Protein AF-A0A6I9PHF2-F1 (afdb_monomer_lite)

Organism: NCBI:txid8208

Structure (mmCIF, N/CA/C/O backbone):
data_AF-A0A6I9PHF2-F1
#
_entry.id   AF-A0A6I9PHF2-F1
#
loop_
_atom_site.g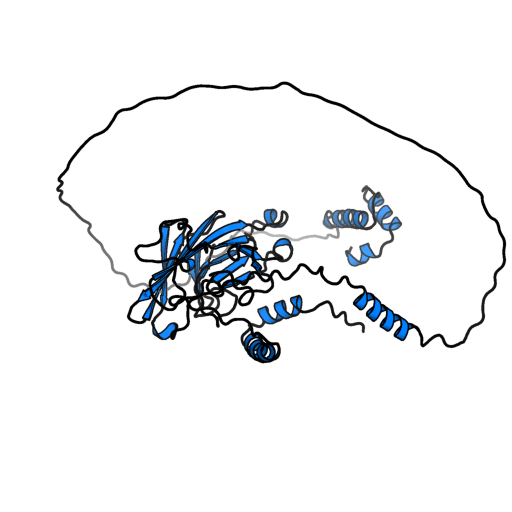roup_PDB
_atom_site.id
_atom_site.type_symbol
_atom_site.label_atom_id
_atom_site.label_alt_id
_atom_site.label_comp_id
_atom_site.label_asym_id
_atom_site.label_entity_id
_atom_site.label_seq_id
_atom_site.pdbx_PDB_ins_code
_atom_site.Cartn_x
_atom_site.Cartn_y
_atom_site.Cartn_z
_atom_site.occupancy
_atom_site.B_iso_or_equiv
_atom_site.auth_seq_id
_atom_site.auth_comp_id
_atom_site.auth_asym_id
_atom_site.auth_atom_id
_atom_site.pdbx_PDB_model_num
ATOM 1 N N . MET A 1 1 ? 47.278 1.896 -19.613 1.00 67.81 1 MET A N 1
ATOM 2 C CA . MET A 1 1 ? 47.079 3.285 -20.113 1.00 67.81 1 MET A CA 1
ATOM 3 C C . MET A 1 1 ? 45.716 3.764 -19.624 1.00 67.81 1 MET A C 1
ATOM 5 O O . MET A 1 1 ? 44.859 2.909 -19.469 1.00 67.81 1 MET A O 1
ATOM 9 N N . LYS A 1 2 ? 45.486 5.055 -19.333 1.00 76.56 2 LYS A N 1
ATOM 10 C CA . LYS A 1 2 ? 44.161 5.517 -18.863 1.00 76.56 2 LYS A CA 1
ATOM 11 C C . LYS A 1 2 ? 43.229 5.834 -20.042 1.00 76.56 2 LYS A C 1
ATOM 13 O O . LYS A 1 2 ? 43.668 6.359 -21.067 1.00 76.56 2 LYS A O 1
ATOM 18 N N . LEU A 1 3 ? 41.930 5.563 -19.878 1.00 75.44 3 LEU A N 1
ATOM 19 C CA . LEU A 1 3 ? 40.900 5.763 -20.912 1.00 75.44 3 LEU A CA 1
ATOM 20 C C . LEU A 1 3 ? 40.824 7.224 -21.400 1.00 75.44 3 LEU A C 1
ATOM 22 O O . LEU A 1 3 ? 40.551 7.491 -22.572 1.00 75.44 3 LEU A O 1
ATOM 26 N N . THR A 1 4 ? 41.121 8.172 -20.507 1.00 79.12 4 THR A N 1
ATOM 27 C CA . THR A 1 4 ? 41.239 9.614 -20.777 1.00 79.12 4 THR A CA 1
ATOM 28 C C . THR A 1 4 ? 42.275 9.953 -21.841 1.00 79.12 4 THR A C 1
ATOM 30 O O . THR A 1 4 ? 42.094 10.917 -22.579 1.00 79.12 4 THR A O 1
ATOM 33 N N . ASP A 1 5 ? 43.350 9.173 -21.934 1.00 81.81 5 ASP A N 1
ATOM 34 C CA . ASP A 1 5 ? 44.463 9.443 -22.843 1.00 81.81 5 ASP A CA 1
ATOM 35 C C . ASP A 1 5 ? 44.262 8.727 -24.175 1.00 81.81 5 ASP A C 1
ATOM 37 O O . ASP A 1 5 ? 44.552 9.281 -25.232 1.00 81.81 5 ASP A O 1
ATOM 41 N N . MET A 1 6 ? 43.634 7.550 -24.144 1.00 83.56 6 MET A N 1
ATOM 42 C CA . MET A 1 6 ? 43.225 6.825 -25.348 1.00 83.56 6 MET A CA 1
ATOM 43 C C . MET A 1 6 ? 42.203 7.621 -26.171 1.00 83.56 6 MET A C 1
ATOM 45 O O . MET A 1 6 ? 42.341 7.726 -27.389 1.00 83.56 6 MET A O 1
ATOM 49 N N . LYS A 1 7 ? 41.230 8.283 -25.524 1.00 86.62 7 LYS A N 1
ATOM 50 C CA . LYS A 1 7 ? 40.241 9.141 -26.211 1.00 86.62 7 LYS A CA 1
ATOM 51 C C . LYS A 1 7 ? 40.873 10.306 -26.999 1.00 86.62 7 LYS A C 1
ATOM 53 O O . LYS A 1 7 ? 40.294 10.719 -28.010 1.00 86.62 7 LYS A O 1
ATOM 58 N N . LYS A 1 8 ? 42.058 10.789 -26.593 1.00 88.50 8 LYS A N 1
ATOM 59 C CA . LYS A 1 8 ? 42.814 11.870 -27.264 1.00 88.50 8 LYS A CA 1
ATOM 60 C C . LYS A 1 8 ? 43.505 11.414 -28.558 1.00 88.50 8 LYS A C 1
ATOM 62 O O . LYS A 1 8 ? 43.760 12.250 -29.420 1.00 88.50 8 LYS A O 1
ATOM 67 N N . LEU A 1 9 ? 43.777 10.116 -28.724 1.00 87.50 9 LEU A N 1
ATOM 68 C CA . LEU A 1 9 ? 44.501 9.589 -29.888 1.00 87.50 9 LEU A CA 1
ATOM 69 C C . LEU A 1 9 ? 43.710 9.788 -31.193 1.00 87.50 9 LEU A C 1
ATOM 71 O O . LEU A 1 9 ? 42.472 9.814 -31.200 1.00 87.50 9 LEU A O 1
ATOM 75 N N . LYS A 1 10 ? 44.416 9.909 -32.322 1.00 91.31 10 LYS A N 1
ATOM 76 C CA . LYS A 1 10 ? 43.796 9.988 -33.660 1.00 91.31 10 LYS A CA 1
ATOM 77 C C . LYS A 1 10 ? 43.407 8.589 -34.158 1.00 91.31 10 LYS A C 1
ATOM 79 O O . LYS A 1 10 ? 43.995 7.592 -33.750 1.00 91.31 10 LYS A O 1
ATOM 84 N N . VAL A 1 11 ? 42.434 8.501 -35.074 1.00 89.62 11 VAL A N 1
ATOM 85 C CA . VAL A 1 11 ? 41.931 7.209 -35.601 1.00 89.62 11 VAL A CA 1
ATOM 86 C C . VAL A 1 11 ? 43.055 6.358 -36.205 1.00 89.62 11 VAL A C 1
ATOM 88 O O . VAL A 1 11 ? 43.114 5.164 -35.934 1.00 89.62 11 VAL A O 1
ATOM 91 N N . ALA A 1 12 ? 43.983 6.965 -36.950 1.00 90.88 12 ALA A N 1
ATOM 92 C CA . ALA A 1 12 ? 45.141 6.266 -37.515 1.00 90.88 12 ALA A CA 1
ATOM 93 C C . ALA A 1 12 ? 46.031 5.607 -36.442 1.00 90.88 12 ALA A C 1
ATOM 95 O O . ALA A 1 12 ? 46.485 4.482 -36.619 1.00 90.88 12 ALA A O 1
ATOM 96 N N . GLU A 1 13 ? 46.227 6.271 -35.302 1.00 90.94 13 GLU A N 1
ATOM 97 C CA . GLU A 1 13 ? 47.057 5.767 -34.205 1.00 90.94 13 GLU A CA 1
ATOM 98 C C . GLU A 1 13 ? 46.368 4.626 -33.441 1.00 90.94 13 GLU A C 1
ATOM 100 O O . GLU A 1 13 ? 47.004 3.630 -33.104 1.00 90.94 13 GLU A O 1
ATOM 105 N N . LEU A 1 14 ? 45.048 4.726 -33.238 1.00 92.50 14 LEU A N 1
ATOM 106 C CA . LEU A 1 14 ? 44.234 3.632 -32.695 1.00 92.50 14 LEU A CA 1
ATOM 107 C C . LEU A 1 14 ? 44.289 2.397 -33.608 1.00 92.50 14 LEU A C 1
ATOM 109 O O . LEU A 1 14 ? 44.450 1.281 -33.121 1.00 92.50 14 LEU A O 1
ATOM 113 N N . ARG A 1 15 ? 44.218 2.598 -34.932 1.00 91.81 15 ARG A N 1
ATOM 114 C CA . ARG A 1 15 ? 44.357 1.523 -35.926 1.00 91.81 15 ARG A CA 1
ATOM 115 C C . ARG A 1 15 ? 45.755 0.904 -35.943 1.00 91.81 15 ARG A C 1
ATOM 117 O O . ARG A 1 15 ? 45.839 -0.312 -36.085 1.00 91.81 15 ARG A O 1
ATOM 124 N N . SER A 1 16 ? 46.817 1.697 -35.757 1.00 94.81 16 SER A N 1
ATOM 125 C CA . SER A 1 16 ? 48.179 1.167 -35.587 1.00 94.81 16 SER A CA 1
ATOM 126 C C . SER A 1 16 ? 48.251 0.282 -34.350 1.00 94.81 16 SER A C 1
ATOM 128 O O . SER A 1 16 ? 48.453 -0.916 -34.488 1.00 94.81 16 SER A O 1
ATOM 130 N N . ARG A 1 17 ? 47.940 0.821 -33.162 1.00 90.44 17 ARG A N 1
ATOM 131 C CA . ARG A 1 17 ? 48.054 0.088 -31.889 1.00 90.44 17 ARG A CA 1
ATOM 132 C C . ARG A 1 17 ? 47.223 -1.203 -31.856 1.00 90.44 17 ARG A C 1
ATOM 134 O O . ARG A 1 17 ? 47.627 -2.160 -31.208 1.00 90.44 17 ARG A O 1
ATOM 141 N N . LEU A 1 18 ? 46.086 -1.254 -32.557 1.00 93.12 18 LEU A N 1
ATOM 142 C CA . LEU A 1 18 ? 45.316 -2.491 -32.749 1.00 93.12 18 LEU A CA 1
ATOM 143 C C . LEU A 1 18 ? 46.014 -3.483 -33.686 1.00 93.12 18 LEU A C 1
ATOM 145 O O . LEU A 1 18 ? 46.120 -4.658 -33.345 1.00 93.12 18 LEU A O 1
ATOM 149 N N . LYS A 1 19 ? 46.538 -3.018 -34.826 1.00 92.81 19 LYS A N 1
ATOM 150 C CA . LYS A 1 19 ? 47.324 -3.841 -35.759 1.00 92.81 19 LYS A CA 1
ATOM 151 C C . LYS A 1 19 ? 48.582 -4.412 -35.090 1.00 92.81 19 LYS A C 1
ATOM 153 O O . LYS A 1 19 ? 48.884 -5.584 -35.287 1.00 92.81 19 LYS A O 1
ATOM 158 N N . ASP A 1 20 ? 49.251 -3.618 -34.257 1.00 90.44 20 ASP A N 1
ATOM 159 C CA . ASP A 1 20 ? 50.443 -3.997 -33.485 1.00 90.44 20 ASP A CA 1
ATOM 160 C C . ASP A 1 20 ? 50.129 -5.063 -32.407 1.00 90.44 20 ASP A C 1
ATOM 162 O O . ASP A 1 20 ? 51.012 -5.801 -31.974 1.00 90.44 20 ASP A O 1
ATOM 166 N N . LEU A 1 21 ? 48.856 -5.183 -32.004 1.00 89.25 21 LEU A N 1
ATOM 167 C CA . LEU A 1 21 ? 48.325 -6.233 -31.124 1.00 89.25 21 LEU A CA 1
ATOM 168 C C . LEU A 1 21 ? 47.674 -7.405 -31.889 1.00 89.25 21 LEU A C 1
ATOM 170 O O . LEU A 1 21 ? 47.126 -8.306 -31.258 1.00 89.25 21 LEU A O 1
ATOM 174 N N . GLY A 1 22 ? 47.708 -7.409 -33.227 1.00 90.12 22 GLY A N 1
ATOM 175 C CA . GLY A 1 22 ? 47.078 -8.440 -34.064 1.00 90.12 22 GLY A CA 1
ATOM 176 C C . GLY A 1 22 ? 45.545 -8.369 -34.138 1.00 90.12 22 GLY A C 1
ATOM 177 O O . GLY A 1 22 ? 44.909 -9.329 -34.566 1.00 90.12 22 GLY A O 1
ATOM 178 N N . LEU A 1 23 ? 44.940 -7.253 -33.722 1.00 90.00 23 LEU A N 1
ATOM 179 C CA . LEU A 1 23 ? 43.490 -7.066 -33.631 1.00 90.00 23 LEU A CA 1
ATOM 180 C C . LEU A 1 23 ? 42.920 -6.322 -34.847 1.00 90.00 23 LEU A C 1
ATOM 182 O O . LEU A 1 23 ? 43.602 -5.527 -35.501 1.00 90.00 23 LEU A O 1
ATOM 186 N N . ASP A 1 24 ? 41.633 -6.548 -35.127 1.00 90.50 24 ASP A N 1
ATOM 187 C CA . ASP A 1 24 ? 40.940 -5.863 -36.219 1.00 90.50 24 ASP A CA 1
ATOM 188 C C . ASP A 1 24 ? 40.924 -4.336 -36.023 1.00 90.50 24 ASP A C 1
ATOM 190 O O . ASP A 1 24 ? 40.463 -3.804 -35.010 1.00 90.50 24 ASP A O 1
ATOM 194 N N . ASN A 1 25 ? 41.395 -3.639 -37.054 1.00 90.31 25 ASN A N 1
ATOM 195 C CA . ASN A 1 25 ? 41.540 -2.189 -37.109 1.00 90.31 25 ASN A CA 1
ATOM 196 C C . ASN A 1 25 ? 40.448 -1.500 -37.956 1.00 90.31 25 ASN A C 1
ATOM 198 O O . ASN A 1 25 ? 40.506 -0.285 -38.172 1.00 90.31 25 ASN A O 1
ATOM 202 N N . LYS A 1 26 ? 39.429 -2.234 -38.418 1.00 88.56 26 LYS A N 1
ATOM 203 C CA . LYS A 1 26 ? 38.245 -1.655 -39.064 1.00 88.56 26 LYS A CA 1
ATOM 204 C C . LYS A 1 26 ? 37.233 -1.157 -38.023 1.00 88.56 26 LYS A C 1
ATOM 206 O O . LYS A 1 26 ? 37.262 -1.548 -36.852 1.00 88.56 26 LYS A O 1
ATOM 211 N N . GLY A 1 27 ? 36.360 -0.251 -38.466 1.00 88.75 27 GLY A N 1
ATOM 212 C CA . GLY A 1 27 ? 35.322 0.359 -37.631 1.00 88.75 27 GLY A CA 1
ATOM 213 C C . GLY A 1 27 ? 35.509 1.847 -37.311 1.00 88.75 27 GLY A C 1
ATOM 214 O O . GLY A 1 27 ? 36.464 2.499 -37.762 1.00 88.75 27 GLY A O 1
ATOM 215 N N . LEU A 1 28 ? 34.556 2.367 -36.537 1.00 91.25 28 LEU A N 1
ATOM 216 C CA . LEU A 1 28 ? 34.436 3.740 -36.036 1.00 91.25 28 LEU A CA 1
ATOM 217 C C . LEU A 1 28 ? 35.384 4.010 -34.853 1.00 91.25 28 LEU A C 1
ATOM 219 O O . LEU A 1 28 ? 35.858 3.092 -34.185 1.00 91.25 28 LEU A O 1
ATOM 223 N N . LYS A 1 29 ? 35.642 5.290 -34.527 1.00 89.88 29 LYS A N 1
ATOM 224 C CA . LYS A 1 29 ? 36.584 5.656 -33.443 1.00 89.88 29 LYS A CA 1
ATOM 225 C C . LYS A 1 29 ? 36.218 5.015 -32.093 1.00 89.88 29 LYS A C 1
ATOM 227 O O . LYS A 1 29 ? 37.118 4.609 -31.363 1.00 89.88 29 LYS A O 1
ATOM 232 N N . ALA A 1 30 ? 34.928 4.920 -31.767 1.00 89.75 30 ALA A N 1
ATOM 233 C CA . ALA A 1 30 ? 34.453 4.325 -30.516 1.00 89.75 30 ALA A CA 1
ATOM 234 C C . ALA A 1 30 ? 34.750 2.816 -30.429 1.00 89.75 30 ALA A C 1
ATOM 236 O O . ALA A 1 30 ? 35.249 2.349 -29.410 1.00 89.75 30 ALA A O 1
ATOM 237 N N . GLU A 1 31 ? 34.528 2.075 -31.515 1.00 89.12 31 GLU A N 1
ATOM 238 C CA . GLU A 1 31 ? 34.789 0.631 -31.602 1.00 89.12 31 GLU A CA 1
ATOM 239 C C . GLU A 1 31 ? 36.286 0.331 -31.462 1.00 89.12 31 GLU A C 1
ATOM 241 O O . GLU A 1 31 ? 36.681 -0.561 -30.717 1.00 89.12 31 GLU A O 1
ATOM 246 N N . LEU A 1 32 ? 37.133 1.127 -32.125 1.00 92.25 32 LEU A N 1
ATOM 247 C CA . LEU A 1 32 ? 38.591 1.012 -32.035 1.00 92.25 32 LEU A CA 1
ATOM 248 C C . LEU A 1 32 ? 39.106 1.331 -30.619 1.00 92.25 32 LEU A C 1
ATOM 250 O O . LEU A 1 32 ? 40.040 0.690 -30.142 1.00 92.25 32 LEU A O 1
ATOM 254 N N . LEU A 1 33 ? 38.484 2.294 -29.927 1.00 91.06 33 LEU A N 1
ATOM 255 C CA . LEU A 1 33 ? 38.773 2.576 -28.518 1.00 91.06 33 LEU A CA 1
ATOM 256 C C . LEU A 1 33 ? 38.370 1.411 -27.607 1.00 91.06 33 LEU A C 1
ATOM 258 O O . LEU A 1 33 ? 39.149 1.063 -26.725 1.00 91.06 33 LEU A O 1
ATOM 262 N N . GLY A 1 34 ? 37.202 0.802 -27.836 1.00 89.31 34 GLY A N 1
ATOM 263 C CA . GLY A 1 34 ? 36.730 -0.368 -27.089 1.00 89.31 34 GLY A CA 1
ATOM 264 C C . GLY A 1 34 ? 37.656 -1.574 -27.259 1.00 89.31 34 GLY A C 1
ATOM 265 O O . GLY A 1 34 ? 38.204 -2.061 -26.273 1.00 89.31 34 GLY A O 1
ATOM 266 N N . LYS A 1 35 ? 37.925 -1.980 -28.511 1.00 91.81 35 LYS A N 1
ATOM 267 C CA . LYS A 1 35 ? 38.854 -3.079 -28.846 1.00 91.81 35 LYS A CA 1
ATOM 268 C C . LYS A 1 35 ? 40.220 -2.899 -28.167 1.00 91.81 35 LYS A C 1
ATOM 270 O O . LYS A 1 35 ? 40.756 -3.847 -27.599 1.00 91.81 35 LYS A O 1
ATOM 275 N N . LEU A 1 36 ? 40.772 -1.680 -28.192 1.00 88.75 36 LEU A N 1
ATOM 276 C CA . LEU A 1 36 ? 42.089 -1.386 -27.616 1.00 88.75 36 LEU A CA 1
ATOM 277 C C . LEU A 1 36 ? 42.067 -1.309 -26.080 1.00 88.75 36 LEU A C 1
ATOM 279 O O . LEU A 1 36 ? 43.084 -1.581 -25.449 1.00 88.75 36 LEU A O 1
ATOM 283 N N . TRP A 1 37 ? 40.935 -0.939 -25.473 1.00 89.44 37 TRP A N 1
ATOM 284 C CA . TRP A 1 37 ? 40.763 -0.915 -24.018 1.00 89.44 37 TRP A CA 1
ATOM 285 C C . TRP A 1 37 ? 40.715 -2.339 -23.453 1.00 89.44 37 TRP A C 1
ATOM 287 O O . TRP A 1 37 ? 41.566 -2.696 -22.639 1.00 89.44 37 TRP A O 1
ATOM 297 N N . SER A 1 38 ? 39.830 -3.189 -23.982 1.00 89.50 38 SER A N 1
ATOM 298 C CA . SER A 1 38 ? 39.712 -4.591 -23.557 1.00 89.50 38 SER A CA 1
ATOM 299 C C . SER A 1 38 ? 41.014 -5.379 -23.753 1.00 89.50 38 SER A C 1
ATOM 301 O O . SER A 1 38 ? 41.377 -6.190 -22.908 1.00 89.50 38 SER A O 1
ATOM 303 N N . ALA A 1 39 ? 41.772 -5.100 -24.820 1.00 86.38 39 ALA A N 1
ATOM 304 C CA . ALA A 1 39 ? 43.076 -5.722 -25.066 1.00 86.38 39 ALA A CA 1
ATOM 305 C C . ALA A 1 39 ? 44.176 -5.319 -24.061 1.00 86.38 39 ALA A C 1
ATOM 307 O O . ALA A 1 39 ? 45.167 -6.036 -23.913 1.00 86.38 39 ALA A O 1
ATOM 308 N N . LEU A 1 40 ? 44.024 -4.174 -23.386 1.00 84.12 40 LEU A N 1
ATOM 309 C CA . LEU A 1 40 ? 44.937 -3.712 -22.337 1.00 84.12 40 LEU A CA 1
ATOM 310 C C . LEU A 1 40 ? 44.524 -4.217 -20.949 1.00 84.12 40 LEU A C 1
ATOM 312 O O . LEU A 1 40 ? 45.401 -4.491 -20.137 1.00 84.12 40 LEU A O 1
ATOM 316 N N . GLU A 1 41 ? 43.225 -4.381 -20.685 1.00 80.19 41 GLU A N 1
ATOM 317 C CA . GLU A 1 41 ? 42.726 -5.020 -19.456 1.00 80.19 41 GLU A CA 1
ATOM 318 C C . GLU A 1 41 ? 42.998 -6.534 -19.448 1.00 80.19 41 GLU A C 1
ATOM 320 O O . GLU A 1 41 ? 43.350 -7.094 -18.413 1.00 80.19 41 GLU A O 1
ATOM 325 N N . ALA A 1 42 ? 42.950 -7.191 -20.612 1.00 75.12 42 ALA A N 1
ATOM 326 C CA . ALA A 1 42 ? 43.253 -8.616 -20.776 1.00 75.12 42 ALA A CA 1
ATOM 327 C C . ALA A 1 42 ? 44.750 -8.990 -20.642 1.00 75.12 42 ALA A C 1
ATOM 329 O O . ALA A 1 42 ? 45.113 -10.146 -20.862 1.00 75.12 42 ALA A O 1
ATOM 330 N N . ARG A 1 43 ? 45.638 -8.045 -20.290 1.00 58.22 43 ARG A N 1
ATOM 331 C CA . ARG A 1 43 ? 47.070 -8.295 -20.043 1.00 58.22 43 ARG A CA 1
ATOM 332 C C . ARG A 1 43 ? 47.476 -7.937 -18.605 1.00 58.22 43 ARG A C 1
ATOM 334 O O . ARG A 1 43 ? 47.879 -6.799 -18.355 1.00 58.22 43 ARG A O 1
ATOM 341 N N . PRO A 1 44 ? 47.463 -8.909 -17.671 1.00 44.59 44 PRO A N 1
ATOM 342 C CA . PRO A 1 44 ? 48.182 -8.796 -16.404 1.00 44.59 44 PRO A CA 1
ATOM 343 C C . PRO A 1 44 ? 49.673 -8.497 -16.638 1.00 44.59 44 PRO A C 1
ATOM 345 O O . PRO A 1 44 ? 50.283 -9.005 -17.580 1.00 44.59 44 PRO A O 1
ATOM 348 N N . SER A 1 45 ? 50.256 -7.642 -15.801 1.00 39.47 45 SER A N 1
ATOM 349 C CA . SER A 1 45 ? 51.578 -7.044 -16.025 1.00 39.47 45 SER A CA 1
ATOM 350 C C . SER A 1 45 ? 52.759 -7.952 -15.669 1.00 39.47 45 SER A C 1
ATOM 352 O O . SER A 1 45 ? 52.754 -8.608 -14.629 1.00 39.47 45 SER A O 1
ATOM 354 N N . GLN A 1 46 ? 53.815 -7.889 -16.485 1.00 34.31 46 GLN A N 1
ATOM 355 C CA . GLN A 1 46 ? 55.150 -8.442 -16.227 1.00 34.31 46 GLN A CA 1
ATOM 356 C C . GLN A 1 46 ? 56.217 -7.510 -16.845 1.00 34.31 46 GLN A C 1
ATOM 358 O O . GLN A 1 46 ? 55.922 -6.825 -17.823 1.00 34.31 46 GLN A O 1
ATOM 363 N N . GLN A 1 47 ? 57.468 -7.452 -16.376 1.00 36.69 47 GLN A N 1
ATOM 364 C CA . GLN A 1 47 ? 58.024 -8.007 -15.127 1.00 36.69 47 GLN A CA 1
ATOM 365 C C . GLN A 1 47 ? 58.008 -6.886 -14.049 1.00 36.69 47 GLN A C 1
ATOM 367 O O . GLN A 1 47 ? 56.927 -6.339 -13.858 1.00 36.69 47 GLN A O 1
ATOM 372 N N . TYR A 1 48 ? 59.037 -6.435 -13.313 1.00 31.20 48 TYR A N 1
ATOM 373 C CA . TYR A 1 48 ? 60.468 -6.761 -13.128 1.00 31.20 48 TYR A CA 1
ATOM 374 C C . TYR A 1 48 ? 60.848 -6.286 -11.698 1.00 31.20 48 TYR A C 1
ATOM 376 O O . TYR A 1 48 ? 60.297 -5.282 -11.252 1.00 31.20 48 TYR A O 1
ATOM 384 N N . GLY A 1 49 ? 61.735 -6.918 -10.924 1.00 29.06 49 GLY A N 1
ATOM 385 C CA . GLY A 1 49 ? 62.609 -8.061 -11.218 1.00 29.06 49 GLY A CA 1
ATOM 386 C C . GLY A 1 49 ? 62.972 -8.874 -9.967 1.00 29.06 49 GLY A C 1
ATOM 387 O O . GLY A 1 49 ? 62.192 -8.932 -9.021 1.00 29.06 49 GLY A O 1
ATOM 388 N N . ASP A 1 50 ? 64.139 -9.514 -10.000 1.00 29.33 50 ASP A N 1
ATOM 389 C CA . ASP A 1 50 ? 64.617 -10.545 -9.064 1.00 29.33 50 ASP A CA 1
ATOM 390 C C . ASP A 1 50 ? 65.865 -10.080 -8.284 1.00 29.33 50 ASP A C 1
ATOM 392 O O . ASP A 1 50 ? 66.660 -9.330 -8.845 1.00 29.33 50 ASP A O 1
ATOM 396 N N . GLU A 1 51 ? 66.019 -10.523 -7.027 1.00 33.50 51 GLU A N 1
ATOM 397 C CA . GLU A 1 51 ? 67.220 -11.234 -6.528 1.00 33.50 51 GLU A CA 1
ATOM 398 C C . GLU A 1 51 ? 67.031 -11.768 -5.079 1.00 33.50 51 GLU A C 1
ATOM 400 O O . GLU A 1 51 ? 66.956 -10.997 -4.128 1.00 33.50 51 GLU A O 1
ATOM 405 N N . LYS A 1 52 ? 67.044 -13.108 -4.959 1.00 29.20 52 LYS A N 1
ATOM 406 C CA . LYS A 1 52 ? 67.567 -13.984 -3.870 1.00 29.20 52 LYS A CA 1
ATOM 407 C C . LYS A 1 52 ? 67.107 -13.884 -2.390 1.00 29.20 52 LYS A C 1
ATOM 409 O O . LYS A 1 52 ? 67.261 -12.866 -1.737 1.00 29.20 52 LYS A O 1
ATOM 414 N N . GLU A 1 53 ? 66.722 -15.072 -1.883 1.00 29.45 53 GLU A N 1
ATOM 415 C CA . GLU A 1 53 ? 67.038 -15.737 -0.583 1.00 29.45 53 GLU A CA 1
ATOM 416 C C . GLU A 1 53 ? 66.873 -14.948 0.747 1.00 29.45 53 GLU A C 1
ATOM 418 O O . GLU A 1 53 ? 67.295 -13.813 0.898 1.00 29.45 53 GLU A O 1
ATOM 423 N N . ASP A 1 54 ? 66.252 -15.497 1.800 1.00 27.00 54 ASP A N 1
ATOM 424 C CA . ASP A 1 54 ? 66.516 -16.822 2.398 1.00 27.00 54 ASP A CA 1
ATOM 425 C C . ASP A 1 54 ? 65.244 -17.510 2.989 1.00 27.00 54 ASP A C 1
ATOM 427 O O . ASP A 1 54 ? 64.134 -16.977 2.924 1.00 27.00 54 ASP A O 1
ATOM 431 N N . LYS A 1 55 ? 65.384 -18.716 3.561 1.00 31.11 55 LYS A N 1
ATOM 432 C CA . LYS A 1 55 ? 64.323 -19.556 4.158 1.00 31.11 55 LYS A CA 1
ATOM 433 C C . LYS A 1 55 ? 64.667 -19.963 5.598 1.00 31.11 55 LYS A C 1
ATOM 435 O O . LYS A 1 55 ? 65.803 -20.331 5.877 1.00 31.11 55 LYS A O 1
ATOM 440 N N . PRO A 1 56 ? 63.664 -20.082 6.488 1.00 36.19 56 PRO A N 1
ATOM 441 C CA . PRO A 1 56 ? 63.254 -21.445 6.854 1.00 36.19 56 PRO A CA 1
ATOM 442 C C . PRO A 1 56 ? 61.742 -21.645 7.113 1.00 36.19 56 PRO A C 1
ATOM 444 O O . PRO A 1 56 ? 60.920 -20.741 7.007 1.00 36.19 56 PRO A O 1
ATOM 447 N N . ASN A 1 57 ? 61.400 -22.898 7.433 1.00 27.97 57 ASN A N 1
ATOM 448 C CA . ASN A 1 57 ? 60.108 -23.386 7.941 1.00 27.97 57 ASN A CA 1
ATOM 449 C C . ASN A 1 57 ? 59.682 -22.686 9.269 1.00 27.97 57 ASN A C 1
ATOM 451 O O . ASN A 1 57 ? 60.505 -22.028 9.895 1.00 27.97 57 ASN A O 1
ATOM 455 N N . LEU A 1 58 ? 58.456 -22.817 9.807 1.00 27.64 58 LEU A N 1
ATOM 456 C CA . LEU A 1 58 ? 57.500 -23.938 9.737 1.00 27.64 58 LEU A CA 1
ATOM 457 C C . LEU A 1 58 ? 56.051 -23.509 10.094 1.00 27.64 58 LEU A C 1
ATOM 459 O O . LEU A 1 58 ? 55.837 -22.505 10.760 1.00 27.64 58 LEU A O 1
ATOM 463 N N . LEU A 1 59 ? 55.112 -24.414 9.794 1.00 28.08 59 LEU A N 1
ATOM 464 C CA . LEU A 1 59 ? 53.855 -24.691 10.513 1.00 28.08 59 LEU A CA 1
ATOM 465 C C . LEU A 1 59 ? 52.566 -23.912 10.158 1.00 28.08 59 LEU A C 1
ATOM 467 O O . LEU A 1 59 ? 52.436 -22.699 10.266 1.00 28.08 59 LEU A O 1
ATOM 471 N N . ASN A 1 60 ? 51.571 -24.724 9.802 1.00 29.84 60 ASN A N 1
ATOM 472 C CA . ASN A 1 60 ? 50.157 -24.439 9.571 1.00 29.84 60 ASN A CA 1
ATOM 473 C C . ASN A 1 60 ? 49.399 -23.962 10.828 1.00 29.84 60 ASN A C 1
ATOM 475 O O . ASN A 1 60 ? 49.568 -24.566 11.884 1.00 29.84 60 ASN A O 1
ATOM 479 N N . CYS A 1 61 ? 48.446 -23.029 10.666 1.00 24.80 61 CYS A N 1
ATOM 480 C CA . CYS A 1 61 ? 47.159 -23.074 11.380 1.00 24.80 61 CYS A CA 1
ATOM 481 C C . CYS A 1 61 ? 46.064 -22.198 10.728 1.00 24.80 61 CYS A C 1
ATOM 483 O O . CYS A 1 61 ? 46.356 -21.206 10.063 1.00 24.80 61 CYS A O 1
ATOM 485 N N . ARG A 1 62 ? 44.790 -22.567 10.940 1.00 30.58 62 ARG A N 1
ATOM 486 C CA . ARG A 1 62 ? 43.584 -21.785 10.576 1.00 30.58 62 ARG A CA 1
ATOM 487 C C . ARG A 1 62 ? 43.055 -20.986 11.799 1.00 30.58 62 ARG A C 1
ATOM 489 O O . ARG A 1 62 ? 43.590 -21.177 12.889 1.00 30.58 62 ARG A O 1
ATOM 496 N N . PRO A 1 63 ? 42.083 -20.059 11.639 1.00 32.12 63 PRO A N 1
ATOM 497 C CA . PRO A 1 63 ? 41.795 -19.015 12.636 1.00 32.12 63 PRO A CA 1
ATOM 498 C C . PRO A 1 63 ? 41.343 -19.491 14.024 1.00 32.12 63 PRO A C 1
ATOM 500 O O . PRO A 1 63 ? 40.687 -20.521 14.159 1.00 32.12 63 PRO A O 1
ATOM 503 N N . MET A 1 64 ? 41.629 -18.669 15.040 1.00 28.47 64 MET A N 1
ATOM 504 C CA . MET A 1 64 ? 41.117 -18.845 16.402 1.00 28.47 64 MET A CA 1
ATOM 505 C C . MET A 1 64 ? 39.620 -18.542 16.509 1.00 28.47 64 MET A C 1
ATOM 507 O O . MET A 1 64 ? 39.158 -17.475 16.102 1.00 28.47 64 MET A O 1
ATOM 511 N N . THR A 1 65 ? 38.908 -19.418 17.212 1.00 25.38 65 THR A N 1
ATOM 512 C CA . THR A 1 65 ? 37.762 -19.030 18.042 1.00 25.38 65 THR A CA 1
ATOM 513 C C . THR A 1 65 ? 38.265 -18.176 19.210 1.00 25.38 65 THR A C 1
ATOM 515 O O . THR A 1 65 ? 39.239 -18.558 19.857 1.00 25.38 65 THR A O 1
ATOM 518 N N . LEU A 1 66 ? 37.583 -17.077 19.538 1.00 27.55 66 LEU A N 1
ATOM 519 C CA . LEU A 1 66 ? 37.701 -16.441 20.854 1.00 27.55 66 LEU A CA 1
ATOM 520 C C . LEU A 1 66 ? 36.412 -16.674 21.640 1.00 27.55 66 LEU A C 1
ATOM 522 O O . LEU A 1 66 ? 35.316 -16.447 21.134 1.00 27.55 66 LEU A O 1
ATOM 526 N N . LEU A 1 67 ? 36.570 -17.153 22.871 1.00 28.22 67 LEU A N 1
ATOM 527 C CA . LEU A 1 67 ? 35.498 -17.501 23.796 1.00 28.22 67 LEU A CA 1
ATOM 528 C C . LEU A 1 67 ? 35.868 -16.937 25.169 1.00 28.22 67 LEU A C 1
ATOM 530 O O . LEU A 1 67 ? 37.019 -17.059 25.588 1.00 28.22 67 LEU A O 1
ATOM 534 N N . ALA A 1 68 ? 34.908 -16.316 25.852 1.00 28.03 68 ALA A N 1
ATOM 535 C CA . ALA A 1 68 ? 35.088 -15.774 27.195 1.00 28.03 68 ALA A CA 1
ATOM 536 C C . ALA A 1 68 ? 33.823 -16.005 28.040 1.00 28.03 68 ALA A C 1
ATOM 538 O O . ALA A 1 68 ? 32.811 -15.332 27.857 1.00 28.03 68 ALA A O 1
ATOM 539 N N . SER A 1 69 ? 33.910 -16.973 28.952 1.00 32.53 69 SER A N 1
ATOM 540 C CA . SER A 1 69 ? 33.047 -17.125 30.143 1.00 32.53 69 SER A CA 1
ATOM 541 C C . SER A 1 69 ? 33.670 -16.300 31.311 1.00 32.53 69 SER A C 1
ATOM 543 O O . SER A 1 69 ? 34.641 -15.592 31.017 1.00 32.53 69 SER A O 1
ATOM 545 N N . PRO A 1 70 ? 33.227 -16.311 32.599 1.00 44.44 70 PRO A N 1
ATOM 546 C CA . PRO A 1 70 ? 32.525 -17.343 33.399 1.00 44.44 70 PRO A CA 1
ATOM 547 C C . PRO A 1 70 ? 31.193 -16.811 34.013 1.00 44.44 70 PRO A C 1
ATOM 549 O O . PRO A 1 70 ? 30.720 -15.772 33.565 1.00 44.44 70 PRO A O 1
ATOM 552 N N . GLU A 1 71 ? 30.472 -17.422 34.967 1.00 28.78 71 GLU A N 1
ATOM 553 C CA . GLU A 1 71 ? 30.598 -18.659 35.780 1.00 28.78 71 GLU A CA 1
ATOM 554 C C . GLU A 1 71 ? 29.339 -19.559 35.638 1.00 28.78 71 GLU A C 1
ATOM 556 O O . GLU A 1 71 ? 28.439 -19.271 34.851 1.00 28.78 71 GLU A O 1
ATOM 561 N N . THR A 1 72 ? 29.268 -20.661 36.397 1.00 28.83 72 THR A N 1
ATOM 562 C CA . THR A 1 72 ? 28.136 -21.608 36.467 1.00 28.83 72 THR A CA 1
ATOM 563 C C . THR A 1 72 ? 27.538 -21.701 37.872 1.00 28.83 72 THR A C 1
ATOM 565 O O . THR A 1 72 ? 28.288 -21.811 38.839 1.00 28.83 72 THR A O 1
ATOM 568 N N . VAL A 1 73 ? 26.214 -21.854 37.973 1.00 30.80 73 VAL A N 1
ATOM 569 C CA . VAL A 1 73 ? 25.557 -22.619 39.054 1.00 30.80 73 VAL A CA 1
ATOM 570 C C . VAL A 1 73 ? 24.526 -23.547 38.402 1.00 30.80 73 VAL A C 1
ATOM 572 O O . VAL A 1 73 ? 23.885 -23.161 37.428 1.00 30.80 73 VAL A O 1
ATOM 575 N N . ASP A 1 74 ? 24.420 -24.778 38.900 1.00 29.36 74 ASP A N 1
ATOM 576 C CA . ASP A 1 74 ? 23.747 -25.909 38.243 1.00 29.36 74 ASP A CA 1
ATOM 577 C C . ASP A 1 74 ? 22.570 -26.440 39.088 1.00 29.36 74 ASP A C 1
ATOM 579 O O . ASP A 1 74 ? 22.668 -26.474 40.318 1.00 29.36 74 ASP A O 1
ATOM 583 N N . THR A 1 75 ? 21.460 -26.849 38.453 1.00 25.28 75 THR A N 1
ATOM 584 C CA . THR A 1 75 ? 20.482 -27.812 39.013 1.00 25.28 75 THR A CA 1
ATOM 585 C C . THR A 1 75 ? 19.435 -28.297 37.987 1.00 25.28 75 THR A C 1
ATOM 587 O O . THR A 1 75 ? 18.519 -27.578 37.595 1.00 25.28 75 THR A O 1
ATOM 590 N N . HIS A 1 76 ? 19.515 -29.583 37.644 1.00 34.19 76 HIS A N 1
ATOM 591 C CA . HIS A 1 76 ? 18.477 -30.441 37.030 1.00 34.19 76 HIS A CA 1
ATOM 592 C C . HIS A 1 76 ? 18.245 -31.666 37.973 1.00 34.19 76 HIS A C 1
ATOM 594 O O . HIS A 1 76 ? 18.980 -31.736 38.964 1.00 34.19 76 HIS A O 1
ATOM 600 N N . PRO A 1 77 ? 17.318 -32.650 37.764 1.00 41.41 77 PRO A N 1
ATOM 601 C CA . PRO A 1 77 ? 16.586 -33.083 36.549 1.00 41.41 77 PRO A CA 1
ATOM 602 C C . PRO A 1 77 ? 15.053 -33.354 36.825 1.00 41.41 77 PRO A C 1
ATOM 604 O O . PRO A 1 77 ? 14.513 -32.694 37.707 1.00 41.41 77 PRO A O 1
ATOM 607 N N . PRO A 1 78 ? 14.303 -34.264 36.140 1.00 44.66 78 PRO A N 1
ATOM 608 C CA . PRO A 1 78 ? 13.737 -34.095 34.787 1.00 44.66 78 PRO A CA 1
ATOM 609 C C . PRO A 1 78 ? 12.180 -34.380 34.742 1.00 44.66 78 PRO A C 1
ATOM 611 O O . PRO A 1 78 ? 11.518 -33.808 35.605 1.00 44.66 78 PRO A O 1
ATOM 614 N N . PRO A 1 79 ? 11.498 -35.115 33.805 1.00 50.97 79 PRO A N 1
ATOM 615 C CA . PRO A 1 79 ? 10.073 -34.863 33.486 1.00 50.97 79 PRO A CA 1
ATOM 616 C C . PRO A 1 79 ? 9.099 -35.995 33.914 1.00 50.97 79 PRO A C 1
ATOM 618 O O . PRO A 1 79 ? 9.510 -36.973 34.542 1.00 50.97 79 PRO A O 1
ATOM 621 N N . PRO A 1 80 ? 7.802 -35.909 33.544 1.00 40.00 80 PRO A N 1
ATOM 622 C CA . PRO A 1 80 ? 7.286 -36.901 32.580 1.00 40.00 80 PRO A CA 1
ATOM 623 C C . PRO A 1 80 ? 6.281 -36.334 31.543 1.00 40.00 80 PRO A C 1
ATOM 625 O O . PRO A 1 80 ? 6.024 -35.135 31.477 1.00 40.00 80 PRO A O 1
ATOM 628 N N . SER A 1 81 ? 5.722 -37.211 30.699 1.00 34.53 81 SER A N 1
ATOM 629 C CA . SER A 1 81 ? 4.700 -36.902 29.673 1.00 34.53 81 SER A CA 1
ATOM 630 C C . SER A 1 81 ? 3.511 -37.910 29.759 1.00 34.53 81 SER A C 1
ATOM 632 O O . SER A 1 81 ? 3.402 -38.558 30.798 1.00 34.53 81 SER A O 1
ATOM 634 N N . PRO A 1 82 ? 2.551 -37.976 28.804 1.00 53.34 82 PRO A N 1
ATOM 635 C CA . PRO A 1 82 ? 1.100 -38.039 29.074 1.00 53.34 82 PRO A CA 1
ATOM 636 C C . PRO A 1 82 ? 0.554 -39.437 29.446 1.00 53.34 82 PRO A C 1
ATOM 638 O O . PRO A 1 82 ? 1.307 -40.409 29.490 1.00 53.34 82 PRO A O 1
ATOM 641 N N . PRO A 1 83 ? -0.778 -39.568 29.637 1.00 46.19 83 PRO A N 1
ATOM 642 C CA . PRO A 1 83 ? -1.560 -40.248 28.580 1.00 46.19 83 PRO A CA 1
ATOM 643 C C . PRO A 1 83 ? -3.019 -39.746 28.379 1.00 46.19 83 PRO A C 1
ATOM 645 O O . PRO A 1 83 ? -3.535 -39.020 29.215 1.00 46.19 83 PRO A O 1
ATOM 648 N N . THR A 1 84 ? -3.660 -40.200 27.280 1.00 29.86 84 THR A N 1
ATOM 649 C CA . THR A 1 84 ? -5.123 -40.435 27.020 1.00 29.86 84 THR A CA 1
ATOM 650 C C . THR A 1 84 ? -6.199 -39.459 27.558 1.00 29.86 84 THR A C 1
ATOM 652 O O . THR A 1 84 ? -6.211 -39.123 28.730 1.00 29.86 84 THR A O 1
ATOM 655 N N . GLY A 1 85 ? -7.245 -39.049 26.823 1.00 28.39 85 GLY A N 1
ATOM 656 C CA . GLY A 1 85 ? -7.810 -39.531 25.548 1.00 28.39 85 GLY A CA 1
ATOM 657 C C . GLY A 1 85 ? -9.043 -40.440 25.738 1.00 28.39 85 GLY A C 1
ATOM 658 O O . GLY A 1 85 ? -8.935 -41.442 26.433 1.00 28.39 85 GLY A O 1
ATOM 659 N N . VAL A 1 86 ? -10.183 -40.118 25.102 1.00 28.09 86 VAL A N 1
ATOM 660 C CA . VAL A 1 86 ? -11.378 -40.983 24.912 1.00 28.09 86 VAL A CA 1
ATOM 661 C C . VAL A 1 86 ? -12.225 -40.451 23.733 1.00 28.09 86 VAL A C 1
ATOM 663 O O . VAL A 1 86 ? -12.123 -39.275 23.388 1.00 28.09 86 VAL A O 1
ATOM 666 N N . LEU A 1 87 ? -13.015 -41.326 23.099 1.00 30.39 87 LEU A N 1
ATOM 667 C CA . LEU A 1 87 ? -13.840 -41.078 21.901 1.00 30.39 87 LEU A CA 1
ATOM 668 C C . LEU A 1 87 ? -15.343 -41.000 22.229 1.00 30.39 87 LEU A C 1
ATOM 670 O O . LEU A 1 87 ? -15.780 -41.724 23.119 1.00 30.39 87 LEU A O 1
ATOM 674 N N . THR A 1 88 ? -16.103 -40.235 21.433 1.00 27.81 88 THR A N 1
ATOM 675 C CA . THR A 1 88 ? -17.345 -40.614 20.695 1.00 27.81 88 THR A CA 1
ATOM 676 C C . THR A 1 88 ? -17.783 -39.393 19.857 1.00 27.81 88 THR A C 1
ATOM 678 O O . THR A 1 88 ? -17.718 -38.276 20.359 1.00 27.81 88 THR A O 1
ATOM 681 N N . ASP A 1 89 ? -18.101 -39.420 18.557 1.00 29.44 89 ASP A N 1
ATOM 682 C CA . ASP A 1 89 ? -18.682 -40.410 17.620 1.00 29.44 89 ASP A CA 1
ATOM 683 C C . ASP A 1 89 ? -20.225 -40.431 17.564 1.00 29.44 89 ASP A C 1
ATOM 685 O O . ASP A 1 89 ? -20.869 -41.002 18.442 1.00 29.44 89 ASP A O 1
ATOM 689 N N . THR A 1 90 ? -20.777 -39.844 16.487 1.00 30.48 90 THR A N 1
ATOM 690 C CA . THR A 1 90 ? -22.116 -40.110 15.916 1.00 30.48 90 THR A CA 1
ATOM 691 C C . THR A 1 90 ? -22.107 -39.719 14.424 1.00 30.48 90 THR A C 1
ATOM 693 O O . THR A 1 90 ? -21.529 -38.689 14.076 1.00 30.48 90 THR A O 1
ATOM 696 N N . ALA A 1 91 ? -22.761 -40.485 13.537 1.00 27.48 91 ALA A N 1
ATOM 697 C CA . ALA A 1 91 ? -22.659 -40.319 12.077 1.00 27.48 91 ALA A CA 1
ATOM 698 C C . ALA A 1 91 ? -23.988 -40.457 11.294 1.00 27.48 91 ALA A C 1
ATOM 700 O O . ALA A 1 91 ? -24.885 -41.180 11.719 1.00 27.48 91 ALA A O 1
ATOM 701 N N . THR A 1 92 ? -24.024 -39.858 10.093 1.00 29.33 92 THR A N 1
ATOM 702 C CA . THR A 1 92 ? -24.898 -40.151 8.921 1.00 29.33 92 THR A CA 1
ATOM 703 C C . THR A 1 92 ? -24.147 -39.579 7.690 1.00 29.33 92 THR A C 1
ATOM 705 O O . THR A 1 92 ? -23.608 -38.482 7.808 1.00 29.33 92 THR A O 1
ATOM 708 N N . GLN A 1 93 ? -23.859 -40.246 6.555 1.00 28.17 93 GLN A N 1
ATOM 709 C CA . GLN A 1 93 ? -24.686 -41.022 5.595 1.00 28.17 93 GLN A CA 1
ATOM 710 C C . GLN A 1 93 ? -25.840 -40.168 5.006 1.00 28.17 93 GLN A C 1
ATOM 712 O O . GLN A 1 93 ? -26.464 -39.440 5.770 1.00 28.17 93 GLN A O 1
ATOM 717 N N . THR A 1 94 ? -26.181 -40.132 3.705 1.00 27.73 94 THR A N 1
ATOM 718 C CA . THR A 1 94 ? -25.719 -40.782 2.434 1.00 27.73 94 THR A CA 1
ATOM 719 C C . THR A 1 94 ? -26.070 -39.806 1.254 1.00 27.73 94 THR A C 1
ATOM 721 O O . THR A 1 94 ? -26.577 -38.727 1.544 1.00 27.73 94 THR A O 1
ATOM 724 N N . GLU A 1 95 ? -25.856 -39.964 -0.070 1.00 28.27 95 GLU A N 1
ATOM 725 C CA . GLU A 1 95 ? -25.431 -41.033 -1.012 1.00 28.27 95 GLU A CA 1
ATOM 726 C C . GLU A 1 95 ? -24.837 -40.409 -2.321 1.00 28.27 95 GLU A C 1
ATOM 728 O O . GLU A 1 95 ? -24.678 -39.190 -2.387 1.00 28.27 95 GLU A O 1
ATOM 733 N N . ALA A 1 96 ? -24.519 -41.192 -3.373 1.00 27.33 96 ALA A N 1
ATOM 734 C CA . ALA A 1 96 ? -24.074 -40.706 -4.704 1.00 27.33 96 ALA A CA 1
ATOM 735 C C . ALA A 1 96 ? -24.373 -41.726 -5.855 1.00 27.33 96 ALA A C 1
ATOM 737 O O . ALA A 1 96 ? -24.966 -42.765 -5.583 1.00 27.33 96 ALA A O 1
ATOM 738 N N . PRO A 1 97 ? -23.918 -41.494 -7.112 1.00 51.75 97 PRO A N 1
ATOM 739 C CA . PRO A 1 97 ? -24.637 -40.950 -8.283 1.00 51.75 97 PRO A CA 1
ATOM 740 C C . PRO A 1 97 ? -25.173 -42.048 -9.257 1.00 51.75 97 PRO A C 1
ATOM 742 O O . PRO A 1 97 ? -25.089 -43.230 -8.923 1.00 51.75 97 PRO A O 1
ATOM 745 N N . PRO A 1 98 ? -25.732 -41.724 -10.455 1.00 42.16 98 PRO A N 1
ATOM 746 C CA . PRO A 1 98 ? -24.936 -41.548 -11.707 1.00 42.16 98 PRO A CA 1
ATOM 747 C C . PRO A 1 98 ? -25.537 -40.496 -12.698 1.00 42.16 98 PRO A C 1
ATOM 749 O O . PRO A 1 98 ? -26.581 -39.925 -12.410 1.00 42.16 98 PRO A O 1
ATOM 752 N N . GLY A 1 99 ? -24.998 -40.173 -13.891 1.00 25.88 99 GLY A N 1
ATOM 753 C CA . GLY A 1 99 ? -23.721 -40.491 -14.569 1.00 25.88 99 GLY A CA 1
ATOM 754 C C . GLY A 1 99 ? -23.800 -40.353 -16.120 1.00 25.88 99 GLY A C 1
ATOM 755 O O . GLY A 1 99 ? -24.887 -40.488 -16.668 1.00 25.88 99 GLY A O 1
ATOM 756 N N . LEU A 1 100 ? -22.647 -40.174 -16.806 1.00 26.61 100 LEU A N 1
ATOM 757 C CA . LEU A 1 100 ? -22.421 -40.201 -18.290 1.00 26.61 100 LEU A CA 1
ATOM 758 C C . LEU A 1 100 ? -23.087 -39.057 -19.127 1.00 26.61 100 LEU A C 1
ATOM 760 O O . LEU A 1 100 ? -24.097 -38.508 -18.715 1.00 26.61 100 LEU A O 1
ATOM 764 N N . ALA A 1 101 ? -22.587 -38.593 -20.293 1.00 26.36 101 ALA A N 1
ATOM 765 C CA . ALA A 1 101 ? -21.567 -39.108 -21.231 1.00 26.36 101 ALA A CA 1
ATOM 766 C C . ALA A 1 101 ? -20.820 -38.002 -22.052 1.00 26.36 101 ALA A C 1
ATOM 768 O O . ALA A 1 101 ? -21.243 -36.852 -22.106 1.00 26.36 101 ALA A O 1
ATOM 769 N N . SER A 1 102 ? -19.750 -38.396 -22.761 1.00 28.72 102 SER A N 1
ATOM 770 C CA . SER A 1 102 ? -19.113 -37.730 -23.941 1.00 28.72 102 SER A CA 1
ATOM 771 C C . SER A 1 102 ? -19.124 -38.751 -25.122 1.00 28.72 102 SER A C 1
ATOM 773 O O . SER A 1 102 ? -19.861 -39.729 -24.957 1.00 28.72 102 SER A O 1
ATOM 775 N N . PRO A 1 103 ? -18.345 -38.702 -26.249 1.00 39.19 103 PRO A N 1
ATOM 776 C CA . PRO A 1 103 ? -17.356 -37.747 -26.825 1.00 39.19 103 PRO A CA 1
ATOM 777 C C . PRO A 1 103 ? -17.908 -37.066 -28.131 1.00 39.19 103 PRO A C 1
ATOM 779 O O . PRO A 1 103 ? -19.072 -36.698 -28.071 1.00 39.19 103 PRO A O 1
ATOM 782 N N . GLN A 1 104 ? -17.275 -36.753 -29.292 1.00 26.12 104 GLN A N 1
ATOM 783 C CA . GLN A 1 104 ? -16.017 -37.076 -30.028 1.00 26.12 104 GLN A CA 1
ATOM 784 C C . GLN A 1 104 ? -15.619 -35.980 -31.067 1.00 26.12 104 GLN A C 1
ATOM 786 O O . GLN A 1 104 ? -16.507 -35.307 -31.565 1.00 26.12 104 GLN A O 1
ATOM 791 N N . HIS A 1 105 ? -14.320 -35.945 -31.453 1.00 25.48 105 HIS A N 1
ATOM 792 C CA . HIS A 1 105 ? -13.683 -35.551 -32.754 1.00 25.48 105 HIS A CA 1
ATOM 793 C C . HIS A 1 105 ? -14.046 -34.212 -33.479 1.00 25.48 105 HIS A C 1
ATOM 795 O O . HIS A 1 105 ? -15.124 -33.668 -33.314 1.00 25.48 105 HIS A O 1
ATOM 801 N N . GLY A 1 106 ? -13.200 -33.621 -34.347 1.00 23.34 106 GLY A N 1
ATOM 802 C CA . GLY A 1 106 ? -11.789 -33.894 -34.703 1.00 23.34 106 GLY A CA 1
ATOM 803 C C . GLY A 1 106 ? -11.298 -33.180 -35.997 1.00 23.34 106 GLY A C 1
ATOM 804 O O . GLY A 1 106 ? -12.102 -32.880 -36.865 1.00 23.34 106 GLY A O 1
ATOM 805 N N . SER A 1 107 ? -9.975 -32.967 -36.111 1.00 25.55 107 SER A N 1
ATOM 806 C CA . SER A 1 107 ? -9.131 -32.718 -37.319 1.00 25.55 107 SER A CA 1
ATOM 807 C C . SER A 1 107 ? -9.406 -31.601 -38.368 1.00 25.55 107 SER A C 1
ATOM 809 O O . SER A 1 107 ? -10.312 -31.696 -39.181 1.00 25.55 107 SER A O 1
ATOM 811 N N . ALA A 1 108 ? -8.437 -30.671 -38.450 1.00 25.08 108 ALA A N 1
ATOM 812 C CA . ALA A 1 108 ? -7.541 -30.362 -39.598 1.00 25.08 108 ALA A CA 1
ATOM 813 C C . ALA A 1 108 ? -8.013 -29.837 -40.997 1.00 25.08 108 ALA A C 1
ATOM 815 O O . ALA A 1 108 ? -8.741 -30.491 -41.730 1.00 25.08 108 ALA A O 1
ATOM 816 N N . GLU A 1 109 ? -7.358 -28.728 -41.396 1.00 23.94 109 GLU A N 1
ATOM 817 C CA . GLU A 1 109 ? -6.786 -28.354 -42.723 1.00 23.94 109 GLU A CA 1
ATOM 818 C C . GLU A 1 109 ? -7.616 -28.008 -44.002 1.00 23.94 109 GLU A C 1
ATOM 820 O O . GLU A 1 109 ? -8.008 -28.871 -44.781 1.00 23.94 109 GLU A O 1
ATOM 825 N N . SER A 1 110 ? -7.517 -26.712 -44.376 1.00 23.84 110 SER A N 1
ATOM 826 C CA . SER A 1 110 ? -7.084 -26.176 -45.704 1.00 23.84 110 SER A CA 1
ATOM 827 C C . SER A 1 110 ? -8.093 -25.760 -46.817 1.00 23.84 110 SER A C 1
ATOM 829 O O . SER A 1 110 ? -9.274 -26.077 -46.783 1.00 23.84 110 SER A O 1
ATOM 831 N N . VAL A 1 111 ? -7.536 -25.047 -47.827 1.00 24.23 111 VAL A N 1
ATOM 832 C CA . VAL A 1 111 ? -8.048 -24.659 -49.180 1.00 24.23 111 VAL A CA 1
ATOM 833 C C . VAL A 1 111 ? -8.682 -23.254 -49.419 1.00 24.23 111 VAL A C 1
ATOM 835 O O . VAL A 1 111 ? -9.890 -23.067 -49.394 1.00 24.23 111 VAL A O 1
ATOM 838 N N . VAL A 1 112 ? -7.804 -22.297 -49.779 1.00 25.25 112 VAL A N 1
ATOM 839 C CA . VAL A 1 112 ? -7.793 -21.373 -50.962 1.00 25.25 112 VAL A CA 1
ATOM 840 C C . VAL A 1 112 ? -9.035 -20.564 -51.435 1.00 25.25 112 VAL A C 1
ATOM 842 O O . VAL A 1 112 ? -9.979 -21.106 -51.998 1.00 25.25 112 VAL A O 1
ATOM 845 N N . SER A 1 113 ? -8.855 -19.229 -51.471 1.00 26.66 113 SER A N 1
ATOM 846 C CA . SER A 1 113 ? -9.126 -18.275 -52.589 1.00 26.66 113 SER A CA 1
ATOM 847 C C . SER A 1 113 ? -8.180 -17.061 -52.376 1.00 26.66 113 SER A C 1
ATOM 849 O O . SER A 1 113 ? -7.872 -16.780 -51.222 1.00 26.66 113 SER A O 1
ATOM 851 N N . GLY A 1 114 ? -7.576 -16.329 -53.330 1.00 22.33 114 GLY A N 1
ATOM 852 C CA . GLY A 1 114 ? -7.936 -15.958 -54.714 1.00 22.33 114 GLY A CA 1
ATOM 853 C C . GLY A 1 114 ? -8.614 -14.572 -54.688 1.00 22.33 114 GLY A C 1
ATOM 854 O O . GLY A 1 114 ? -9.651 -14.480 -54.036 1.00 22.33 114 GLY A O 1
ATOM 855 N N . CYS A 1 115 ? -8.117 -13.456 -55.262 1.00 25.06 115 CYS A N 1
ATOM 856 C CA . CYS A 1 115 ? -7.108 -13.156 -56.320 1.00 25.06 115 CYS A CA 1
ATOM 857 C C . CYS A 1 115 ? -6.102 -12.047 -55.837 1.00 25.06 115 CYS A C 1
ATOM 859 O O . CYS A 1 115 ? -6.323 -11.498 -54.764 1.00 25.06 115 CYS A O 1
ATOM 861 N N . GLN A 1 116 ? -4.923 -11.718 -56.413 1.00 24.41 116 GLN A N 1
ATOM 862 C CA . GLN A 1 116 ? -4.553 -11.200 -57.763 1.00 24.41 116 GLN A CA 1
ATOM 863 C C . GLN A 1 116 ? -5.389 -9.984 -58.236 1.00 24.41 116 GLN A C 1
ATOM 865 O O . GLN A 1 116 ? -6.607 -10.032 -58.119 1.00 24.41 116 GLN A O 1
ATOM 870 N N . ALA A 1 117 ? -4.862 -8.888 -58.813 1.00 24.98 117 ALA A N 1
ATOM 871 C CA . ALA A 1 117 ? -3.495 -8.368 -59.077 1.00 24.98 117 ALA A CA 1
ATOM 872 C C . ALA A 1 117 ? -3.588 -6.802 -59.174 1.00 24.98 117 ALA A C 1
ATOM 874 O O . ALA A 1 117 ? -4.680 -6.278 -58.974 1.00 24.98 117 ALA A O 1
ATOM 875 N N . GLY A 1 118 ? -2.573 -5.967 -59.454 1.00 25.67 118 GLY A N 1
ATOM 876 C CA . GLY A 1 118 ? -1.198 -6.161 -59.944 1.00 25.67 118 GLY A CA 1
ATOM 877 C C . GLY A 1 118 ? -0.403 -4.832 -59.973 1.00 25.67 118 GLY A C 1
ATOM 878 O O . GLY A 1 118 ? -0.760 -3.889 -59.270 1.00 25.67 118 GLY A O 1
ATOM 879 N N . GLU A 1 119 ? 0.679 -4.772 -60.755 1.00 24.73 119 GLU A N 1
ATOM 880 C CA . GLU A 1 119 ? 1.731 -3.730 -60.702 1.00 24.73 119 GLU A CA 1
ATOM 881 C C . GLU A 1 119 ? 1.570 -2.595 -61.745 1.00 24.73 119 GLU A C 1
ATOM 883 O O . GLU A 1 119 ? 0.726 -2.673 -62.639 1.00 24.73 119 GLU A O 1
ATOM 888 N N . GLY A 1 120 ? 2.400 -1.542 -61.655 1.00 26.06 120 GLY A N 1
ATOM 889 C CA . GLY A 1 120 ? 2.442 -0.449 -62.640 1.00 26.06 120 GLY A CA 1
ATOM 890 C C . GLY A 1 120 ? 3.584 0.558 -62.430 1.00 26.06 120 GLY A C 1
ATOM 891 O O . GLY A 1 120 ? 3.455 1.486 -61.634 1.00 26.06 120 GLY A O 1
ATOM 892 N N . GLU A 1 121 ? 4.684 0.393 -63.168 1.00 24.92 121 GLU A N 1
ATOM 893 C CA . GLU A 1 121 ? 5.794 1.358 -63.273 1.00 24.92 121 GLU A CA 1
ATOM 894 C C . GLU A 1 121 ? 5.530 2.445 -64.333 1.00 24.92 121 GLU A C 1
ATOM 896 O O . GLU A 1 121 ? 4.843 2.190 -65.322 1.00 24.92 121 GLU A O 1
ATOM 901 N N . VAL A 1 122 ? 6.175 3.613 -64.194 1.00 28.47 122 VAL A N 1
ATOM 902 C CA . VAL A 1 122 ? 6.594 4.461 -65.334 1.00 28.47 122 VAL A CA 1
ATOM 903 C C . VAL A 1 122 ? 7.764 5.382 -64.950 1.00 28.47 122 VAL A C 1
ATOM 905 O O . VAL A 1 122 ? 7.681 6.117 -63.968 1.00 28.47 122 VAL A O 1
ATOM 908 N N . GLU A 1 123 ? 8.828 5.385 -65.760 1.00 27.11 123 GLU A N 1
ATOM 909 C CA . GLU A 1 123 ? 9.931 6.364 -65.723 1.00 27.11 123 GLU A CA 1
ATOM 910 C C . GLU A 1 123 ? 9.751 7.492 -66.761 1.00 27.11 123 GLU A C 1
ATOM 912 O O . GLU A 1 123 ? 9.096 7.286 -67.779 1.00 27.11 123 GLU A O 1
ATOM 917 N N . HIS A 1 124 ? 10.404 8.645 -66.534 1.00 24.56 124 HIS A N 1
ATOM 918 C CA . HIS A 1 124 ? 11.126 9.503 -67.510 1.00 24.56 124 HIS A CA 1
ATOM 919 C C . HIS A 1 124 ? 11.718 10.718 -66.726 1.00 24.56 124 HIS A C 1
ATOM 921 O O . HIS A 1 124 ? 11.005 11.301 -65.915 1.00 24.56 124 HIS A O 1
ATOM 927 N N . LEU A 1 125 ? 13.021 11.067 -66.730 1.00 27.20 125 LEU A N 1
ATOM 928 C CA . LEU A 1 125 ? 13.911 11.569 -67.811 1.00 27.20 125 LEU A CA 1
ATOM 929 C C . LEU A 1 125 ? 13.484 12.978 -68.325 1.00 27.20 125 LEU A C 1
ATOM 931 O O . LEU A 1 125 ? 12.330 13.130 -68.705 1.00 27.20 125 LEU A O 1
ATOM 935 N N . LEU A 1 126 ? 14.315 14.046 -68.409 1.00 26.52 126 LEU A N 1
ATOM 936 C CA . LEU A 1 126 ? 15.797 14.198 -68.414 1.00 26.52 126 LEU A CA 1
ATOM 937 C C . LEU A 1 126 ? 16.290 15.671 -68.188 1.00 26.52 126 LEU A C 1
ATOM 939 O O . LEU A 1 126 ? 15.557 16.603 -68.499 1.00 26.52 126 LEU A O 1
ATOM 943 N N . GLY A 1 127 ? 17.580 15.861 -67.824 1.00 24.64 127 GLY A N 1
ATOM 944 C CA . GLY A 1 127 ? 18.422 17.065 -68.106 1.00 24.64 127 GLY A CA 1
ATOM 945 C C . GLY A 1 127 ? 18.531 18.181 -67.030 1.00 24.64 127 GLY A C 1
ATOM 946 O O . GLY A 1 127 ? 17.602 18.368 -66.256 1.00 24.64 127 GLY A O 1
ATOM 947 N N . GLY A 1 128 ? 19.617 18.979 -66.927 1.00 24.70 128 GLY A N 1
ATOM 948 C CA . GLY A 1 128 ? 20.960 18.920 -67.561 1.00 24.70 128 GLY A CA 1
ATOM 949 C C . GLY A 1 128 ? 21.736 20.274 -67.601 1.00 24.70 128 GLY A C 1
ATOM 950 O O . GLY A 1 128 ? 21.095 21.319 -67.586 1.00 24.70 128 GLY A O 1
ATOM 951 N N . ALA A 1 129 ? 23.079 20.230 -67.755 1.00 27.05 129 ALA A N 1
ATOM 952 C CA . ALA A 1 129 ? 24.062 21.328 -68.017 1.00 27.05 129 ALA A CA 1
ATOM 953 C C . ALA A 1 129 ? 24.800 22.028 -66.828 1.00 27.05 129 ALA A C 1
ATOM 955 O O . ALA A 1 129 ? 24.441 21.852 -65.666 1.00 27.05 129 ALA A O 1
ATOM 956 N N . GLU A 1 130 ? 25.904 22.738 -67.144 1.00 25.52 130 GLU A N 1
ATOM 957 C CA . GLU A 1 130 ? 27.092 22.996 -66.281 1.00 25.52 130 GLU A CA 1
ATOM 958 C C . GLU A 1 130 ? 27.502 24.503 -66.143 1.00 25.52 130 GLU A C 1
ATOM 960 O O . GLU A 1 130 ? 26.706 25.387 -66.452 1.00 25.52 130 GLU A O 1
ATOM 965 N N . GLY A 1 131 ? 28.713 24.797 -65.615 1.00 27.06 131 GLY A N 1
ATOM 966 C CA . GLY A 1 131 ? 29.273 26.141 -65.289 1.00 27.06 131 GLY A CA 1
ATOM 967 C C . GLY A 1 131 ? 29.879 26.942 -66.473 1.00 27.06 131 GLY A C 1
ATOM 968 O O . GLY A 1 131 ? 29.327 26.814 -67.566 1.00 27.06 131 GLY A O 1
ATOM 969 N N . PRO A 1 132 ? 30.971 27.758 -66.330 1.00 40.91 132 PRO A N 1
ATOM 970 C CA . PRO A 1 132 ? 32.053 27.701 -65.308 1.00 40.91 132 PRO A CA 1
ATOM 971 C C . PRO A 1 132 ? 32.649 29.062 -64.783 1.00 40.91 132 PRO A C 1
ATOM 973 O O . PRO A 1 132 ? 32.184 30.122 -65.180 1.00 40.91 132 PRO A O 1
ATOM 976 N N . GLU A 1 133 ? 33.679 28.974 -63.903 1.00 29.02 133 GLU A N 1
ATOM 977 C CA . GLU A 1 133 ? 34.939 29.792 -63.722 1.00 29.02 133 GLU A CA 1
ATOM 978 C C . GLU A 1 133 ? 34.955 31.366 -63.747 1.00 29.02 133 GLU A C 1
ATOM 980 O O . GLU A 1 133 ? 34.030 32.000 -64.233 1.00 29.02 133 GLU A O 1
ATOM 985 N N . GLU A 1 134 ? 35.936 32.129 -63.202 1.00 31.31 134 GLU A N 1
ATOM 986 C CA . GLU A 1 134 ? 37.311 31.876 -62.677 1.00 31.31 134 GLU A CA 1
ATOM 987 C C . GLU A 1 134 ? 37.767 32.896 -61.561 1.00 31.31 134 GLU A C 1
ATOM 989 O O . GLU A 1 134 ? 36.997 33.762 -61.157 1.00 31.31 134 GLU A O 1
ATOM 994 N N . GLU A 1 135 ? 39.021 32.771 -61.070 1.00 29.56 135 GLU A N 1
ATOM 995 C CA . GLU A 1 135 ? 39.863 33.606 -60.149 1.00 29.56 135 GLU A CA 1
ATOM 996 C C . GLU A 1 135 ? 39.472 35.076 -59.788 1.00 29.56 135 GLU A C 1
ATOM 998 O O . GLU A 1 135 ? 38.988 35.838 -60.614 1.00 29.56 135 GLU A O 1
ATOM 1003 N N . ARG A 1 136 ? 39.801 35.640 -58.601 1.00 29.42 136 ARG A N 1
ATOM 1004 C CA . ARG A 1 136 ? 41.160 35.896 -58.034 1.00 29.42 136 ARG A CA 1
ATOM 1005 C C . ARG A 1 136 ? 41.068 36.465 -56.593 1.00 29.42 136 ARG A C 1
ATOM 1007 O O . ARG A 1 136 ? 40.068 37.097 -56.266 1.00 29.42 136 ARG A O 1
ATOM 1014 N N . GLY A 1 137 ? 42.083 36.296 -55.728 1.00 28.58 137 GLY A N 1
ATOM 1015 C CA . GLY A 1 137 ? 41.985 36.626 -54.282 1.00 28.58 137 GLY A CA 1
ATOM 1016 C C . GLY A 1 137 ? 42.951 37.685 -53.712 1.00 28.58 137 GLY A C 1
ATOM 1017 O O . GLY A 1 137 ? 43.991 37.967 -54.304 1.00 28.58 137 GLY A O 1
ATOM 1018 N N . ALA A 1 138 ? 42.623 38.222 -52.522 1.00 28.42 138 ALA A N 1
ATOM 1019 C 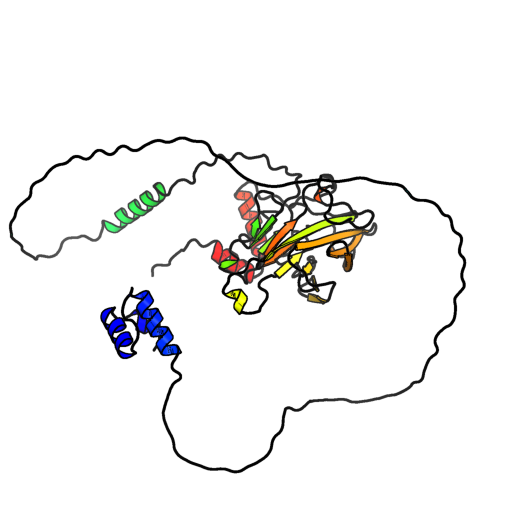CA . ALA A 1 138 ? 43.522 38.996 -51.647 1.00 28.42 138 ALA A CA 1
ATOM 1020 C C . ALA A 1 138 ? 43.030 39.067 -50.175 1.00 28.42 138 ALA A C 1
ATOM 1022 O O . ALA A 1 138 ? 41.833 39.139 -49.911 1.00 28.42 138 ALA A O 1
ATOM 1023 N N . LEU A 1 139 ? 43.980 39.116 -49.235 1.00 32.50 139 LEU A N 1
ATOM 1024 C CA . LEU A 1 139 ? 43.882 39.538 -47.822 1.00 32.50 139 LEU A CA 1
ATOM 1025 C C . LEU A 1 139 ? 45.238 40.203 -47.462 1.00 32.50 139 LEU A C 1
ATOM 1027 O O . LEU A 1 139 ? 46.213 39.889 -48.153 1.00 32.50 139 LEU A O 1
ATOM 1031 N N . PRO A 1 140 ? 45.383 41.029 -46.398 1.00 52.66 140 PRO A N 1
ATOM 1032 C CA . PRO A 1 140 ? 44.391 41.475 -45.406 1.00 52.66 140 PRO A CA 1
ATOM 1033 C C . PRO A 1 140 ? 44.336 43.015 -45.197 1.00 52.66 140 PRO A C 1
ATOM 1035 O O . PRO A 1 140 ? 45.216 43.751 -45.637 1.00 52.66 140 PRO A O 1
ATOM 1038 N N . SER A 1 141 ? 43.380 43.489 -44.390 1.00 29.03 141 SER A N 1
ATOM 1039 C CA . SER A 1 141 ? 43.555 44.666 -43.513 1.00 29.03 141 SER A CA 1
ATOM 1040 C C . SER A 1 141 ? 42.594 44.581 -42.319 1.00 29.03 141 SER A C 1
ATOM 1042 O O . SER A 1 141 ? 41.475 44.096 -42.479 1.00 29.03 141 SER A O 1
ATOM 1044 N N . GLU A 1 142 ? 43.014 45.024 -41.132 1.00 39.78 142 GLU A N 1
ATOM 1045 C CA . GLU A 1 142 ? 42.253 44.846 -39.883 1.00 39.78 142 GLU A CA 1
ATOM 1046 C C . GLU A 1 142 ? 41.348 46.046 -39.509 1.00 39.78 142 GLU A C 1
ATOM 1048 O O . GLU A 1 142 ? 41.250 47.031 -40.234 1.00 39.78 142 GLU A O 1
ATOM 1053 N N . GLU A 1 143 ? 40.702 45.927 -38.342 1.00 41.00 143 GLU A N 1
ATOM 1054 C CA . GLU A 1 143 ? 40.060 46.986 -37.544 1.00 41.00 143 GLU A CA 1
ATOM 1055 C C . GLU A 1 143 ? 38.829 47.729 -38.114 1.00 41.00 143 GLU A C 1
ATOM 1057 O O . GLU A 1 143 ? 38.907 48.868 -38.564 1.00 41.00 143 GLU A O 1
ATOM 1062 N N . SER A 1 144 ? 37.628 47.177 -37.861 1.00 34.59 144 SER A N 1
ATOM 1063 C CA . SER A 1 144 ? 36.556 47.974 -37.225 1.00 34.59 144 SER A CA 1
ATOM 1064 C C . SER A 1 144 ? 35.466 47.126 -36.541 1.00 34.59 144 SER A C 1
ATOM 1066 O O . SER A 1 144 ? 34.833 46.266 -37.148 1.00 34.59 144 SER A O 1
ATOM 1068 N N . MET A 1 145 ? 35.250 47.403 -35.251 1.00 44.47 145 MET A N 1
ATOM 1069 C CA . MET A 1 145 ? 34.066 47.131 -34.411 1.00 44.47 145 MET A CA 1
ATOM 1070 C C . MET A 1 145 ? 33.064 46.021 -34.825 1.00 44.47 145 MET A C 1
ATOM 1072 O O . MET A 1 145 ? 31.969 46.300 -35.314 1.00 44.47 145 MET A O 1
ATOM 1076 N N . SER A 1 146 ? 33.338 44.766 -34.447 1.00 42.78 146 SER A N 1
ATOM 1077 C CA . SER A 1 146 ? 32.347 43.663 -34.459 1.00 42.78 146 SER A CA 1
ATOM 1078 C C . SER A 1 146 ? 31.872 43.205 -33.063 1.00 42.78 146 SER A C 1
ATOM 1080 O O . SER A 1 146 ? 31.028 42.314 -32.946 1.00 42.78 146 SER A O 1
ATOM 1082 N N . LYS A 1 147 ? 32.328 43.851 -31.978 1.00 53.19 147 LYS A N 1
ATOM 1083 C CA . LYS A 1 147 ? 31.820 43.629 -30.608 1.00 53.19 147 LYS A CA 1
ATOM 1084 C C . LYS A 1 147 ? 30.462 44.320 -30.401 1.00 53.19 147 LYS A C 1
ATOM 1086 O O . LYS A 1 147 ? 30.412 45.437 -29.900 1.00 53.19 147 LYS A O 1
ATOM 1091 N N . GLY A 1 148 ? 29.362 43.649 -30.759 1.00 50.59 148 GLY A N 1
ATOM 1092 C CA . GLY A 1 148 ? 28.017 44.146 -30.425 1.00 50.59 148 GLY A CA 1
ATOM 1093 C C . GLY A 1 148 ? 26.821 43.280 -30.838 1.00 50.59 148 GLY A C 1
ATOM 1094 O O . GLY A 1 148 ? 25.855 43.204 -30.082 1.00 50.59 148 GLY A O 1
ATOM 1095 N N . ARG A 1 149 ? 26.864 42.611 -31.999 1.00 49.66 149 ARG A N 1
ATOM 1096 C CA . ARG A 1 149 ? 25.667 41.953 -32.572 1.00 49.66 149 ARG A CA 1
ATOM 1097 C C . ARG A 1 149 ? 25.279 40.638 -31.877 1.00 49.66 149 ARG A C 1
ATOM 1099 O O . ARG A 1 149 ? 24.120 40.468 -31.499 1.00 49.66 149 ARG A O 1
ATOM 1106 N N . ALA A 1 150 ? 26.271 39.798 -31.572 1.00 56.50 150 ALA A N 1
ATOM 1107 C CA . ALA A 1 150 ? 26.077 38.436 -31.066 1.00 56.50 150 ALA A CA 1
ATOM 1108 C C . ALA A 1 150 ? 25.185 38.312 -29.810 1.00 56.50 150 ALA A C 1
ATOM 1110 O O . ALA A 1 150 ? 24.503 37.308 -29.646 1.00 56.50 150 ALA A O 1
ATOM 1111 N N . PHE A 1 151 ? 25.151 39.310 -28.915 1.00 49.66 151 PHE A N 1
ATOM 1112 C CA . PHE A 1 151 ? 24.308 39.245 -27.710 1.00 49.66 151 PHE A CA 1
ATOM 1113 C C . PHE A 1 151 ? 22.816 39.481 -27.994 1.00 49.66 151 PHE A C 1
ATOM 1115 O O . PHE A 1 151 ? 21.964 38.935 -27.292 1.00 49.66 151 PHE A O 1
ATOM 1122 N N . TYR A 1 152 ? 22.493 40.290 -29.007 1.00 54.41 152 TYR A N 1
ATOM 1123 C CA . TYR A 1 152 ? 21.110 40.513 -29.427 1.00 54.41 152 TYR A CA 1
ATOM 1124 C C . TYR A 1 152 ? 20.622 39.358 -30.295 1.00 54.41 152 TYR A C 1
ATOM 1126 O O . TYR A 1 152 ? 19.569 38.805 -29.996 1.00 54.41 152 TYR A O 1
ATOM 1134 N N . GLU A 1 153 ? 21.441 38.913 -31.250 1.00 60.75 153 GLU A N 1
ATOM 1135 C CA . GLU A 1 153 ? 21.169 37.736 -32.085 1.00 60.75 153 GLU A CA 1
ATOM 1136 C C . GLU A 1 153 ? 20.930 36.486 -31.218 1.00 60.75 153 GLU A C 1
ATOM 1138 O O . GLU A 1 153 ? 19.896 35.845 -31.357 1.00 60.75 153 GLU A O 1
ATOM 1143 N N . PHE A 1 154 ? 21.777 36.210 -30.216 1.00 59.06 154 PHE A N 1
ATOM 1144 C CA . PHE A 1 154 ? 21.575 35.100 -29.270 1.00 59.06 154 PHE A CA 1
ATOM 1145 C C . PHE A 1 154 ? 20.320 35.259 -28.387 1.00 59.06 154 PHE A C 1
ATOM 1147 O O . PHE A 1 154 ? 19.657 34.277 -28.049 1.00 59.06 154 PHE A O 1
ATOM 1154 N N . LYS A 1 155 ? 19.944 36.492 -28.012 1.00 62.12 155 LYS A N 1
ATOM 1155 C CA . LYS A 1 155 ? 18.689 36.750 -27.280 1.00 62.12 155 LYS A CA 1
ATOM 1156 C C . LYS A 1 155 ? 17.457 36.541 -28.152 1.00 62.12 155 LYS A C 1
ATOM 1158 O O . LYS A 1 155 ? 16.441 36.068 -27.643 1.00 62.12 155 LYS A O 1
ATOM 1163 N N . GLU A 1 156 ? 17.521 36.913 -29.424 1.00 60.94 156 GLU A N 1
ATOM 1164 C CA . GLU A 1 156 ? 16.445 36.681 -30.381 1.00 60.94 156 GLU A CA 1
ATOM 1165 C C . GLU A 1 156 ? 16.363 35.208 -30.767 1.00 60.94 156 GLU A C 1
ATOM 1167 O O . GLU A 1 156 ? 15.264 34.672 -30.767 1.00 60.94 156 GLU A O 1
ATOM 1172 N N . GLU A 1 157 ? 17.486 34.511 -30.937 1.00 59.28 157 GLU A N 1
ATOM 1173 C CA . GLU A 1 157 ? 17.536 33.065 -31.155 1.00 59.28 157 GLU A CA 1
ATOM 1174 C C . GLU A 1 157 ? 16.954 32.290 -29.963 1.00 59.28 157 GLU A C 1
ATOM 1176 O O . GLU A 1 157 ? 16.066 31.464 -30.157 1.00 59.28 157 GLU A O 1
ATOM 1181 N N . ILE A 1 158 ? 17.322 32.615 -28.715 1.00 64.62 158 ILE A N 1
ATOM 1182 C CA . ILE A 1 158 ? 16.690 32.014 -27.525 1.00 64.62 158 ILE A CA 1
ATOM 1183 C C . ILE A 1 158 ? 15.183 32.308 -27.474 1.00 64.62 158 ILE A C 1
ATOM 1185 O O . ILE A 1 158 ? 14.401 31.423 -27.123 1.00 64.62 158 ILE A O 1
ATOM 1189 N N . ARG A 1 159 ? 14.740 33.522 -27.829 1.00 61.94 159 ARG A N 1
ATOM 1190 C CA . ARG A 1 159 ? 13.304 33.855 -27.907 1.00 61.94 159 ARG A CA 1
ATOM 1191 C C . ARG A 1 159 ? 12.598 33.082 -29.022 1.00 61.94 159 ARG A C 1
ATOM 1193 O O . ARG A 1 159 ? 11.489 32.609 -28.807 1.00 61.94 159 ARG A O 1
ATOM 1200 N N . TYR A 1 160 ? 13.240 32.928 -30.174 1.00 63.38 160 TYR A N 1
ATOM 1201 C CA . TYR A 1 160 ? 12.719 32.268 -31.367 1.00 63.38 160 TYR A CA 1
ATOM 1202 C C . TYR A 1 160 ? 12.624 30.755 -31.171 1.00 63.38 160 TYR A C 1
ATOM 1204 O O . TYR A 1 160 ? 11.575 30.177 -31.426 1.00 63.38 160 TYR A O 1
ATOM 1212 N N . VAL A 1 161 ? 13.660 30.122 -30.612 1.00 59.72 161 VAL A N 1
ATOM 1213 C CA . VAL A 1 161 ? 13.649 28.711 -30.196 1.00 59.72 161 VAL A CA 1
ATOM 1214 C C . VAL A 1 161 ? 12.619 28.482 -29.089 1.00 59.72 161 VAL A C 1
ATOM 1216 O O . VAL A 1 161 ? 11.878 27.509 -29.149 1.00 59.72 161 VAL A O 1
ATOM 1219 N N . ARG A 1 162 ? 12.474 29.398 -28.121 1.00 60.28 162 ARG A N 1
ATOM 1220 C CA . ARG A 1 162 ? 11.422 29.301 -27.091 1.00 60.28 162 ARG A CA 1
ATOM 1221 C C . ARG A 1 162 ? 10.005 29.488 -27.653 1.00 60.28 162 ARG A C 1
ATOM 1223 O O . ARG A 1 162 ? 9.078 28.898 -27.114 1.00 60.28 162 ARG A O 1
ATOM 1230 N N . ALA A 1 163 ? 9.839 30.268 -28.722 1.00 54.47 163 ALA A N 1
ATOM 1231 C CA . ALA A 1 163 ? 8.568 30.460 -29.426 1.00 54.47 163 ALA A CA 1
ATOM 1232 C C . ALA A 1 163 ? 8.268 29.369 -30.477 1.00 54.47 163 ALA A C 1
ATOM 1234 O O . ALA A 1 163 ? 7.116 29.216 -30.874 1.00 54.47 163 ALA A O 1
ATOM 1235 N N . LYS A 1 164 ? 9.288 28.623 -30.928 1.00 48.66 164 LYS A N 1
ATOM 1236 C CA . LYS A 1 164 ? 9.185 27.488 -31.865 1.00 48.66 164 LYS A CA 1
ATOM 1237 C C . LYS A 1 164 ? 9.358 26.113 -31.224 1.00 48.66 164 LYS A C 1
ATOM 1239 O O . LYS A 1 164 ? 9.211 25.114 -31.925 1.00 48.66 164 LYS A O 1
ATOM 1244 N N . SER A 1 165 ? 9.636 26.040 -29.923 1.00 43.94 165 SER A N 1
ATOM 1245 C CA . SER A 1 165 ? 9.372 24.829 -29.148 1.00 43.94 165 SER A CA 1
ATOM 1246 C C . SER A 1 165 ? 7.942 24.407 -29.473 1.00 43.94 165 SER A C 1
ATOM 1248 O O . SER A 1 165 ? 7.060 25.266 -29.366 1.00 43.94 165 SER A O 1
ATOM 1250 N N . PRO A 1 166 ? 7.691 23.152 -29.891 1.00 48.75 166 PRO A N 1
ATOM 1251 C CA . PRO A 1 166 ? 6.332 22.695 -30.104 1.00 48.75 166 PRO A CA 1
ATOM 1252 C C . PRO A 1 166 ? 5.519 23.047 -28.864 1.00 48.75 166 PRO A C 1
ATOM 1254 O O . PRO A 1 166 ? 5.952 22.761 -27.742 1.00 48.75 166 PRO A O 1
ATOM 1257 N N . GLN A 1 167 ? 4.369 23.696 -29.056 1.00 44.66 167 GLN A N 1
ATOM 1258 C CA . GLN A 1 167 ? 3.365 23.627 -28.007 1.00 44.66 167 GLN A CA 1
ATOM 1259 C C . GLN A 1 167 ? 3.109 22.132 -27.779 1.00 44.66 167 GLN A C 1
ATOM 1261 O O . GLN A 1 167 ? 3.079 21.387 -28.771 1.00 44.66 167 GLN A O 1
ATOM 1266 N N . PRO A 1 168 ? 2.987 21.663 -26.520 1.00 47.72 168 PRO A N 1
ATOM 1267 C CA . PRO A 1 168 ? 2.456 20.327 -26.301 1.00 47.72 168 PRO A CA 1
ATOM 1268 C C . PRO A 1 168 ? 1.168 20.236 -27.116 1.00 47.72 168 PRO A C 1
ATOM 1270 O O . PRO A 1 168 ? 0.430 21.226 -27.209 1.00 47.72 168 PRO A O 1
ATOM 1273 N N . ALA A 1 169 ? 0.953 19.102 -27.783 1.00 45.31 169 ALA A N 1
ATOM 1274 C CA . ALA A 1 169 ? -0.291 18.914 -28.506 1.00 45.31 169 ALA A CA 1
ATOM 1275 C C . ALA A 1 169 ? -1.424 19.238 -27.533 1.00 45.31 169 ALA A C 1
ATOM 1277 O O . ALA A 1 169 ? -1.387 18.784 -26.390 1.00 45.31 169 ALA A O 1
ATOM 1278 N N . VAL A 1 170 ? -2.411 20.018 -27.976 1.00 46.19 170 VAL A N 1
ATOM 1279 C CA . VAL A 1 170 ? -3.672 20.117 -27.240 1.00 46.19 170 VAL A CA 1
ATOM 1280 C C . VAL A 1 170 ? -4.424 18.814 -27.508 1.00 46.19 170 VAL A C 1
ATOM 1282 O O . VAL A 1 170 ? -5.438 18.776 -28.205 1.00 46.19 170 VAL A O 1
ATOM 1285 N N . GLU A 1 171 ? -3.869 17.729 -26.956 1.00 41.03 171 GLU A N 1
ATOM 1286 C CA . GLU A 1 171 ? -4.654 16.774 -26.193 1.00 41.03 171 GLU A CA 1
ATOM 1287 C C . GLU A 1 171 ? -5.662 17.626 -25.436 1.00 41.03 171 GLU A C 1
ATOM 1289 O O . GLU A 1 171 ? -5.299 18.522 -24.667 1.00 41.03 171 GLU A O 1
ATOM 1294 N N . ARG A 1 172 ? -6.934 17.464 -25.794 1.00 39.88 172 ARG A N 1
ATOM 1295 C CA . ARG A 1 172 ? -7.979 18.089 -25.009 1.00 39.88 172 ARG A CA 1
ATOM 1296 C C . ARG A 1 172 ? -7.791 17.531 -23.614 1.00 39.88 172 ARG A C 1
ATOM 1298 O O . ARG A 1 172 ? -7.736 16.314 -23.455 1.00 39.88 172 ARG A O 1
ATOM 1305 N N . GLU A 1 173 ? -7.735 18.419 -22.634 1.00 43.91 173 GLU A N 1
ATOM 1306 C CA . GLU A 1 173 ? -8.146 18.070 -21.286 1.00 43.91 173 GLU A CA 1
ATOM 1307 C C . GLU A 1 173 ? -9.646 17.753 -21.381 1.00 43.91 173 GLU A C 1
ATOM 1309 O O . GLU A 1 173 ? -10.517 18.565 -21.081 1.00 43.91 173 GLU A O 1
ATOM 1314 N N . GLU A 1 174 ? -9.940 16.553 -21.886 1.00 36.09 174 GLU A N 1
ATOM 1315 C CA . GLU A 1 174 ? -11.088 15.771 -21.476 1.00 36.09 174 GLU A CA 1
ATOM 1316 C C . GLU A 1 174 ? -10.827 15.491 -19.998 1.00 36.09 174 GLU A C 1
ATOM 1318 O O . GLU A 1 174 ? -10.288 14.459 -19.612 1.00 36.09 174 GLU A O 1
ATOM 1323 N N . THR A 1 175 ? -11.135 16.499 -19.176 1.00 39.72 175 THR A N 1
ATOM 1324 C CA . THR A 1 175 ? -11.343 16.340 -17.747 1.00 39.72 175 THR A CA 1
ATOM 1325 C C . THR A 1 175 ? -12.549 15.430 -17.595 1.00 39.72 175 THR A C 1
ATOM 1327 O O . THR A 1 175 ? -13.676 15.886 -17.402 1.00 39.72 175 THR A O 1
ATOM 1330 N N . GLU A 1 176 ? -12.297 14.128 -17.723 1.00 48.00 176 GLU A N 1
ATOM 1331 C CA . GLU A 1 176 ? -13.017 13.131 -16.955 1.00 48.00 176 GLU A CA 1
ATOM 1332 C C . GLU A 1 176 ? -13.051 13.671 -15.522 1.00 48.00 176 GLU A C 1
ATOM 1334 O O . GLU A 1 176 ? -12.004 13.944 -14.929 1.00 48.00 176 GLU A O 1
ATOM 1339 N N . GLU A 1 177 ? -14.249 13.965 -15.014 1.00 50.44 177 GLU A N 1
ATOM 1340 C CA . GLU A 1 177 ? -14.418 14.515 -13.671 1.00 50.44 177 GLU A CA 1
ATOM 1341 C C . GLU A 1 177 ? -14.085 13.401 -12.671 1.00 50.44 177 GLU A C 1
ATOM 1343 O O . GLU A 1 177 ? -14.955 12.637 -12.251 1.00 50.44 177 GLU A O 1
ATOM 1348 N N . GLU A 1 178 ? -12.789 13.258 -12.372 1.00 59.47 178 GLU A N 1
ATOM 1349 C CA . GLU A 1 178 ? -12.250 12.193 -11.533 1.00 59.47 178 GLU A CA 1
ATOM 1350 C C . GLU A 1 178 ? -12.983 12.179 -10.194 1.00 59.47 178 GLU A C 1
ATOM 1352 O O . GLU A 1 178 ? -12.891 13.127 -9.411 1.00 59.47 178 GLU A O 1
ATOM 1357 N N . SER A 1 179 ? -13.725 11.102 -9.933 1.00 75.50 179 SER A N 1
ATOM 1358 C CA . SER A 1 179 ? -14.588 11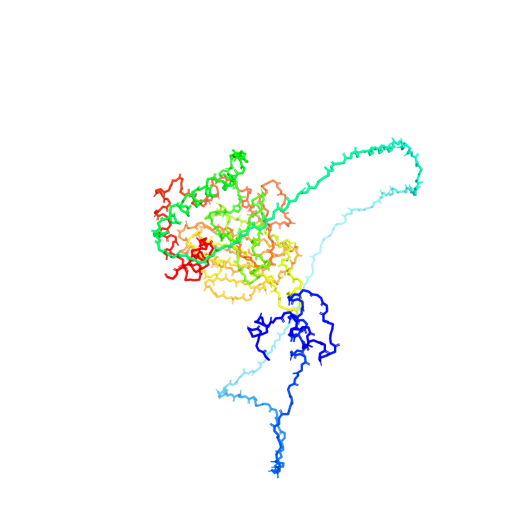.026 -8.759 1.00 75.50 179 SER A CA 1
ATOM 1359 C C . SER A 1 179 ? -13.772 11.221 -7.480 1.00 75.50 179 SER A C 1
ATOM 1361 O O . SER A 1 179 ? -12.914 10.404 -7.133 1.00 75.50 179 SER A O 1
ATOM 1363 N N . GLU A 1 180 ? -14.065 12.291 -6.734 1.00 78.56 180 GLU A N 1
ATOM 1364 C CA . GLU A 1 180 ? -13.399 12.582 -5.457 1.00 78.56 180 GLU A CA 1
ATOM 1365 C C . GLU A 1 180 ? -13.636 11.484 -4.400 1.00 78.56 180 GLU A C 1
ATOM 1367 O O . GLU A 1 180 ? -12.898 11.407 -3.418 1.00 78.56 180 GLU A O 1
ATOM 1372 N N . ASP A 1 181 ? -14.609 10.594 -4.618 1.00 86.62 181 ASP A N 1
ATOM 1373 C CA . ASP A 1 181 ? -14.901 9.433 -3.770 1.00 86.62 181 ASP A CA 1
ATOM 1374 C C . ASP A 1 181 ? -14.181 8.140 -4.220 1.00 86.62 181 ASP A C 1
ATOM 1376 O O . ASP A 1 181 ? -14.153 7.147 -3.494 1.00 86.62 181 ASP A O 1
ATOM 1380 N N . GLU A 1 182 ? -13.552 8.120 -5.401 1.00 91.62 182 GLU A N 1
ATOM 1381 C CA . GLU A 1 182 ? -12.866 6.927 -5.904 1.00 91.62 182 GLU A CA 1
ATOM 1382 C C . GLU A 1 182 ? -11.528 6.679 -5.189 1.00 91.62 182 GLU A C 1
ATOM 1384 O O . GLU A 1 182 ? -10.699 7.580 -5.013 1.00 91.62 182 GLU A O 1
ATOM 1389 N N . VAL A 1 183 ? -11.301 5.423 -4.790 1.00 96.12 183 VAL A N 1
ATOM 1390 C CA . VAL A 1 183 ? -10.053 4.981 -4.159 1.00 96.12 183 VAL A CA 1
ATOM 1391 C C . VAL A 1 183 ? -9.046 4.602 -5.239 1.00 96.12 183 VAL A C 1
ATOM 1393 O O . VAL A 1 183 ? -9.146 3.553 -5.860 1.00 96.12 183 VAL A O 1
ATOM 1396 N N . ARG A 1 184 ? -8.037 5.452 -5.405 1.00 96.88 184 ARG A N 1
ATOM 1397 C CA . ARG A 1 184 ? -6.920 5.317 -6.355 1.00 96.88 184 ARG A CA 1
ATOM 1398 C C . ARG A 1 184 ? -5.577 5.624 -5.684 1.00 96.88 184 ARG A C 1
ATOM 1400 O O . ARG A 1 184 ? -5.562 6.202 -4.592 1.00 96.88 184 ARG A O 1
ATOM 1407 N N . LEU A 1 185 ? -4.464 5.261 -6.319 1.00 97.25 185 LEU A N 1
ATOM 1408 C CA . LEU A 1 185 ? -3.124 5.783 -6.014 1.00 97.25 185 LEU A CA 1
ATOM 1409 C C . LEU A 1 185 ? -3.135 7.322 -6.057 1.00 97.25 185 LEU A C 1
ATOM 1411 O O . LEU A 1 185 ? -3.969 7.920 -6.738 1.00 97.25 185 LEU A O 1
ATOM 1415 N N . ASN A 1 186 ? -2.295 7.962 -5.243 1.00 94.75 186 ASN A N 1
ATOM 1416 C CA . ASN A 1 186 ? -2.326 9.407 -5.042 1.00 94.75 186 ASN A CA 1
ATOM 1417 C C . ASN A 1 186 ? -1.123 10.100 -5.710 1.00 94.75 186 ASN A C 1
ATOM 1419 O O . ASN A 1 186 ? -0.055 10.171 -5.089 1.00 94.75 186 ASN A O 1
ATOM 1423 N N . PRO A 1 187 ? -1.298 10.733 -6.888 1.00 90.00 187 PRO A N 1
ATOM 1424 C CA . PRO A 1 187 ? -0.208 11.417 -7.590 1.00 90.00 187 PRO A CA 1
ATOM 1425 C C . PRO A 1 187 ? 0.329 12.651 -6.838 1.00 90.00 187 PRO A C 1
ATOM 1427 O O . PRO A 1 187 ? 1.341 13.231 -7.234 1.00 90.00 187 PRO A O 1
ATOM 1430 N N . TYR A 1 188 ? -0.324 13.056 -5.741 1.00 90.31 188 TYR A N 1
ATOM 1431 C CA . TYR A 1 188 ? 0.087 14.158 -4.865 1.00 90.31 188 TYR A CA 1
ATOM 1432 C C . TYR A 1 188 ? 0.639 13.699 -3.503 1.00 90.31 188 TYR A C 1
ATOM 1434 O O . TYR A 1 188 ? 1.017 14.549 -2.694 1.00 90.31 188 TYR A O 1
ATOM 1442 N N . ASP A 1 189 ? 0.688 12.388 -3.234 1.00 93.38 189 ASP A N 1
ATOM 1443 C CA . ASP A 1 189 ? 1.241 11.800 -2.003 1.00 93.38 189 ASP A CA 1
ATOM 1444 C C . ASP A 1 189 ? 2.074 10.543 -2.311 1.00 93.38 189 ASP A C 1
ATOM 1446 O O . ASP A 1 189 ? 1.820 9.427 -1.848 1.00 93.38 189 ASP A O 1
ATOM 1450 N N . GLY A 1 190 ? 3.082 10.759 -3.155 1.00 93.25 190 GLY A N 1
ATOM 1451 C CA . GLY A 1 190 ? 4.041 9.763 -3.606 1.00 93.25 190 GLY A CA 1
ATOM 1452 C C . GLY A 1 190 ? 5.331 10.407 -4.113 1.00 93.25 190 GLY A C 1
ATOM 1453 O O . GLY A 1 190 ? 5.475 11.630 -4.190 1.00 93.25 190 GLY A O 1
ATOM 1454 N N . HIS A 1 191 ? 6.313 9.576 -4.450 1.00 95.31 191 HIS A N 1
ATOM 1455 C CA . HIS A 1 191 ? 7.544 10.025 -5.089 1.00 95.31 191 HIS A CA 1
ATOM 1456 C C . HIS A 1 191 ? 7.280 10.435 -6.546 1.00 95.31 191 HIS A C 1
ATOM 1458 O O . HIS A 1 191 ? 6.695 9.669 -7.301 1.00 95.31 191 HIS A O 1
ATOM 1464 N N . LEU A 1 192 ? 7.845 11.565 -6.990 1.00 94.00 192 LEU A N 1
ATOM 1465 C CA . LEU A 1 192 ? 7.758 12.068 -8.380 1.00 94.00 192 LEU A CA 1
ATOM 1466 C C . LEU A 1 192 ? 8.239 11.075 -9.461 1.00 94.00 192 LEU A C 1
ATOM 1468 O O . LEU A 1 192 ? 7.992 11.266 -10.650 1.00 94.00 192 LEU A O 1
ATOM 1472 N N . HIS A 1 193 ? 8.995 10.051 -9.064 1.00 94.19 193 HIS A N 1
ATOM 1473 C CA . HIS A 1 193 ? 9.503 8.982 -9.924 1.00 94.19 193 HIS A CA 1
ATOM 1474 C C . HIS A 1 193 ? 8.796 7.631 -9.706 1.00 94.19 193 HIS A C 1
ATOM 1476 O O . HIS A 1 193 ? 9.218 6.636 -10.295 1.00 94.19 193 HIS A O 1
ATOM 1482 N N . PHE A 1 194 ? 7.725 7.582 -8.909 1.00 96.62 194 PHE A N 1
ATOM 1483 C CA . PHE A 1 194 ? 6.704 6.537 -8.982 1.00 96.62 194 PHE A CA 1
ATOM 1484 C C . PHE A 1 194 ? 5.785 6.870 -10.165 1.00 96.62 194 PHE A C 1
ATOM 1486 O O . PHE A 1 194 ? 5.295 7.989 -10.282 1.00 96.62 194 PHE A O 1
ATOM 1493 N N . LYS A 1 195 ? 5.595 5.923 -11.084 1.00 96.31 195 LYS A N 1
ATOM 1494 C CA . LYS A 1 195 ? 4.667 6.047 -12.207 1.00 96.31 195 LYS A CA 1
ATOM 1495 C C . LYS A 1 195 ? 3.445 5.178 -11.944 1.00 96.31 195 LYS A C 1
ATOM 1497 O O . LYS A 1 195 ? 3.565 3.954 -11.870 1.00 96.31 195 LYS A O 1
ATOM 1502 N N . GLU A 1 196 ? 2.293 5.826 -11.889 1.00 96.19 196 GLU A N 1
ATOM 1503 C CA . GLU A 1 196 ? 0.970 5.206 -11.857 1.00 96.19 196 GLU A CA 1
ATOM 1504 C C . GLU A 1 196 ? 0.546 4.707 -13.251 1.00 96.19 196 GLU A C 1
ATOM 1506 O O . GLU A 1 196 ? 1.055 5.148 -14.292 1.00 96.19 196 GLU A O 1
ATOM 1511 N N . GLY A 1 197 ? -0.353 3.725 -13.264 1.00 94.50 197 GLY A N 1
ATOM 1512 C CA . GLY A 1 197 ? -1.070 3.263 -14.446 1.00 94.50 197 GLY A CA 1
ATOM 1513 C C . GLY A 1 197 ? -2.340 4.082 -14.706 1.00 94.50 197 GLY A C 1
ATOM 1514 O O . GLY A 1 197 ? -2.823 4.766 -13.807 1.00 94.50 197 GLY A O 1
ATOM 1515 N N . PRO A 1 198 ? -2.920 3.986 -15.917 1.00 91.56 198 PRO A N 1
ATOM 1516 C CA . PRO A 1 198 ? -4.127 4.731 -16.292 1.00 91.56 198 PRO A CA 1
ATOM 1517 C C . PRO A 1 198 ? -5.388 4.280 -15.537 1.00 91.56 198 PRO A C 1
ATOM 1519 O O . PRO A 1 198 ? -6.422 4.919 -15.641 1.00 91.56 198 PRO A O 1
ATOM 1522 N N . ASP A 1 199 ? -5.312 3.172 -14.797 1.00 90.88 199 ASP A N 1
ATOM 1523 C CA . ASP A 1 199 ? -6.394 2.634 -13.970 1.00 90.88 199 ASP A CA 1
ATOM 1524 C C . ASP A 1 199 ? -6.350 3.127 -12.512 1.00 90.88 199 ASP A C 1
ATOM 1526 O O . ASP A 1 199 ? -7.125 2.651 -11.688 1.00 90.88 199 ASP A O 1
ATOM 1530 N N . GLY A 1 200 ? -5.391 3.994 -12.154 1.00 94.81 200 GLY A N 1
ATOM 1531 C CA . GLY A 1 200 ? -5.176 4.458 -10.778 1.00 94.81 200 GLY A CA 1
ATOM 1532 C C . GLY A 1 200 ? -4.852 3.345 -9.766 1.00 94.81 200 GLY A C 1
ATOM 1533 O O . GLY A 1 200 ? -4.744 3.618 -8.573 1.00 94.81 200 GLY A O 1
ATOM 1534 N N . ALA A 1 201 ? -4.695 2.094 -10.211 1.00 97.19 201 ALA A N 1
ATOM 1535 C CA . ALA A 1 201 ? -4.636 0.908 -9.361 1.00 97.19 201 ALA A CA 1
ATOM 1536 C C . ALA A 1 201 ? -3.319 0.137 -9.495 1.00 97.19 201 ALA A C 1
ATOM 1538 O O . ALA A 1 201 ? -2.962 -0.619 -8.590 1.00 97.19 201 ALA A O 1
ATOM 1539 N N . CYS A 1 202 ? -2.566 0.318 -10.583 1.00 97.44 202 CYS A N 1
ATOM 1540 C CA . CYS A 1 202 ? -1.206 -0.206 -10.709 1.00 97.44 202 CYS A CA 1
ATOM 1541 C C . CYS A 1 202 ? -0.128 0.890 -10.720 1.00 97.44 202 CYS A C 1
ATOM 1543 O O . CYS A 1 202 ? -0.392 2.049 -11.029 1.00 97.44 202 CYS A O 1
ATOM 1545 N N . GLY A 1 203 ? 1.105 0.528 -10.355 1.00 97.00 203 GLY A N 1
ATOM 1546 C CA . GLY A 1 203 ? 2.224 1.470 -10.297 1.00 97.00 203 GLY A CA 1
ATOM 1547 C C . GLY A 1 203 ? 3.601 0.813 -10.187 1.00 97.00 203 GLY A C 1
ATOM 1548 O O . GLY A 1 203 ? 3.726 -0.371 -9.863 1.00 97.00 203 GLY A O 1
ATOM 1549 N N . GLN A 1 204 ? 4.650 1.574 -10.511 1.00 97.06 204 GLN A N 1
ATOM 1550 C CA . GLN A 1 204 ? 6.044 1.108 -10.539 1.00 97.06 204 GLN A CA 1
ATOM 1551 C C . GLN A 1 204 ? 7.058 2.270 -10.503 1.00 97.06 204 GLN A C 1
ATOM 1553 O O . GLN A 1 204 ? 6.708 3.389 -10.873 1.00 97.06 204 GLN A O 1
ATOM 1558 N N . PRO A 1 205 ? 8.345 2.043 -10.178 1.00 96.12 205 PRO A N 1
ATOM 1559 C CA . PRO A 1 205 ? 9.401 3.032 -10.405 1.00 96.12 205 PRO A CA 1
ATOM 1560 C C . PRO A 1 205 ? 9.503 3.389 -11.895 1.00 96.12 205 PRO A C 1
ATOM 1562 O O . PRO A 1 205 ? 9.711 2.506 -12.725 1.00 96.12 205 PRO A O 1
ATOM 1565 N N . TRP A 1 206 ? 9.410 4.669 -12.266 1.00 93.31 206 TRP A N 1
ATOM 1566 C CA . TRP A 1 206 ? 9.509 5.112 -13.665 1.00 93.31 206 TRP A CA 1
ATOM 1567 C C . TRP A 1 206 ? 10.893 4.791 -14.242 1.00 93.31 206 TRP A C 1
ATOM 1569 O O . TRP A 1 206 ? 11.020 4.128 -15.271 1.00 93.31 206 TRP A O 1
ATOM 1579 N N . PHE A 1 207 ? 11.951 5.211 -13.549 1.00 89.62 207 PHE A N 1
ATOM 1580 C CA . PHE A 1 207 ? 13.331 5.106 -14.028 1.00 89.62 207 PHE A CA 1
ATOM 1581 C C . PHE A 1 207 ? 14.037 3.801 -13.621 1.00 89.62 207 PHE A C 1
ATOM 1583 O O . PHE A 1 207 ? 15.266 3.782 -13.535 1.00 89.62 207 PHE A O 1
ATOM 1590 N N . TRP A 1 208 ? 13.290 2.711 -13.394 1.00 88.06 208 TRP A N 1
ATOM 1591 C CA . TRP A 1 208 ? 13.804 1.420 -12.902 1.00 88.06 208 TRP A CA 1
ATOM 1592 C C . TRP A 1 208 ? 15.054 0.920 -13.647 1.00 88.06 208 TRP A C 1
ATOM 1594 O O . TRP A 1 208 ? 16.014 0.499 -13.014 1.00 88.06 208 TRP A O 1
ATOM 1604 N N . ALA A 1 209 ? 15.091 1.035 -14.978 1.00 87.31 209 ALA A N 1
ATOM 1605 C CA . ALA A 1 209 ? 16.211 0.562 -15.798 1.00 87.31 209 ALA A CA 1
ATOM 1606 C C . ALA A 1 209 ? 17.478 1.437 -15.699 1.00 87.31 209 ALA A C 1
ATOM 1608 O O . ALA A 1 209 ? 18.568 0.987 -16.041 1.00 87.31 209 ALA A O 1
ATOM 1609 N N . ARG A 1 210 ? 17.350 2.696 -15.252 1.00 89.06 210 ARG A N 1
ATOM 1610 C CA . ARG A 1 210 ? 18.467 3.649 -15.095 1.00 89.06 210 ARG A CA 1
ATOM 1611 C C . ARG A 1 210 ? 18.930 3.768 -13.644 1.00 89.06 210 ARG A C 1
ATOM 1613 O O . ARG A 1 210 ? 20.108 4.011 -13.396 1.00 89.06 210 ARG A O 1
ATOM 1620 N N . PHE A 1 211 ? 18.007 3.607 -12.701 1.00 89.06 211 PHE A N 1
ATOM 1621 C CA . PHE A 1 211 ? 18.249 3.682 -11.265 1.00 89.06 211 PHE A CA 1
ATOM 1622 C C . PHE A 1 211 ? 17.604 2.473 -10.558 1.00 89.06 211 PHE A C 1
ATOM 1624 O O . PHE A 1 211 ? 16.677 2.650 -9.770 1.00 89.06 211 PHE A O 1
ATOM 1631 N N . PRO A 1 212 ? 18.070 1.232 -10.801 1.00 87.19 212 PRO A N 1
ATOM 1632 C CA . PRO A 1 212 ? 17.443 0.029 -10.238 1.00 87.19 212 PRO A CA 1
ATOM 1633 C C . PRO A 1 212 ? 17.506 -0.054 -8.706 1.00 87.19 212 PRO A C 1
ATOM 1635 O O . PRO A 1 212 ? 16.727 -0.777 -8.090 1.00 87.19 212 PRO A O 1
ATOM 1638 N N . SER A 1 213 ? 18.405 0.704 -8.075 1.00 87.50 213 SER A N 1
ATOM 1639 C CA . SER A 1 213 ? 18.497 0.827 -6.615 1.00 87.50 213 SER A CA 1
ATOM 1640 C C . SER A 1 213 ? 17.563 1.893 -6.018 1.00 87.50 213 SER A C 1
ATOM 1642 O O . SER A 1 213 ? 17.526 2.036 -4.797 1.00 87.50 213 SER A O 1
ATOM 1644 N N . LEU A 1 214 ? 16.831 2.657 -6.840 1.00 92.38 214 LEU A N 1
ATOM 1645 C CA . LEU A 1 214 ? 15.962 3.747 -6.393 1.00 92.38 214 LEU A CA 1
ATOM 1646 C C . LEU A 1 214 ? 14.571 3.226 -6.013 1.00 92.38 214 LEU A C 1
ATOM 1648 O O . LEU A 1 214 ? 13.785 2.807 -6.865 1.00 92.38 214 LEU A O 1
ATOM 1652 N N . TRP A 1 215 ? 14.260 3.295 -4.721 1.00 95.69 215 TRP A N 1
ATOM 1653 C CA . TRP A 1 215 ? 12.912 3.059 -4.216 1.00 95.69 215 TRP A CA 1
ATOM 1654 C C . TRP A 1 215 ? 11.950 4.171 -4.656 1.00 95.69 215 TRP A C 1
ATOM 1656 O O . TRP A 1 215 ? 12.329 5.338 -4.750 1.00 95.69 215 TRP A O 1
ATOM 1666 N N . SER A 1 216 ? 10.702 3.796 -4.920 1.00 96.44 216 SER A N 1
ATOM 1667 C CA . SER A 1 216 ? 9.592 4.657 -5.342 1.00 96.44 216 SER A CA 1
ATOM 1668 C C . SER A 1 216 ? 8.375 4.340 -4.483 1.00 96.44 216 SER A C 1
ATOM 1670 O O . SER A 1 216 ? 8.156 3.181 -4.142 1.00 96.44 216 SER A O 1
ATOM 1672 N N . ASP A 1 217 ? 7.603 5.352 -4.118 1.00 96.38 217 ASP A N 1
ATOM 1673 C CA . ASP A 1 217 ? 6.634 5.290 -3.019 1.00 96.38 217 ASP A CA 1
ATOM 1674 C C . ASP A 1 217 ? 5.327 5.973 -3.432 1.00 96.38 217 ASP A C 1
ATOM 1676 O O . ASP A 1 217 ? 5.387 6.935 -4.200 1.00 96.38 217 ASP A O 1
ATOM 1680 N N . CYS A 1 218 ? 4.183 5.485 -2.957 1.00 97.44 218 CYS A N 1
ATOM 1681 C CA . CYS A 1 218 ? 2.877 6.123 -3.145 1.00 97.44 218 CYS A CA 1
ATOM 1682 C C . CYS A 1 218 ? 1.880 5.643 -2.075 1.00 97.44 218 CYS A C 1
ATOM 1684 O O . CYS A 1 218 ? 1.848 4.451 -1.734 1.00 97.44 218 CYS A O 1
ATOM 1686 N N . ARG A 1 219 ? 1.054 6.555 -1.547 1.00 97.88 219 ARG A N 1
ATOM 1687 C CA . ARG A 1 219 ? -0.141 6.219 -0.753 1.00 97.88 219 ARG A CA 1
ATOM 1688 C C . ARG A 1 219 ? -1.387 6.155 -1.634 1.00 97.88 219 ARG A C 1
ATOM 1690 O O . ARG A 1 219 ? -1.445 6.769 -2.695 1.00 97.88 219 ARG A O 1
ATOM 1697 N N . LEU A 1 220 ? -2.426 5.461 -1.177 1.00 97.94 220 LEU A N 1
ATOM 1698 C CA . LEU A 1 220 ? -3.759 5.655 -1.753 1.00 97.94 220 LEU A CA 1
ATOM 1699 C C . LEU A 1 220 ? -4.361 6.995 -1.299 1.00 97.94 220 LEU A C 1
ATOM 1701 O O . LEU A 1 220 ? -4.070 7.514 -0.224 1.00 97.94 220 LEU A O 1
ATOM 1705 N N . THR A 1 221 ? -5.259 7.525 -2.123 1.00 96.94 221 THR A N 1
ATOM 1706 C CA . THR A 1 221 ? -6.049 8.753 -1.903 1.00 96.94 221 THR A CA 1
ATOM 1707 C C . THR A 1 221 ? -6.942 8.729 -0.663 1.00 96.94 221 THR A C 1
ATOM 1709 O O . THR A 1 221 ? -7.397 9.788 -0.235 1.00 96.94 221 THR A O 1
ATOM 1712 N N . HIS A 1 222 ? -7.193 7.556 -0.080 1.00 97.56 222 HIS A N 1
ATOM 1713 C CA . HIS A 1 222 ? -8.094 7.365 1.051 1.00 97.56 222 HIS A CA 1
ATOM 1714 C C . HIS A 1 222 ? -7.469 6.489 2.142 1.00 97.56 222 HIS A C 1
ATOM 1716 O O . HIS A 1 222 ? -6.801 5.497 1.849 1.00 97.56 222 HIS A O 1
ATOM 1722 N N . GLY A 1 223 ? -7.741 6.837 3.397 1.00 97.62 223 GLY A N 1
ATOM 1723 C CA . GLY A 1 223 ? -7.400 6.071 4.594 1.00 97.62 223 GLY A CA 1
ATOM 1724 C C . GLY A 1 223 ? -8.624 5.809 5.471 1.00 97.62 223 GLY A C 1
ATOM 1725 O O . GLY A 1 223 ? -9.754 6.104 5.079 1.00 97.62 223 GLY A O 1
ATOM 1726 N N . VAL A 1 224 ? -8.411 5.238 6.659 1.00 97.44 224 VAL A N 1
ATOM 1727 C CA . VAL A 1 224 ? -9.484 4.886 7.610 1.00 97.44 224 VAL A CA 1
ATOM 1728 C C . VAL A 1 224 ? -9.108 5.136 9.070 1.00 97.44 224 VAL A C 1
ATOM 1730 O O . VAL A 1 224 ? -7.940 5.056 9.449 1.00 97.44 224 VAL A O 1
ATOM 1733 N N . LEU A 1 225 ? -10.132 5.403 9.887 1.00 95.56 225 LEU A N 1
ATOM 1734 C CA . LEU A 1 225 ? -10.040 5.653 11.334 1.00 95.56 225 LEU A CA 1
ATOM 1735 C C . LEU A 1 225 ? -10.691 4.571 12.210 1.00 95.56 225 LEU A C 1
ATOM 1737 O O . LEU A 1 225 ? -10.523 4.600 13.427 1.00 95.56 225 LEU A O 1
ATOM 1741 N N . GLN A 1 226 ? -11.495 3.673 11.633 1.00 95.38 226 GLN A N 1
ATOM 1742 C CA . GLN A 1 226 ? -12.362 2.772 12.398 1.00 95.38 226 GLN A CA 1
ATOM 1743 C C . GLN A 1 226 ? -12.791 1.524 11.610 1.00 95.38 226 GLN A C 1
ATOM 1745 O O . GLN A 1 226 ? -12.667 1.459 10.387 1.00 95.38 226 GLN A O 1
ATOM 1750 N N . GLY A 1 227 ? -13.366 0.550 12.323 1.00 96.12 227 GLY A N 1
ATOM 1751 C CA . GLY A 1 227 ? -13.940 -0.671 11.758 1.00 96.12 227 GLY A CA 1
ATOM 1752 C C . GLY A 1 227 ? -12.928 -1.802 11.562 1.00 96.12 227 GLY A C 1
ATOM 1753 O O . GLY A 1 227 ? -11.931 -1.909 12.273 1.00 96.12 227 GLY A O 1
ATOM 1754 N N . ARG A 1 228 ? -13.205 -2.683 10.599 1.00 97.94 228 ARG A N 1
ATOM 1755 C CA . ARG A 1 228 ? -12.303 -3.756 10.162 1.00 97.94 228 ARG A CA 1
ATOM 1756 C C . ARG A 1 228 ? -12.161 -3.666 8.655 1.00 97.94 228 ARG A C 1
ATOM 1758 O O . ARG A 1 228 ? -13.105 -3.962 7.925 1.00 97.94 228 ARG A O 1
ATOM 1765 N N . VAL A 1 229 ? -11.004 -3.201 8.205 1.00 98.25 229 VAL A N 1
ATOM 1766 C CA . VAL A 1 229 ? -10.784 -2.776 6.820 1.00 98.25 229 VAL A CA 1
ATOM 1767 C C . VAL A 1 229 ? -9.527 -3.435 6.274 1.00 98.25 229 VAL A C 1
ATOM 1769 O O . VAL A 1 229 ? -8.559 -3.635 7.008 1.00 98.25 229 VAL A O 1
ATOM 1772 N N . GLY A 1 230 ? -9.525 -3.774 4.990 1.00 98.06 230 GLY A N 1
ATOM 1773 C CA . GLY A 1 230 ? -8.322 -4.238 4.312 1.00 98.06 230 GLY A CA 1
ATOM 1774 C C . GLY A 1 230 ? -8.222 -3.808 2.859 1.00 98.06 230 GLY A C 1
ATOM 1775 O O . GLY A 1 230 ? -9.160 -3.264 2.278 1.00 98.06 230 GLY A O 1
ATOM 1776 N N . PHE A 1 231 ? -7.061 -4.070 2.276 1.00 98.56 231 PHE A N 1
ATOM 1777 C CA . PHE A 1 231 ? -6.792 -3.947 0.847 1.00 98.56 231 PHE A CA 1
ATOM 1778 C C . PHE A 1 231 ? -5.846 -5.072 0.416 1.00 98.56 231 PHE A C 1
ATOM 1780 O O . PHE A 1 231 ? -5.082 -5.589 1.233 1.00 98.56 231 PHE A O 1
ATOM 1787 N N . GLU A 1 232 ? -5.879 -5.446 -0.860 1.00 98.44 232 GLU A N 1
ATOM 1788 C CA . GLU A 1 232 ? -4.961 -6.437 -1.426 1.00 98.44 232 GLU A CA 1
ATOM 1789 C C . GLU A 1 232 ? -4.011 -5.785 -2.434 1.00 98.44 232 GLU A C 1
ATOM 1791 O O . GLU A 1 232 ? -4.430 -4.954 -3.243 1.00 98.44 232 GLU A O 1
ATOM 1796 N N . VAL A 1 233 ? -2.737 -6.189 -2.406 1.00 98.62 233 VAL A N 1
ATOM 1797 C CA . VAL A 1 233 ? -1.708 -5.783 -3.375 1.00 98.62 233 VAL A CA 1
ATOM 1798 C C . VAL A 1 233 ? -1.052 -7.012 -3.978 1.00 98.62 233 VAL A C 1
ATOM 1800 O O . VAL A 1 233 ? -0.534 -7.868 -3.264 1.00 98.62 233 VAL A O 1
ATOM 1803 N N . ARG A 1 234 ? -1.012 -7.072 -5.304 1.00 98.69 234 ARG A N 1
ATOM 1804 C CA . ARG A 1 234 ? -0.295 -8.079 -6.076 1.00 98.69 234 ARG A CA 1
ATOM 1805 C C . ARG A 1 234 ? 1.068 -7.561 -6.520 1.00 98.69 234 ARG A C 1
ATOM 1807 O O . ARG A 1 234 ? 1.162 -6.483 -7.109 1.00 98.69 234 ARG A O 1
ATOM 1814 N N . LEU A 1 235 ? 2.111 -8.362 -6.315 1.00 98.25 235 LEU A N 1
ATOM 1815 C CA . LEU A 1 235 ? 3.420 -8.164 -6.941 1.00 98.25 235 LEU A CA 1
ATOM 1816 C C . LEU A 1 235 ? 3.340 -8.660 -8.393 1.00 98.25 235 LEU A C 1
ATOM 1818 O O . LEU A 1 235 ? 3.483 -9.853 -8.651 1.00 98.25 235 LEU A O 1
ATOM 1822 N N . GLU A 1 236 ? 3.062 -7.768 -9.350 1.00 96.56 236 GLU A N 1
ATOM 1823 C CA . GLU A 1 236 ? 2.771 -8.181 -10.730 1.00 96.56 236 GLU A CA 1
ATOM 1824 C C . GLU A 1 236 ? 3.994 -8.741 -11.466 1.00 96.56 236 GLU A C 1
ATOM 1826 O O . GLU A 1 236 ? 3.902 -9.792 -12.099 1.00 96.56 236 GLU A O 1
ATOM 1831 N N . LYS A 1 237 ? 5.108 -7.995 -11.468 1.00 94.69 237 LYS A N 1
ATOM 1832 C CA . LYS A 1 237 ? 6.302 -8.275 -12.289 1.00 94.69 237 LYS A CA 1
ATOM 1833 C C . LYS A 1 237 ? 7.556 -7.734 -11.607 1.00 94.69 237 LYS A C 1
ATOM 1835 O O . LYS A 1 237 ? 7.514 -6.637 -11.045 1.00 94.69 237 LYS A O 1
ATOM 1840 N N . LYS A 1 238 ? 8.687 -8.433 -11.743 1.00 93.44 238 LYS A N 1
ATOM 1841 C CA . LYS A 1 238 ? 10.018 -7.838 -11.523 1.00 93.44 238 LYS A CA 1
ATOM 1842 C C . LYS A 1 238 ? 10.424 -7.004 -12.741 1.00 93.44 238 LYS A C 1
ATOM 1844 O O . LYS A 1 238 ? 10.064 -7.331 -13.868 1.00 93.44 238 LYS A O 1
ATOM 1849 N N . LEU A 1 239 ? 11.153 -5.924 -12.490 1.00 89.56 239 LEU A N 1
ATOM 1850 C CA . LEU A 1 239 ? 11.648 -4.969 -13.476 1.00 89.56 239 LEU A CA 1
ATOM 1851 C C . LEU A 1 239 ? 13.179 -4.987 -13.418 1.00 89.56 239 LEU A C 1
ATOM 1853 O O . LEU A 1 239 ? 13.799 -4.264 -12.637 1.00 89.56 239 LEU A O 1
ATOM 1857 N N . THR A 1 240 ? 13.764 -5.872 -14.223 1.00 81.56 240 THR A N 1
ATOM 1858 C CA . THR A 1 240 ? 15.188 -6.231 -14.206 1.00 81.56 240 THR A CA 1
ATOM 1859 C C . THR A 1 240 ? 15.802 -5.992 -15.583 1.00 81.56 240 THR A C 1
ATOM 1861 O O . THR A 1 240 ? 15.140 -6.180 -16.602 1.00 81.56 240 THR A O 1
ATOM 1864 N N . THR A 1 241 ? 17.068 -5.575 -15.632 1.00 75.38 241 THR A N 1
ATOM 1865 C CA . THR A 1 241 ? 17.850 -5.504 -16.878 1.00 75.38 241 THR A CA 1
ATOM 1866 C C . THR A 1 241 ? 18.828 -6.678 -16.973 1.00 75.38 241 THR A C 1
ATOM 1868 O O . THR A 1 241 ? 19.322 -7.145 -15.950 1.00 75.38 241 THR A O 1
ATOM 1871 N N . GLN A 1 242 ? 19.166 -7.119 -18.192 1.00 67.12 242 GLN A N 1
ATOM 1872 C CA . GLN A 1 242 ? 20.053 -8.276 -18.441 1.00 67.12 242 GLN A CA 1
ATOM 1873 C C . GLN A 1 242 ? 21.416 -8.196 -17.725 1.00 67.12 242 GLN A C 1
ATOM 1875 O O . GLN A 1 242 ? 22.005 -9.218 -17.390 1.00 67.12 242 GLN A O 1
ATOM 1880 N N . LEU A 1 243 ? 21.916 -6.984 -17.456 1.00 66.62 243 LEU A N 1
ATOM 1881 C CA . LEU A 1 243 ? 23.166 -6.771 -16.716 1.00 66.62 243 LEU A CA 1
ATOM 1882 C C . LEU A 1 243 ? 23.055 -7.187 -15.239 1.00 66.62 243 LEU A C 1
ATOM 1884 O O . LEU A 1 243 ? 24.022 -7.666 -14.661 1.00 66.62 243 LEU A O 1
ATOM 1888 N N . GLN A 1 244 ? 21.877 -7.030 -14.633 1.00 64.12 244 GLN A N 1
ATOM 1889 C CA . GLN A 1 244 ? 21.639 -7.336 -13.218 1.00 64.12 244 GLN A CA 1
ATOM 1890 C C . GLN A 1 244 ? 21.389 -8.827 -12.977 1.00 64.12 244 GLN A C 1
ATOM 1892 O O . GLN A 1 244 ? 21.642 -9.324 -11.884 1.00 64.12 244 GLN A O 1
ATOM 1897 N N . GLU A 1 245 ? 20.931 -9.555 -13.998 1.00 63.00 245 GLU A N 1
ATOM 1898 C CA . GLU A 1 245 ? 20.731 -11.008 -13.937 1.00 63.00 245 GLU A CA 1
ATOM 1899 C C . GLU A 1 245 ? 22.061 -11.753 -13.703 1.00 63.00 245 GLU A C 1
ATOM 1901 O O . GLU A 1 245 ? 22.060 -12.839 -13.128 1.00 63.00 245 GLU A O 1
ATOM 1906 N N . GLN A 1 246 ? 23.202 -11.144 -14.059 1.00 61.53 246 GLN A N 1
ATOM 1907 C CA . GLN A 1 246 ? 24.540 -11.661 -13.745 1.00 61.53 246 GLN A CA 1
ATOM 1908 C C . GLN A 1 246 ? 25.031 -11.344 -12.321 1.00 61.53 246 GLN A C 1
ATOM 1910 O O . GLN A 1 246 ? 25.913 -12.045 -11.828 1.00 61.53 246 GLN A O 1
ATOM 1915 N N . GLU A 1 247 ? 24.502 -10.318 -11.643 1.00 65.75 247 GLU A N 1
ATOM 1916 C CA . GLU A 1 247 ? 25.023 -9.870 -10.337 1.00 65.75 247 GLU A CA 1
ATOM 1917 C C . GLU A 1 247 ? 24.468 -10.663 -9.138 1.00 65.75 247 GLU A C 1
ATOM 1919 O O . GLU A 1 247 ? 24.916 -10.462 -8.011 1.00 65.75 247 GLU A O 1
ATOM 1924 N N . HIS A 1 248 ? 23.512 -11.577 -9.355 1.00 62.50 248 HIS A N 1
ATOM 1925 C CA . HIS A 1 248 ? 22.908 -12.465 -8.341 1.00 62.50 248 HIS A CA 1
ATOM 1926 C C . HIS A 1 248 ? 22.216 -11.791 -7.130 1.00 62.50 248 HIS A C 1
ATOM 1928 O O . HIS A 1 248 ? 21.639 -12.487 -6.292 1.00 62.50 248 HIS A O 1
ATOM 1934 N N . VAL A 1 249 ? 22.207 -10.459 -7.041 1.00 67.25 249 VAL A N 1
ATOM 1935 C CA . VAL A 1 249 ? 21.440 -9.682 -6.055 1.00 67.25 249 VAL A CA 1
ATOM 1936 C C . VAL A 1 249 ? 20.023 -9.457 -6.578 1.00 67.25 249 VAL A C 1
ATOM 1938 O O . VAL A 1 249 ? 19.855 -8.995 -7.702 1.00 67.25 249 VAL A O 1
ATOM 1941 N N . ASP A 1 250 ? 18.996 -9.720 -5.764 1.00 70.50 250 ASP A N 1
ATOM 1942 C CA . ASP A 1 250 ? 17.610 -9.453 -6.166 1.00 70.50 250 ASP A CA 1
ATOM 1943 C C . ASP A 1 250 ? 17.365 -7.934 -6.320 1.00 70.50 250 ASP A C 1
ATOM 1945 O O . ASP A 1 250 ? 17.445 -7.185 -5.335 1.00 70.50 250 ASP A O 1
ATOM 1949 N N . PRO A 1 251 ? 17.060 -7.432 -7.534 1.00 75.56 251 PRO A N 1
ATOM 1950 C CA . PRO A 1 251 ? 16.741 -6.023 -7.728 1.00 75.56 251 PRO A CA 1
ATOM 1951 C C . PRO A 1 251 ? 15.340 -5.680 -7.216 1.00 75.56 251 PRO A C 1
ATOM 1953 O O . PRO A 1 251 ? 15.042 -4.503 -7.028 1.00 75.56 251 PRO A O 1
ATOM 1956 N N . CYS A 1 252 ? 14.489 -6.678 -6.967 1.00 87.56 252 CYS A N 1
ATOM 1957 C CA . CYS A 1 252 ? 13.156 -6.486 -6.426 1.00 87.56 252 CYS A CA 1
ATOM 1958 C C . CYS A 1 252 ? 13.220 -6.116 -4.940 1.00 87.56 252 CYS A C 1
ATOM 1960 O O . CYS A 1 252 ? 13.821 -6.813 -4.127 1.00 87.56 252 CYS A O 1
ATOM 1962 N N . GLY A 1 253 ? 12.550 -5.033 -4.572 1.00 94.12 253 GLY A N 1
ATOM 1963 C CA . GLY A 1 253 ? 12.212 -4.700 -3.197 1.00 94.12 253 GLY A CA 1
ATOM 1964 C C . GLY A 1 253 ? 10.774 -4.209 -3.161 1.00 94.12 253 GLY A C 1
ATOM 1965 O O . GLY A 1 253 ? 10.398 -3.354 -3.958 1.00 94.12 253 GLY A O 1
ATOM 1966 N N . LEU A 1 254 ? 9.968 -4.743 -2.249 1.00 97.88 254 LEU A N 1
ATOM 1967 C CA . LEU A 1 254 ? 8.588 -4.316 -2.054 1.00 97.88 254 LEU A CA 1
ATOM 1968 C C . LEU A 1 254 ? 8.277 -4.281 -0.558 1.00 97.88 254 LEU A C 1
ATOM 1970 O O . LEU A 1 254 ? 8.591 -5.223 0.166 1.00 97.88 254 LEU A O 1
ATOM 1974 N N . ARG A 1 255 ? 7.635 -3.202 -0.122 1.00 98.56 255 ARG A N 1
ATOM 1975 C CA . ARG A 1 255 ? 6.942 -3.076 1.155 1.00 98.56 255 ARG A CA 1
ATOM 1976 C C . ARG A 1 255 ? 5.508 -2.649 0.894 1.00 98.56 255 ARG A C 1
ATOM 1978 O O . ARG A 1 255 ? 5.279 -1.767 0.068 1.00 98.56 255 ARG A O 1
ATOM 1985 N N . VAL A 1 256 ? 4.570 -3.241 1.621 1.00 98.81 256 VAL A N 1
ATOM 1986 C CA . VAL A 1 256 ? 3.148 -2.873 1.612 1.00 98.81 256 VAL A CA 1
ATOM 1987 C C . VAL A 1 256 ? 2.637 -2.766 3.043 1.00 98.81 256 VAL A C 1
ATOM 1989 O O . VAL A 1 256 ? 3.117 -3.476 3.927 1.00 98.81 256 VAL A O 1
ATOM 1992 N N . GLY A 1 257 ? 1.686 -1.873 3.295 1.00 98.75 257 GLY A N 1
ATOM 1993 C CA . GLY A 1 257 ? 1.118 -1.710 4.630 1.00 98.75 257 GLY A CA 1
ATOM 1994 C C . GLY A 1 257 ? 0.426 -0.372 4.827 1.00 98.75 257 GLY A C 1
ATOM 1995 O O . GLY A 1 257 ? -0.228 0.125 3.916 1.00 98.75 257 GLY A O 1
ATOM 1996 N N . TRP A 1 258 ? 0.549 0.190 6.024 1.00 98.81 258 TRP A N 1
ATOM 1997 C CA . TRP A 1 258 ? -0.235 1.341 6.466 1.00 98.81 258 TRP A CA 1
ATOM 1998 C C . TRP A 1 258 ? 0.668 2.453 6.994 1.00 98.81 258 TRP A C 1
ATOM 2000 O O . TRP A 1 258 ? 1.641 2.178 7.696 1.00 98.81 258 TRP A O 1
ATOM 2010 N N . SER A 1 259 ? 0.328 3.712 6.730 1.00 98.44 259 SER A N 1
ATOM 2011 C CA . SER A 1 259 ? 0.964 4.853 7.395 1.00 98.44 259 SER A CA 1
ATOM 2012 C C . SER A 1 259 ? 0.032 6.058 7.503 1.00 98.44 259 SER A C 1
ATOM 2014 O O . SER A 1 259 ? -1.011 6.118 6.852 1.00 98.44 259 SER A O 1
ATOM 2016 N N . VAL A 1 260 ? 0.396 7.024 8.346 1.00 96.88 260 VAL A N 1
ATOM 2017 C CA . VAL A 1 260 ? -0.310 8.313 8.443 1.00 96.88 260 VAL A CA 1
ATOM 2018 C C . VAL A 1 260 ? 0.219 9.300 7.399 1.00 96.88 260 VAL A C 1
ATOM 2020 O O . VAL A 1 260 ? 1.416 9.306 7.101 1.00 96.88 260 VAL A O 1
ATOM 2023 N N . ALA A 1 261 ? -0.641 10.190 6.893 1.00 92.69 261 ALA A N 1
ATOM 2024 C CA . ALA A 1 261 ? -0.315 11.151 5.825 1.00 92.69 261 ALA A CA 1
ATOM 2025 C C . ALA A 1 261 ? 0.895 12.073 6.113 1.00 92.69 261 ALA A C 1
ATOM 2027 O O . ALA A 1 261 ? 1.523 12.589 5.193 1.00 92.69 261 ALA A O 1
ATOM 2028 N N . HIS A 1 262 ? 1.241 12.278 7.388 1.00 87.62 262 HIS A N 1
ATOM 2029 C CA . HIS A 1 262 ? 2.367 13.121 7.814 1.00 87.62 262 HIS A CA 1
ATOM 2030 C C . HIS A 1 262 ? 3.718 12.385 7.886 1.00 87.62 262 HIS A C 1
ATOM 2032 O O . HIS A 1 262 ? 4.736 13.025 8.142 1.00 87.62 262 HIS A O 1
ATOM 2038 N N . SER A 1 263 ? 3.740 11.063 7.687 1.00 93.12 263 SER A N 1
ATOM 2039 C CA . SER A 1 263 ? 4.983 10.279 7.685 1.00 93.12 263 SER A CA 1
ATOM 2040 C C . SER A 1 263 ? 5.768 10.437 6.376 1.00 93.12 263 SER A C 1
ATOM 2042 O O . SER A 1 263 ? 5.233 10.884 5.356 1.00 93.12 263 SER A O 1
ATOM 2044 N N . SER A 1 264 ? 7.048 10.069 6.383 1.00 93.44 264 SER A N 1
ATOM 2045 C CA . SER A 1 264 ? 7.894 10.102 5.190 1.00 93.44 264 SER A CA 1
ATOM 2046 C C . SER A 1 264 ? 7.460 9.094 4.113 1.00 93.44 264 SER A C 1
ATOM 2048 O O . SER A 1 264 ? 6.863 8.052 4.393 1.00 93.44 264 SER A O 1
ATOM 2050 N N . LEU A 1 265 ? 7.815 9.389 2.857 1.00 92.94 265 LEU A N 1
ATOM 2051 C CA . LEU A 1 265 ? 7.605 8.530 1.679 1.00 92.94 265 LEU A CA 1
ATOM 2052 C C . LEU A 1 265 ? 8.612 7.357 1.631 1.00 92.94 265 LEU A C 1
ATOM 2054 O O . LEU A 1 265 ? 9.234 7.075 0.606 1.00 92.94 265 LEU A O 1
ATOM 2058 N N . LEU A 1 266 ? 8.856 6.736 2.786 1.00 94.75 266 LEU A N 1
ATOM 2059 C CA . LEU A 1 266 ? 9.749 5.598 2.991 1.00 94.75 266 LEU A CA 1
ATOM 2060 C C . LEU A 1 266 ? 9.085 4.627 3.978 1.00 94.75 266 LEU A C 1
ATOM 2062 O O . LEU A 1 266 ? 9.490 4.515 5.136 1.00 94.75 266 LEU A O 1
ATOM 2066 N N . LEU A 1 267 ? 8.044 3.931 3.515 1.00 98.00 267 LEU A N 1
ATOM 2067 C CA . LEU A 1 267 ? 7.245 2.980 4.299 1.00 98.00 267 LEU A CA 1
ATOM 2068 C C . LEU A 1 267 ? 8.083 2.104 5.264 1.00 98.00 267 LEU A C 1
ATOM 2070 O O . LEU A 1 267 ? 8.964 1.338 4.854 1.00 98.00 267 LEU A O 1
ATOM 2074 N N . GLY A 1 268 ? 7.785 2.225 6.561 1.00 97.25 268 GLY A N 1
ATOM 2075 C CA . GLY A 1 268 ? 8.447 1.548 7.683 1.00 97.25 268 GLY A CA 1
ATOM 2076 C C . GLY A 1 268 ? 9.599 2.321 8.348 1.00 97.25 268 GLY A C 1
ATOM 2077 O O . GLY A 1 268 ? 10.143 1.841 9.342 1.00 97.25 268 GLY A O 1
ATOM 2078 N N . VAL A 1 269 ? 10.007 3.491 7.839 1.00 96.25 269 VAL A N 1
ATOM 2079 C CA . VAL A 1 269 ? 11.058 4.321 8.472 1.00 96.25 269 VAL A CA 1
ATOM 2080 C C . VAL A 1 269 ? 10.526 5.110 9.672 1.00 96.25 269 VAL A C 1
ATOM 2082 O O . VAL A 1 269 ? 11.202 5.188 10.695 1.00 96.25 269 VAL A O 1
ATOM 2085 N N . ASP A 1 270 ? 9.318 5.655 9.574 1.00 96.62 270 ASP A N 1
ATOM 2086 C CA . ASP A 1 270 ? 8.705 6.466 10.629 1.00 96.62 270 ASP A CA 1
ATOM 2087 C C . ASP A 1 270 ? 7.982 5.592 11.671 1.00 96.62 270 ASP A C 1
ATOM 2089 O O . ASP A 1 270 ? 7.598 4.454 11.393 1.00 96.62 270 ASP A O 1
ATOM 2093 N N . GLU A 1 271 ? 7.756 6.129 12.874 1.00 94.94 271 GLU A N 1
ATOM 2094 C CA . GLU A 1 271 ? 7.067 5.417 13.967 1.00 94.94 271 GLU A CA 1
ATOM 2095 C C . GLU A 1 271 ? 5.595 5.112 13.641 1.00 94.94 271 GLU A C 1
ATOM 2097 O O . GLU A 1 271 ? 5.090 4.054 13.998 1.00 94.94 271 GLU A O 1
ATOM 2102 N N . LEU A 1 272 ? 4.921 6.004 12.904 1.00 96.25 272 LEU A N 1
ATOM 2103 C CA . LEU A 1 272 ? 3.542 5.831 12.424 1.00 96.25 272 LEU A CA 1
ATOM 2104 C C . LEU A 1 272 ? 3.498 5.312 10.973 1.00 96.25 272 LEU A C 1
ATOM 2106 O O . LEU A 1 272 ? 2.708 5.766 10.139 1.00 96.25 272 LEU A O 1
ATOM 2110 N N . SER A 1 273 ? 4.399 4.377 10.666 1.00 98.12 273 SER A N 1
ATOM 2111 C CA . SER A 1 273 ? 4.533 3.712 9.371 1.00 98.12 273 SER A CA 1
ATOM 2112 C C . SER A 1 273 ? 4.817 2.224 9.594 1.00 98.12 273 SER A C 1
ATOM 2114 O O . SER A 1 273 ? 5.748 1.860 10.314 1.00 98.12 273 SER A O 1
ATOM 2116 N N . PHE A 1 274 ? 3.984 1.358 9.015 1.00 98.69 274 PHE A N 1
ATOM 2117 C CA . PHE A 1 274 ? 3.855 -0.052 9.391 1.00 98.69 274 PHE A CA 1
ATOM 2118 C C . PHE A 1 274 ? 3.849 -0.938 8.147 1.00 98.69 274 PHE A C 1
ATOM 2120 O O . PHE A 1 274 ? 2.857 -1.009 7.419 1.00 98.69 274 PHE A O 1
ATOM 2127 N N . ALA A 1 275 ? 4.963 -1.620 7.899 1.00 98.75 275 ALA A N 1
ATOM 2128 C CA . ALA A 1 275 ? 5.224 -2.323 6.651 1.00 98.75 275 ALA A CA 1
ATOM 2129 C C . ALA A 1 275 ? 5.357 -3.839 6.825 1.00 98.75 275 ALA A C 1
ATOM 2131 O O . ALA A 1 275 ? 5.960 -4.301 7.794 1.00 98.75 275 ALA A O 1
ATOM 2132 N N . TYR A 1 276 ? 4.913 -4.591 5.819 1.00 98.75 276 TYR A N 1
ATOM 2133 C CA . TYR A 1 276 ? 5.357 -5.953 5.528 1.00 98.75 276 TYR A CA 1
ATOM 2134 C C . TYR A 1 276 ? 6.258 -5.914 4.286 1.00 98.75 276 TYR A C 1
ATOM 2136 O O . TYR A 1 276 ? 5.862 -5.425 3.227 1.00 98.75 276 TYR A O 1
ATOM 2144 N N . ASP A 1 277 ? 7.497 -6.367 4.446 1.00 98.19 277 ASP A N 1
ATOM 2145 C CA . ASP A 1 277 ? 8.582 -6.339 3.469 1.00 98.19 277 ASP A CA 1
ATOM 2146 C C . ASP A 1 277 ? 8.771 -7.714 2.816 1.00 98.19 277 ASP A C 1
ATOM 2148 O O . ASP A 1 277 ? 8.792 -8.747 3.492 1.00 98.19 277 ASP A O 1
ATOM 2152 N N . ALA A 1 278 ? 8.978 -7.707 1.499 1.00 97.12 278 ALA A N 1
ATOM 2153 C CA . ALA A 1 278 ? 9.105 -8.880 0.637 1.00 97.12 278 ALA A CA 1
ATOM 2154 C C . ALA A 1 278 ? 10.229 -9.859 1.003 1.00 97.12 278 ALA A C 1
ATOM 2156 O O . ALA A 1 278 ? 10.281 -10.955 0.446 1.00 97.12 278 ALA A O 1
ATOM 2157 N N . ARG A 1 279 ? 11.120 -9.494 1.930 1.00 96.81 279 ARG A N 1
ATOM 2158 C CA . ARG A 1 279 ? 12.135 -10.383 2.514 1.00 96.81 279 ARG A CA 1
ATOM 2159 C C . ARG A 1 279 ? 11.600 -11.292 3.632 1.00 96.81 279 ARG A C 1
ATOM 2161 O O . ARG A 1 279 ? 12.382 -12.071 4.161 1.00 96.81 279 ARG A O 1
ATOM 2168 N N . GLY A 1 280 ? 10.315 -11.210 3.993 1.00 97.81 280 GLY A N 1
ATOM 2169 C CA . GLY A 1 280 ? 9.748 -11.929 5.144 1.00 97.81 280 GLY A CA 1
ATOM 2170 C C . GLY A 1 280 ? 9.993 -11.190 6.462 1.00 97.81 280 GLY A C 1
ATOM 2171 O O . GLY A 1 280 ? 10.415 -11.783 7.453 1.00 97.81 280 GLY A O 1
ATOM 2172 N N . LYS A 1 281 ? 9.786 -9.867 6.461 1.00 98.44 281 LYS A N 1
ATOM 2173 C CA . LYS A 1 281 ? 10.056 -8.983 7.605 1.00 98.44 281 LYS A CA 1
ATOM 2174 C C . LYS A 1 281 ? 8.936 -7.975 7.808 1.00 98.44 281 LYS A C 1
ATOM 2176 O O . LYS A 1 281 ? 8.381 -7.472 6.836 1.00 98.44 281 LYS A O 1
ATOM 2181 N N . LYS A 1 282 ? 8.667 -7.589 9.050 1.00 98.62 282 LYS A N 1
ATOM 2182 C CA . LYS A 1 282 ? 7.868 -6.399 9.371 1.00 98.62 282 LYS A CA 1
ATOM 2183 C C . LYS A 1 282 ? 8.803 -5.230 9.688 1.00 98.62 282 LYS A C 1
ATOM 2185 O O . LYS A 1 282 ? 9.886 -5.441 10.238 1.00 98.62 282 LYS A O 1
ATOM 2190 N N . VAL A 1 283 ? 8.416 -4.010 9.312 1.00 98.56 283 VAL A N 1
ATOM 2191 C CA . VAL A 1 283 ? 9.262 -2.813 9.467 1.00 98.56 283 VAL A CA 1
ATOM 2192 C C . VAL A 1 283 ? 8.452 -1.623 9.981 1.00 98.56 283 VAL A C 1
ATOM 2194 O O . VAL A 1 283 ? 7.399 -1.313 9.423 1.00 98.56 283 VAL A O 1
ATOM 2197 N N . SER A 1 284 ? 8.940 -0.966 11.034 1.00 98.19 284 SER A N 1
ATOM 2198 C CA . SER A 1 284 ? 8.371 0.268 11.599 1.00 98.19 284 SER A CA 1
ATOM 2199 C C . SER A 1 284 ? 9.419 1.010 12.438 1.00 98.19 284 SER A C 1
ATOM 2201 O O . SER A 1 284 ? 10.297 0.372 13.027 1.00 98.19 284 SER A O 1
ATOM 2203 N N . GLY A 1 285 ? 9.380 2.347 12.477 1.00 96.75 285 GLY A N 1
ATOM 2204 C CA . GLY A 1 285 ? 10.361 3.164 13.209 1.00 96.75 285 GLY A CA 1
ATOM 2205 C C . GLY A 1 285 ? 11.820 2.890 12.811 1.00 96.75 285 GLY A C 1
ATOM 2206 O O . GLY A 1 285 ? 12.716 2.950 13.654 1.00 96.75 285 GLY A O 1
ATOM 2207 N N . GLY A 1 286 ? 12.053 2.471 11.561 1.00 96.00 286 GLY A N 1
ATOM 2208 C CA . GLY A 1 286 ? 13.366 2.098 11.031 1.00 96.00 286 GLY A CA 1
ATOM 2209 C C . GLY A 1 286 ? 13.901 0.739 11.505 1.00 96.00 286 GLY A C 1
ATOM 2210 O O . GLY A 1 286 ? 15.007 0.363 11.118 1.00 96.00 286 GLY A O 1
ATOM 2211 N N . LYS A 1 287 ? 13.144 -0.009 12.317 1.00 97.81 287 LYS A N 1
ATOM 2212 C CA . LYS A 1 287 ? 13.513 -1.338 12.832 1.00 97.81 287 LYS A CA 1
ATOM 2213 C C . LYS A 1 287 ? 12.938 -2.431 11.936 1.00 97.81 287 LYS A C 1
ATOM 2215 O O . LYS A 1 287 ? 11.777 -2.346 11.546 1.00 97.81 287 LYS A O 1
ATOM 2220 N N . GLU A 1 288 ? 13.727 -3.465 11.646 1.00 98.12 288 GLU A N 1
ATOM 2221 C CA . GLU A 1 288 ? 13.281 -4.667 10.928 1.00 98.12 288 GLU A CA 1
ATOM 2222 C C . GLU A 1 288 ? 13.211 -5.866 11.883 1.00 98.12 288 GLU A C 1
ATOM 2224 O O . GLU A 1 288 ? 14.188 -6.162 12.569 1.00 98.12 288 GLU A O 1
ATOM 2229 N N . GLU A 1 289 ? 12.095 -6.591 11.872 1.00 98.44 289 GLU A N 1
ATOM 2230 C CA . GLU A 1 289 ? 11.891 -7.844 12.614 1.00 98.44 289 GLU A CA 1
ATOM 2231 C C . GLU A 1 289 ? 11.444 -8.949 11.644 1.00 98.44 289 GLU A C 1
ATOM 2233 O O . GLU A 1 289 ? 10.681 -8.681 10.715 1.00 98.44 289 GLU A O 1
ATOM 2238 N N . GLU A 1 290 ? 11.894 -10.192 11.842 1.00 98.50 290 GLU A N 1
ATOM 2239 C CA . GLU A 1 290 ? 11.464 -11.341 11.024 1.00 98.50 290 GLU A CA 1
ATOM 2240 C C . GLU A 1 290 ? 9.958 -11.605 11.205 1.00 98.50 290 GLU A C 1
ATOM 2242 O O . GLU A 1 290 ? 9.455 -11.639 12.330 1.00 98.50 290 GLU A O 1
ATOM 2247 N N . PHE A 1 291 ? 9.220 -11.771 10.103 1.00 98.56 291 PHE A N 1
ATOM 2248 C CA . PHE A 1 291 ? 7.764 -11.936 10.120 1.00 98.56 291 PHE A CA 1
ATOM 2249 C C . PHE A 1 291 ? 7.238 -12.532 8.804 1.00 98.56 291 PHE A C 1
ATOM 2251 O O . PHE A 1 291 ? 7.463 -11.977 7.731 1.00 98.56 291 PHE A O 1
ATOM 2258 N N . GLY A 1 292 ? 6.453 -13.608 8.891 1.00 97.88 292 GLY A N 1
ATOM 2259 C CA . GLY A 1 292 ? 5.785 -14.205 7.733 1.00 97.88 292 GLY A CA 1
ATOM 2260 C C . GLY A 1 292 ? 6.737 -14.937 6.780 1.00 97.88 292 GLY A C 1
ATOM 2261 O O . GLY A 1 292 ? 7.539 -15.765 7.205 1.00 97.88 292 GLY A O 1
ATOM 2262 N N . GLU A 1 293 ? 6.610 -14.669 5.480 1.00 97.75 293 GLU A N 1
ATOM 2263 C CA . GLU A 1 293 ? 7.319 -15.358 4.396 1.00 97.75 293 GLU A CA 1
ATOM 2264 C C . GLU A 1 293 ? 7.778 -14.361 3.312 1.00 97.75 293 GLU A C 1
ATOM 2266 O O . GLU A 1 293 ? 7.051 -13.408 3.027 1.00 97.75 293 GLU A O 1
ATOM 2271 N N . PRO A 1 294 ? 8.906 -14.603 2.614 1.00 97.44 294 PRO A N 1
ATOM 2272 C CA . PRO A 1 294 ? 9.296 -13.810 1.447 1.00 97.44 294 PRO A CA 1
ATOM 2273 C C . PRO A 1 294 ? 8.262 -13.847 0.308 1.00 97.44 294 PRO A C 1
ATOM 2275 O O . PRO A 1 294 ? 7.522 -14.828 0.169 1.00 97.44 294 PRO A O 1
ATOM 2278 N N . PHE A 1 295 ? 8.229 -12.806 -0.532 1.00 96.81 295 PHE A N 1
ATOM 2279 C CA . PHE A 1 295 ? 7.295 -12.695 -1.667 1.00 96.81 295 PHE A CA 1
ATOM 2280 C C . PHE A 1 295 ? 7.908 -13.201 -2.983 1.00 96.81 295 PHE A C 1
ATOM 2282 O O . PHE A 1 295 ? 9.111 -13.101 -3.219 1.00 96.81 295 PHE A O 1
ATOM 2289 N N . SER A 1 296 ? 7.050 -13.685 -3.877 1.00 96.12 296 SER A N 1
ATOM 2290 C CA . SER A 1 296 ? 7.349 -14.083 -5.255 1.00 96.12 296 SER A CA 1
ATOM 2291 C C . SER A 1 296 ? 6.472 -13.335 -6.263 1.00 96.12 296 SER A C 1
ATOM 2293 O 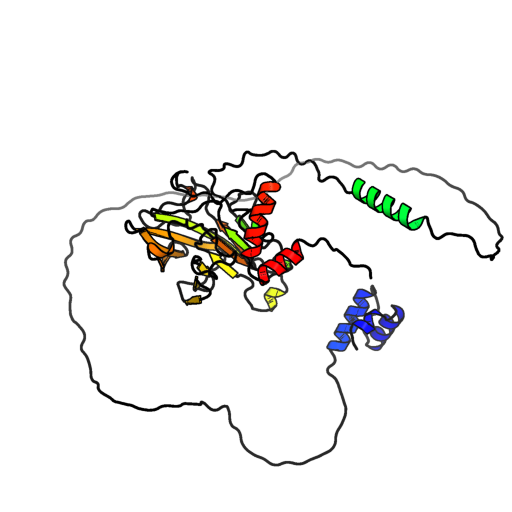O . SER A 1 296 ? 5.440 -12.761 -5.922 1.00 96.12 296 SER A O 1
ATOM 2295 N N . VAL A 1 297 ? 6.874 -13.331 -7.537 1.00 96.88 297 VAL A N 1
ATOM 2296 C CA . VAL A 1 297 ? 6.074 -12.714 -8.608 1.00 96.88 297 VAL A CA 1
ATOM 2297 C C . VAL A 1 297 ? 4.740 -13.443 -8.747 1.00 96.88 297 VAL A C 1
ATOM 2299 O O . VAL A 1 297 ? 4.706 -14.665 -8.860 1.00 96.88 297 VAL A O 1
ATOM 2302 N N . GLY A 1 298 ? 3.652 -12.679 -8.754 1.00 97.75 298 GLY A N 1
ATOM 2303 C CA . GLY A 1 298 ? 2.285 -13.179 -8.771 1.00 97.75 298 GLY A CA 1
ATOM 2304 C C . GLY A 1 298 ? 1.620 -13.252 -7.396 1.00 97.75 298 GLY A C 1
ATOM 2305 O O . GLY A 1 298 ? 0.387 -13.270 -7.388 1.00 97.75 298 GLY A O 1
ATOM 2306 N N . ASP A 1 299 ? 2.386 -13.234 -6.292 1.00 98.50 299 ASP A N 1
ATOM 2307 C CA . ASP A 1 299 ? 1.854 -13.255 -4.921 1.00 98.50 299 ASP A CA 1
ATOM 2308 C C . ASP A 1 299 ? 0.955 -12.047 -4.641 1.00 98.50 299 ASP A C 1
ATOM 2310 O O . ASP A 1 299 ? 1.197 -10.929 -5.111 1.00 98.50 299 ASP A O 1
ATOM 2314 N N . ILE A 1 300 ? -0.059 -12.292 -3.816 1.00 98.69 300 ILE A N 1
ATOM 2315 C CA . ILE A 1 300 ? -1.030 -11.318 -3.331 1.00 98.69 300 ILE A CA 1
ATOM 2316 C C . ILE A 1 300 ? -0.875 -11.179 -1.820 1.00 98.69 300 ILE A C 1
ATOM 2318 O O . ILE A 1 300 ? -0.947 -12.161 -1.076 1.00 98.69 300 ILE A O 1
ATOM 2322 N N . VAL A 1 301 ? -0.676 -9.943 -1.372 1.00 98.69 301 VAL A N 1
ATOM 2323 C CA . VAL A 1 301 ? -0.542 -9.572 0.033 1.00 98.69 301 VAL A CA 1
ATOM 2324 C C . VAL A 1 301 ? -1.784 -8.797 0.455 1.00 98.69 301 VAL A C 1
ATOM 2326 O O . VAL A 1 301 ? -2.046 -7.706 -0.051 1.00 98.69 301 VAL A O 1
ATOM 2329 N N . GLY A 1 302 ? -2.551 -9.372 1.377 1.00 98.56 302 GLY A N 1
ATOM 2330 C CA . GLY A 1 302 ? -3.706 -8.727 1.993 1.00 98.56 302 GLY A CA 1
ATOM 2331 C C . GLY A 1 302 ? -3.294 -8.013 3.278 1.00 98.56 302 GLY A C 1
ATOM 2332 O O . GLY A 1 302 ? -2.795 -8.649 4.209 1.00 98.56 302 GLY A O 1
ATOM 2333 N N . CYS A 1 303 ? -3.508 -6.705 3.333 1.00 98.75 303 CYS A N 1
ATOM 2334 C CA . CYS A 1 303 ? -3.136 -5.826 4.437 1.00 98.75 303 CYS A CA 1
ATOM 2335 C C . CYS A 1 303 ? -4.400 -5.415 5.199 1.00 98.75 303 CYS A C 1
ATOM 2337 O O . CYS A 1 303 ? -5.291 -4.804 4.611 1.00 98.75 303 CYS A O 1
ATOM 2339 N N . TYR A 1 304 ? -4.487 -5.727 6.494 1.00 98.69 304 TYR A N 1
ATOM 2340 C CA . TYR A 1 304 ? -5.730 -5.610 7.265 1.00 98.69 304 TYR A CA 1
ATOM 2341 C C . TYR A 1 304 ? -5.532 -4.848 8.578 1.00 98.69 304 TYR A C 1
ATOM 2343 O O . TYR A 1 304 ? -4.618 -5.156 9.345 1.00 98.69 304 TYR A O 1
ATOM 2351 N N . ALA A 1 305 ? -6.418 -3.889 8.850 1.00 98.38 305 ALA A N 1
ATOM 2352 C CA . ALA A 1 305 ? -6.472 -3.097 10.074 1.00 98.38 305 ALA A CA 1
ATOM 2353 C C . ALA A 1 305 ? -7.798 -3.344 10.811 1.00 98.38 305 ALA A C 1
ATOM 2355 O O . ALA A 1 305 ? -8.880 -3.182 10.243 1.00 98.38 305 ALA A O 1
ATOM 2356 N N . SER A 1 306 ? -7.714 -3.749 12.080 1.00 97.94 306 SER A N 1
ATOM 2357 C CA . SER A 1 306 ? -8.862 -3.916 12.975 1.00 97.94 306 SER A CA 1
ATOM 2358 C C . SER A 1 306 ? -8.788 -2.894 14.097 1.00 97.94 306 SER A C 1
ATOM 2360 O O . SER A 1 306 ? -7.917 -2.997 14.957 1.00 97.94 306 SER A O 1
ATOM 2362 N N . PHE A 1 307 ? -9.719 -1.947 14.096 1.00 96.75 307 PHE A N 1
ATOM 2363 C CA . PHE A 1 307 ? -9.876 -0.931 15.128 1.00 96.75 307 PHE A CA 1
ATOM 2364 C C . PHE A 1 307 ? -10.864 -1.437 16.190 1.00 96.75 307 PHE A C 1
ATOM 2366 O O . PHE A 1 307 ? -11.998 -1.811 15.877 1.00 96.75 307 PHE A O 1
ATOM 2373 N N . SER A 1 308 ? -10.424 -1.463 17.443 1.00 94.56 308 SER A N 1
ATOM 2374 C CA . SER A 1 308 ? -11.217 -1.838 18.614 1.00 94.56 308 SER A CA 1
ATOM 2375 C C . SER A 1 308 ? -12.003 -0.644 19.170 1.00 94.56 308 SER A C 1
ATOM 2377 O O . SER A 1 308 ? -11.690 0.514 18.900 1.00 94.56 308 SER A O 1
ATOM 2379 N N . SER A 1 309 ? -13.038 -0.909 19.972 1.00 90.62 309 SER A N 1
ATOM 2380 C CA . SER A 1 309 ? -13.913 0.129 20.553 1.00 90.62 309 SER A CA 1
ATOM 2381 C C . SER A 1 309 ? -13.249 1.003 21.626 1.00 90.62 309 SER A C 1
ATOM 2383 O O . SER A 1 309 ? -13.809 2.023 22.012 1.00 90.62 309 SER A O 1
ATOM 2385 N N . ASP A 1 310 ? -12.084 0.595 22.124 1.00 89.31 310 ASP A N 1
ATOM 2386 C CA . ASP A 1 310 ? -11.195 1.373 22.994 1.00 89.31 310 ASP A CA 1
ATOM 2387 C C . ASP A 1 310 ? -10.211 2.263 22.204 1.00 89.31 310 ASP A C 1
ATOM 2389 O O . ASP A 1 310 ? -9.485 3.053 22.803 1.00 89.31 310 ASP A O 1
ATOM 2393 N N . GLY A 1 311 ? -10.199 2.154 20.870 1.00 87.19 311 GLY A N 1
ATOM 2394 C CA . GLY A 1 311 ? -9.295 2.855 19.959 1.00 87.19 311 GLY A CA 1
ATOM 2395 C C . GLY A 1 311 ? -7.996 2.108 19.638 1.00 87.19 311 GLY A C 1
ATOM 2396 O O . GLY A 1 311 ? -7.225 2.598 18.814 1.00 87.19 311 GLY A O 1
ATOM 2397 N N . ALA A 1 312 ? -7.731 0.943 20.241 1.00 94.25 312 ALA A N 1
ATOM 2398 C CA . ALA A 1 312 ? -6.552 0.144 19.907 1.00 94.25 312 ALA A CA 1
ATOM 2399 C C . ALA A 1 312 ? -6.659 -0.442 18.486 1.00 94.25 312 ALA A C 1
ATOM 2401 O O . ALA A 1 312 ? -7.754 -0.768 18.021 1.00 94.25 312 ALA A O 1
ATOM 2402 N N . VAL A 1 313 ? -5.531 -0.608 17.788 1.00 97.38 313 VAL A N 1
ATOM 2403 C CA . VAL A 1 313 ? -5.510 -1.091 16.394 1.00 97.38 313 VAL A CA 1
ATOM 2404 C C . VAL A 1 313 ? -4.583 -2.289 16.228 1.00 97.38 313 VAL A C 1
ATOM 2406 O O . VAL A 1 313 ? -3.388 -2.220 16.510 1.00 97.38 313 VAL A O 1
ATOM 2409 N N . ALA A 1 314 ? -5.127 -3.389 15.711 1.00 98.06 314 ALA A N 1
ATOM 2410 C CA . ALA A 1 314 ? -4.367 -4.568 15.310 1.00 98.06 314 ALA A CA 1
ATOM 2411 C C . ALA A 1 314 ? -4.118 -4.545 13.796 1.00 98.06 314 ALA A C 1
ATOM 2413 O O . ALA A 1 314 ? -5.071 -4.523 13.010 1.00 98.06 314 ALA A O 1
ATOM 2414 N N . LEU A 1 315 ? -2.847 -4.587 13.381 1.00 98.69 315 LEU A N 1
ATOM 2415 C CA . LEU A 1 315 ? -2.453 -4.699 11.974 1.00 98.69 315 LEU A CA 1
ATOM 2416 C C . LEU A 1 315 ? -1.979 -6.123 11.676 1.00 98.69 315 LEU A C 1
ATOM 2418 O O . LEU A 1 315 ? -1.045 -6.631 12.304 1.00 98.69 315 LEU A O 1
ATOM 2422 N N . SER A 1 316 ? -2.612 -6.765 10.697 1.00 98.69 316 SER A N 1
ATOM 2423 C CA . SER A 1 316 ? -2.316 -8.140 10.287 1.00 98.69 316 SER A CA 1
ATOM 2424 C C . SER A 1 316 ? -2.140 -8.258 8.778 1.00 98.69 316 SER A C 1
ATOM 2426 O O . SER A 1 316 ? -2.695 -7.475 8.002 1.00 98.69 316 SER A O 1
ATOM 2428 N N . PHE A 1 317 ? -1.359 -9.253 8.366 1.00 98.69 317 PHE A N 1
ATOM 2429 C CA . PHE A 1 317 ? -1.030 -9.481 6.964 1.00 98.69 317 PHE A CA 1
ATOM 2430 C C . PHE A 1 317 ? -1.337 -10.915 6.549 1.00 98.69 317 PHE A C 1
ATOM 2432 O O . PHE A 1 317 ? -1.128 -11.863 7.309 1.00 98.69 317 PHE A O 1
ATOM 2439 N N . HIS A 1 318 ? -1.807 -11.063 5.316 1.00 98.38 318 HIS A N 1
ATOM 2440 C CA . HIS A 1 318 ? -2.058 -12.339 4.661 1.00 98.38 318 HIS A CA 1
ATOM 2441 C C . HIS A 1 318 ? -1.231 -12.421 3.381 1.00 98.38 318 HIS A C 1
ATOM 2443 O O . HIS A 1 318 ? -1.022 -11.410 2.718 1.00 98.38 318 HIS A O 1
ATOM 2449 N N . LYS A 1 319 ? -0.790 -13.623 3.017 1.00 98.44 319 LYS A N 1
ATOM 2450 C CA . LYS A 1 319 ? -0.110 -13.920 1.753 1.00 98.44 319 LYS A CA 1
ATOM 2451 C C . LYS A 1 319 ? -0.858 -15.060 1.074 1.00 98.44 319 LYS A C 1
ATOM 2453 O O . LYS A 1 319 ? -0.969 -16.142 1.648 1.00 98.44 319 LYS A O 1
ATOM 2458 N N . ASN A 1 320 ? -1.391 -14.817 -0.120 1.00 97.94 320 ASN A N 1
ATOM 2459 C CA . ASN A 1 320 ? -2.204 -15.771 -0.882 1.00 97.94 320 ASN A CA 1
ATOM 2460 C C . ASN A 1 320 ? -3.324 -16.407 -0.024 1.00 97.94 320 ASN A C 1
ATOM 2462 O O . ASN A 1 320 ? -3.418 -17.629 0.105 1.00 97.94 320 ASN A O 1
ATOM 2466 N N . GLY A 1 321 ? -4.097 -15.565 0.674 1.00 96.19 321 GLY A N 1
ATOM 2467 C CA . GLY A 1 321 ? -5.162 -15.968 1.604 1.00 96.19 321 GLY A CA 1
ATOM 2468 C C . GLY A 1 321 ? -4.705 -16.548 2.955 1.00 96.19 321 GLY A C 1
ATOM 2469 O O . GLY A 1 321 ? -5.503 -16.615 3.885 1.00 96.19 321 GLY A O 1
ATOM 2470 N N . ARG A 1 322 ? -3.431 -16.933 3.126 1.00 97.56 322 ARG A N 1
ATOM 2471 C CA . ARG A 1 322 ? -2.906 -17.461 4.400 1.00 97.56 322 ARG A CA 1
ATOM 2472 C C . ARG A 1 322 ? -2.516 -16.327 5.346 1.00 97.56 322 ARG A C 1
ATOM 2474 O O . ARG A 1 322 ? -1.719 -15.469 4.973 1.00 97.56 322 ARG A O 1
ATOM 2481 N N . LEU A 1 323 ? -3.018 -16.354 6.582 1.00 97.75 323 LEU A N 1
ATOM 2482 C CA . LEU A 1 323 ? -2.598 -15.444 7.654 1.00 97.75 323 LEU A CA 1
ATOM 2483 C C . LEU A 1 323 ? -1.104 -15.635 7.961 1.00 97.75 323 LEU A C 1
ATOM 2485 O O . LEU A 1 323 ? -0.675 -16.737 8.292 1.00 97.75 323 LEU A O 1
ATOM 2489 N N . MET A 1 324 ? -0.330 -14.552 7.879 1.00 98.12 324 MET A N 1
ATOM 2490 C CA . MET A 1 324 ? 1.080 -14.502 8.299 1.00 98.12 324 MET A CA 1
ATOM 2491 C C . MET A 1 324 ? 1.212 -14.112 9.778 1.00 98.12 324 MET A C 1
ATOM 2493 O O . MET A 1 324 ? 2.185 -14.473 10.433 1.00 98.12 324 MET A O 1
ATOM 2497 N N . GLY A 1 325 ? 0.212 -13.401 10.307 1.00 94.88 325 GLY A N 1
ATOM 2498 C CA . GLY A 1 325 ? 0.083 -13.040 11.717 1.00 94.88 325 GLY A CA 1
ATOM 2499 C C . GLY A 1 325 ? -0.371 -11.595 11.921 1.00 94.88 325 GLY A C 1
ATOM 2500 O O . GLY A 1 325 ? -0.525 -10.824 10.969 1.00 94.88 325 GLY A O 1
ATOM 2501 N N . GLN A 1 326 ? -0.563 -11.224 13.186 1.00 97.50 326 GLN A N 1
ATOM 2502 C CA . GLN A 1 326 ? -0.655 -9.832 13.621 1.00 97.50 326 GLN A CA 1
ATOM 2503 C C . GLN A 1 326 ? 0.773 -9.296 13.785 1.00 97.50 326 GLN A C 1
ATOM 2505 O O . GLN A 1 326 ? 1.521 -9.771 14.637 1.00 97.50 326 GLN A O 1
ATOM 2510 N N . ALA A 1 327 ? 1.173 -8.356 12.930 1.00 98.06 327 ALA A N 1
ATOM 2511 C CA . ALA A 1 327 ? 2.532 -7.815 12.906 1.00 98.06 327 ALA A CA 1
ATOM 2512 C C . ALA A 1 327 ? 2.723 -6.686 13.926 1.00 98.06 327 ALA A C 1
ATOM 2514 O O . ALA A 1 327 ? 3.785 -6.581 14.548 1.00 98.06 327 ALA A O 1
ATOM 2515 N N . PHE A 1 328 ? 1.690 -5.854 14.092 1.00 98.38 328 PHE A N 1
ATOM 2516 C CA . PHE A 1 328 ? 1.710 -4.674 14.948 1.00 98.38 328 PHE A CA 1
ATOM 2517 C C . PHE A 1 328 ? 0.428 -4.582 15.783 1.00 98.38 328 PHE A C 1
ATOM 2519 O O . PHE A 1 328 ? -0.662 -4.932 15.322 1.00 98.38 328 PHE A O 1
ATOM 2526 N N . SER A 1 329 ? 0.584 -4.066 16.998 1.00 97.06 329 SER A N 1
ATOM 2527 C CA . SER A 1 329 ? -0.490 -3.696 17.918 1.00 97.06 329 SER A CA 1
ATOM 2528 C C . SER A 1 329 ? -0.238 -2.251 18.323 1.00 97.06 329 SER A C 1
ATOM 2530 O O . SER A 1 329 ? 0.865 -1.941 18.771 1.00 97.06 329 SER A O 1
ATOM 2532 N N . LEU A 1 330 ? -1.218 -1.378 18.117 1.00 95.62 330 LEU A N 1
ATOM 2533 C CA . LEU A 1 330 ? -1.110 0.058 18.352 1.00 95.62 330 LEU A CA 1
ATOM 2534 C C . LEU A 1 330 ? -2.074 0.450 19.474 1.00 95.62 330 LEU A C 1
ATOM 2536 O O . LEU A 1 330 ? -3.265 0.147 19.388 1.00 95.62 330 LEU A O 1
ATOM 2540 N N . ASP A 1 331 ? -1.576 1.136 20.498 1.00 92.69 331 ASP A N 1
ATOM 2541 C CA . ASP A 1 331 ? -2.423 1.693 21.554 1.00 92.69 331 ASP A CA 1
ATOM 2542 C C . ASP A 1 331 ? -3.257 2.870 21.023 1.00 92.69 331 ASP A C 1
ATOM 2544 O O . ASP A 1 331 ? -2.826 3.611 20.136 1.00 92.69 331 ASP A O 1
ATOM 2548 N N . ALA A 1 332 ? -4.439 3.096 21.603 1.00 85.94 332 ALA A N 1
ATOM 2549 C CA . ALA A 1 332 ? -5.356 4.166 21.188 1.00 85.94 332 ALA A CA 1
ATOM 2550 C C . ALA A 1 332 ? -4.729 5.577 21.221 1.00 85.94 332 ALA A C 1
ATOM 2552 O O . ALA A 1 332 ? -5.078 6.455 20.429 1.00 85.94 332 ALA A O 1
ATOM 2553 N N . SER A 1 333 ? -3.770 5.791 22.124 1.00 88.31 333 SER A N 1
ATOM 2554 C CA . SER A 1 333 ? -3.004 7.030 22.267 1.00 88.31 333 SER A CA 1
ATOM 2555 C C . SER A 1 333 ? -1.943 7.247 21.183 1.00 88.31 333 SER A C 1
ATOM 2557 O O . SER A 1 333 ? -1.425 8.355 21.086 1.00 88.31 333 SER A O 1
ATOM 2559 N N . LEU A 1 334 ? -1.602 6.232 20.379 1.00 88.44 334 LEU A N 1
ATOM 2560 C CA . LEU A 1 334 ? -0.517 6.315 19.397 1.00 88.44 334 LEU A CA 1
ATOM 2561 C C . LEU A 1 334 ? -0.950 7.001 18.093 1.00 88.44 334 LEU A C 1
ATOM 2563 O O . LEU A 1 334 ? -0.186 7.778 17.530 1.00 88.44 334 LEU A O 1
ATOM 2567 N N . LEU A 1 335 ? -2.173 6.735 17.617 1.00 85.25 335 LEU A N 1
ATOM 2568 C CA . LEU A 1 335 ? -2.678 7.324 16.369 1.00 85.25 335 LEU A CA 1
ATOM 2569 C C . LEU A 1 335 ? -3.350 8.689 16.557 1.00 85.25 335 LEU A C 1
ATOM 2571 O O . LEU A 1 335 ? -3.421 9.440 15.593 1.00 85.25 335 LEU A O 1
ATOM 2575 N N . LEU A 1 336 ? -3.853 9.025 17.753 1.00 86.69 336 LEU A N 1
ATOM 2576 C CA . LEU A 1 336 ? -4.489 10.325 18.053 1.00 86.69 336 LEU A CA 1
ATOM 2577 C C . LEU A 1 336 ? -5.554 10.762 17.017 1.00 86.69 336 LEU A C 1
ATOM 2579 O O . LEU A 1 336 ? -5.634 11.934 16.652 1.00 86.69 336 LEU A O 1
ATOM 2583 N N . ALA A 1 337 ? -6.356 9.807 16.530 1.00 84.62 337 ALA A N 1
ATOM 2584 C CA . ALA A 1 337 ? -7.323 9.987 15.439 1.00 84.62 337 ALA A CA 1
ATOM 2585 C C . ALA A 1 337 ? -6.723 10.487 14.100 1.00 84.62 337 ALA A C 1
ATOM 2587 O O . ALA A 1 337 ? -7.389 11.177 13.331 1.00 84.62 337 ALA A O 1
ATOM 2588 N N . GLN A 1 338 ? -5.480 10.109 13.784 1.00 92.69 338 GLN A N 1
ATOM 2589 C CA . GLN A 1 338 ? -4.930 10.186 12.427 1.00 92.69 338 GLN A CA 1
ATOM 2590 C C . GLN A 1 338 ? -5.354 8.960 11.595 1.00 92.69 338 GLN A C 1
ATOM 2592 O O . GLN A 1 338 ? -5.219 7.834 12.085 1.00 92.69 338 GLN A O 1
ATOM 2597 N N . PRO A 1 339 ? -5.823 9.128 10.342 1.00 95.88 339 PRO A N 1
ATOM 2598 C CA . PRO A 1 339 ? -6.222 7.996 9.511 1.00 95.88 339 PRO A CA 1
ATOM 2599 C C . PRO A 1 339 ? -5.015 7.179 9.042 1.00 95.88 339 PRO A C 1
ATOM 2601 O O . PRO A 1 339 ? -3.964 7.733 8.705 1.00 95.88 339 PRO A O 1
ATOM 2604 N N . LEU A 1 340 ? -5.195 5.861 8.959 1.00 98.00 340 LEU A N 1
ATOM 2605 C CA . LEU A 1 340 ? -4.247 4.953 8.319 1.00 98.00 340 LEU A CA 1
ATOM 2606 C C . LEU A 1 340 ? -4.554 4.852 6.824 1.00 98.00 340 LEU A C 1
ATOM 2608 O O . LEU A 1 340 ? -5.617 4.374 6.429 1.00 98.00 340 LEU A O 1
ATOM 2612 N N . PHE A 1 341 ? -3.601 5.271 5.998 1.00 98.56 341 PHE A N 1
ATOM 2613 C CA . PHE A 1 341 ? -3.643 5.185 4.542 1.00 98.56 341 PHE A CA 1
ATOM 2614 C C . PHE A 1 341 ? -2.862 3.949 4.075 1.00 98.56 341 PHE A C 1
ATOM 2616 O O . PHE A 1 341 ? -1.749 3.719 4.564 1.00 98.56 341 PHE A O 1
ATOM 2623 N N . PRO A 1 342 ? -3.389 3.153 3.128 1.00 98.69 342 PRO A N 1
ATOM 2624 C CA . PRO A 1 342 ? -2.609 2.139 2.434 1.00 98.69 342 PRO A CA 1
ATOM 2625 C C . PRO A 1 342 ? -1.411 2.750 1.719 1.00 98.69 342 PRO A C 1
ATOM 2627 O O . PRO A 1 342 ? -1.517 3.785 1.059 1.00 98.69 342 PRO A O 1
ATOM 2630 N N . HIS A 1 343 ? -0.270 2.088 1.850 1.00 98.69 343 HIS A N 1
ATOM 2631 C CA . HIS A 1 343 ? 1.033 2.610 1.467 1.00 98.69 343 HIS A CA 1
ATOM 2632 C C . HIS A 1 343 ? 1.838 1.514 0.764 1.00 98.69 343 HIS A C 1
ATOM 2634 O O . HIS A 1 343 ? 1.840 0.359 1.207 1.00 98.69 343 HIS A O 1
ATOM 2640 N N . VAL A 1 344 ? 2.530 1.866 -0.323 1.00 98.56 344 VAL A N 1
ATOM 2641 C CA . VAL A 1 344 ? 3.483 0.986 -1.009 1.00 98.56 344 VAL A CA 1
ATOM 2642 C C . VAL A 1 344 ? 4.818 1.686 -1.249 1.00 98.56 344 VAL A C 1
ATOM 2644 O O . VAL A 1 344 ? 4.859 2.821 -1.715 1.00 98.56 344 VAL A O 1
ATOM 2647 N N . LEU A 1 345 ? 5.911 0.964 -0.992 1.00 98.38 345 LEU A N 1
ATOM 2648 C CA . LEU A 1 345 ? 7.280 1.352 -1.334 1.00 98.38 345 LEU A CA 1
ATOM 2649 C C . LEU A 1 345 ? 7.903 0.217 -2.155 1.00 98.38 345 LEU A C 1
ATOM 2651 O O . LEU A 1 345 ? 8.030 -0.911 -1.680 1.00 98.38 345 LEU A O 1
ATOM 2655 N N . CYS A 1 346 ? 8.281 0.494 -3.399 1.00 97.19 346 CYS A N 1
ATOM 2656 C CA . CYS A 1 346 ? 8.691 -0.503 -4.387 1.00 97.19 346 CYS A CA 1
ATOM 2657 C C . CYS A 1 346 ? 9.989 -0.119 -5.119 1.00 97.19 346 CYS A C 1
ATOM 2659 O O . CYS A 1 346 ? 10.343 1.053 -5.242 1.00 97.19 346 CYS A O 1
ATOM 2661 N N . LYS A 1 347 ? 10.728 -1.120 -5.597 1.00 94.75 347 LYS A N 1
ATOM 2662 C CA . LYS A 1 347 ? 12.032 -0.993 -6.260 1.00 94.75 347 LYS A CA 1
ATOM 2663 C C . LYS A 1 347 ? 12.216 -2.200 -7.177 1.00 94.75 347 LYS A C 1
ATOM 2665 O O . LYS A 1 347 ? 12.010 -3.322 -6.730 1.00 94.75 347 LYS A O 1
ATOM 2670 N N . GLY A 1 348 ? 12.577 -1.998 -8.445 1.00 93.69 348 GLY A N 1
ATOM 2671 C CA . GLY A 1 348 ? 12.782 -3.112 -9.385 1.00 93.69 348 GLY A CA 1
ATOM 2672 C C . GLY A 1 348 ? 11.561 -4.031 -9.565 1.00 93.69 348 GLY A C 1
ATOM 2673 O O . GLY A 1 348 ? 11.721 -5.219 -9.843 1.00 93.69 348 GLY A O 1
ATOM 2674 N N . CYS A 1 349 ? 10.341 -3.516 -9.383 1.00 96.19 349 CYS A N 1
ATOM 2675 C CA . CYS A 1 349 ? 9.094 -4.262 -9.551 1.00 96.19 349 CYS A CA 1
ATOM 2676 C C . CYS A 1 349 ? 7.898 -3.348 -9.857 1.00 96.19 349 CYS A C 1
ATOM 2678 O O . CYS A 1 349 ? 7.968 -2.137 -9.659 1.00 96.19 349 CYS A O 1
ATOM 2680 N N . SER A 1 350 ? 6.799 -3.952 -10.306 1.00 97.25 350 SER A N 1
ATOM 2681 C CA . SER A 1 350 ? 5.486 -3.318 -10.485 1.00 97.25 350 SER A CA 1
ATOM 2682 C C . SER A 1 350 ? 4.446 -3.969 -9.573 1.00 97.25 350 SER A C 1
ATOM 2684 O O . SER A 1 350 ? 4.532 -5.165 -9.277 1.00 97.25 350 SER A O 1
ATOM 2686 N N . VAL A 1 351 ? 3.478 -3.175 -9.120 1.00 98.38 351 VAL A N 1
ATOM 2687 C CA . VAL A 1 351 ? 2.413 -3.585 -8.196 1.00 98.38 351 VAL A CA 1
ATOM 2688 C C . VAL A 1 351 ? 1.035 -3.248 -8.749 1.00 98.38 351 VAL A C 1
ATOM 2690 O O . VAL A 1 351 ? 0.889 -2.301 -9.521 1.00 98.38 351 VAL A O 1
ATOM 2693 N N . ARG A 1 352 ? 0.021 -3.993 -8.305 1.00 98.56 352 ARG A N 1
ATOM 2694 C CA . ARG A 1 352 ? -1.396 -3.695 -8.534 1.00 98.56 352 ARG A CA 1
ATOM 2695 C C . ARG A 1 352 ? -2.183 -3.849 -7.243 1.00 98.56 352 ARG A C 1
ATOM 2697 O O . ARG A 1 352 ? -2.106 -4.894 -6.609 1.00 98.56 352 ARG A O 1
ATOM 2704 N N . PHE A 1 353 ? -2.965 -2.843 -6.891 1.00 98.62 353 PHE A N 1
ATOM 2705 C CA . PHE A 1 353 ? -3.979 -2.910 -5.849 1.00 98.62 353 PHE A CA 1
ATOM 2706 C C . PHE A 1 353 ? -5.296 -3.441 -6.431 1.00 98.62 353 PHE A C 1
ATOM 2708 O O . PHE A 1 353 ? -5.588 -3.233 -7.611 1.00 98.62 353 PHE A O 1
ATOM 2715 N N . LEU A 1 354 ? -6.112 -4.091 -5.602 1.00 98.00 354 LEU A N 1
ATOM 2716 C CA . LEU A 1 354 ? -7.512 -4.354 -5.930 1.00 98.00 354 LEU A CA 1
ATOM 2717 C C . LEU A 1 354 ? -8.379 -3.187 -5.436 1.00 98.00 354 LEU A C 1
ATOM 2719 O O . LEU A 1 354 ? -8.683 -3.108 -4.245 1.00 98.00 354 LEU A O 1
ATOM 2723 N N . LEU A 1 355 ? -8.723 -2.269 -6.346 1.00 97.25 355 LEU A N 1
ATOM 2724 C CA . LEU A 1 355 ? -9.458 -1.029 -6.039 1.00 97.25 355 LEU A CA 1
ATOM 2725 C C . LEU A 1 355 ? -10.850 -0.933 -6.684 1.00 97.25 355 LEU A C 1
ATOM 2727 O O . LEU A 1 355 ? -11.590 -0.006 -6.376 1.00 97.25 355 LEU A O 1
ATOM 2731 N N . ASP A 1 356 ? -11.233 -1.892 -7.529 1.00 94.56 356 ASP A N 1
ATOM 2732 C CA . ASP A 1 356 ? -12.609 -2.009 -8.023 1.00 94.56 356 ASP A CA 1
ATOM 2733 C C . ASP A 1 356 ? -13.529 -2.428 -6.852 1.00 94.56 356 ASP A C 1
ATOM 2735 O O . ASP A 1 356 ? -13.325 -3.507 -6.287 1.00 94.56 356 ASP A O 1
ATOM 2739 N N . PRO A 1 357 ? -14.529 -1.613 -6.460 1.00 92.50 357 PRO A N 1
ATOM 2740 C CA . PRO A 1 357 ? -15.426 -1.918 -5.343 1.00 92.50 357 PRO A CA 1
ATOM 2741 C C . PRO A 1 357 ? -16.440 -3.031 -5.652 1.00 92.50 357 PRO A C 1
ATOM 2743 O O . PRO A 1 357 ? -17.114 -3.510 -4.740 1.00 92.50 357 PRO A O 1
ATOM 2746 N N . THR A 1 358 ? -16.580 -3.421 -6.922 1.00 93.00 358 THR A N 1
ATOM 2747 C CA . THR A 1 358 ? -17.485 -4.477 -7.402 1.00 93.00 358 THR A CA 1
ATOM 2748 C C . THR A 1 358 ? -16.775 -5.809 -7.650 1.00 93.00 358 THR A C 1
ATOM 2750 O O . THR A 1 358 ? -17.429 -6.854 -7.690 1.00 93.00 358 THR A O 1
ATOM 2753 N N . ALA A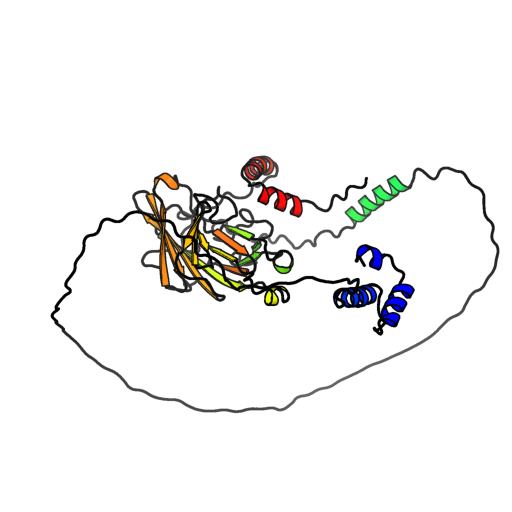 1 359 ? -15.445 -5.797 -7.782 1.00 93.25 359 ALA A N 1
ATOM 2754 C CA . ALA A 1 359 ? -14.655 -7.001 -7.991 1.00 93.25 359 ALA A CA 1
ATOM 2755 C C . ALA A 1 359 ? -14.639 -7.909 -6.743 1.00 93.25 359 ALA A C 1
ATOM 2757 O O . ALA A 1 359 ? -14.532 -7.423 -5.613 1.00 93.25 359 ALA A O 1
ATOM 2758 N N . PRO A 1 360 ? -14.677 -9.244 -6.914 1.00 93.56 360 PRO A N 1
ATOM 2759 C CA . PRO A 1 360 ? -14.405 -10.161 -5.815 1.00 93.56 360 PRO A CA 1
ATOM 2760 C C . PRO A 1 360 ? -12.934 -10.038 -5.374 1.00 93.56 360 PRO A C 1
ATOM 2762 O O . PRO A 1 360 ? -12.060 -9.850 -6.227 1.00 93.56 360 PRO A O 1
ATOM 2765 N N . PRO A 1 361 ? -12.627 -10.197 -4.071 1.00 94.62 361 PRO A N 1
ATOM 2766 C CA . PRO A 1 361 ? -11.248 -10.244 -3.601 1.00 94.62 361 PRO A CA 1
ATOM 2767 C C . PRO A 1 361 ? -10.525 -11.457 -4.198 1.00 94.62 361 PRO A C 1
ATOM 2769 O O . PRO A 1 361 ? -11.141 -12.500 -4.440 1.00 94.62 361 PRO A O 1
ATOM 2772 N N . TRP A 1 362 ? -9.218 -11.341 -4.442 1.00 96.81 362 TRP A N 1
ATOM 2773 C CA . TRP A 1 362 ? -8.447 -12.425 -5.055 1.00 96.81 362 TRP A CA 1
ATOM 2774 C C . TRP A 1 362 ? -8.344 -13.646 -4.132 1.00 96.81 362 TRP A C 1
ATOM 2776 O O . TRP A 1 362 ? -8.245 -14.775 -4.616 1.00 96.81 362 TRP A O 1
ATOM 2786 N N . TYR A 1 363 ? -8.414 -13.429 -2.816 1.00 96.19 363 TYR A N 1
ATOM 2787 C CA . TYR A 1 363 ? -8.616 -14.467 -1.808 1.00 96.19 363 TYR A CA 1
ATOM 2788 C C . TYR A 1 363 ? -9.740 -14.074 -0.835 1.00 96.19 363 TYR A C 1
ATOM 2790 O O . TYR A 1 363 ? -9.948 -12.888 -0.588 1.00 96.19 363 TYR A O 1
ATOM 2798 N N . PRO A 1 364 ? -10.464 -15.034 -0.227 1.00 92.62 364 PRO A N 1
ATOM 2799 C CA . PRO A 1 364 ? -11.438 -14.723 0.815 1.00 92.62 364 PRO A CA 1
ATOM 2800 C C . PRO A 1 364 ? -10.788 -13.961 1.979 1.00 92.62 364 PRO A C 1
ATOM 2802 O O . PRO A 1 364 ? -9.879 -14.472 2.634 1.00 92.62 364 PRO A O 1
ATOM 2805 N N . GLY A 1 365 ? -11.259 -12.737 2.231 1.00 86.19 365 GLY A N 1
ATOM 2806 C CA . GLY A 1 365 ? -10.780 -11.911 3.338 1.00 86.19 365 GLY A CA 1
ATOM 2807 C C . GLY A 1 365 ? -11.175 -12.475 4.714 1.00 86.19 365 GLY A C 1
ATOM 2808 O O . GLY A 1 365 ? -12.103 -13.286 4.809 1.00 86.19 365 GLY A O 1
ATOM 2809 N N . PRO A 1 366 ? -10.509 -12.052 5.806 1.00 92.94 366 PRO A N 1
ATOM 2810 C CA . PRO A 1 366 ? -10.820 -12.532 7.148 1.00 92.94 366 PRO A CA 1
ATOM 2811 C C . PRO A 1 366 ? -12.261 -12.180 7.564 1.00 92.94 366 PRO A C 1
ATOM 2813 O O . PRO A 1 366 ? -12.763 -11.115 7.187 1.00 92.94 366 PRO A O 1
ATOM 2816 N N . PRO A 1 367 ? -12.941 -13.025 8.365 1.00 93.75 367 PRO A N 1
ATOM 2817 C CA . PRO A 1 367 ? -14.345 -12.821 8.713 1.00 93.75 367 PRO A CA 1
ATOM 2818 C C . PRO A 1 367 ? -14.643 -11.436 9.301 1.00 93.75 367 PRO A C 1
ATOM 2820 O O . PRO A 1 367 ? -14.068 -11.024 10.308 1.00 93.75 367 PRO A O 1
ATOM 2823 N N . GLY A 1 368 ? -15.589 -10.728 8.682 1.00 95.00 368 GLY A N 1
ATOM 2824 C CA . GLY A 1 368 ? -16.055 -9.424 9.153 1.00 95.00 368 GLY A CA 1
ATOM 2825 C C . GLY A 1 368 ? -15.110 -8.249 8.882 1.00 95.00 368 GLY A C 1
ATOM 2826 O O . GLY A 1 368 ? -15.233 -7.245 9.587 1.00 95.00 368 GLY A O 1
ATOM 2827 N N . PHE A 1 369 ? -14.194 -8.368 7.914 1.00 96.81 369 PHE A N 1
ATOM 2828 C CA . PHE A 1 369 ? -13.475 -7.246 7.295 1.00 96.81 369 PHE A CA 1
ATOM 2829 C C . PHE A 1 369 ? -14.128 -6.833 5.966 1.00 96.81 369 PHE A C 1
ATOM 2831 O O . PHE A 1 369 ? -14.670 -7.677 5.253 1.00 96.81 369 PHE A O 1
ATOM 2838 N N . THR A 1 370 ? -14.012 -5.552 5.610 1.00 96.62 370 THR A N 1
ATOM 2839 C CA . THR A 1 370 ? -14.472 -4.990 4.325 1.00 96.62 370 THR A CA 1
ATOM 2840 C C . THR A 1 370 ? -13.287 -4.439 3.524 1.00 96.62 370 THR A C 1
ATOM 2842 O O . THR A 1 370 ? -12.338 -3.908 4.103 1.00 96.62 370 THR A O 1
ATOM 2845 N N . ALA A 1 371 ? -13.324 -4.542 2.193 1.00 97.06 371 ALA A N 1
ATOM 2846 C CA . ALA A 1 371 ? -12.323 -3.913 1.330 1.00 97.06 371 ALA A CA 1
ATOM 2847 C C . ALA A 1 371 ? -12.455 -2.378 1.359 1.00 97.06 371 ALA A C 1
ATOM 2849 O O . ALA A 1 371 ? -13.568 -1.861 1.293 1.00 97.06 371 ALA A O 1
ATOM 2850 N N . LEU A 1 372 ? -11.337 -1.643 1.407 1.00 97.44 372 LEU A N 1
ATOM 2851 C CA . LEU A 1 372 ? -11.323 -0.171 1.456 1.00 97.44 372 LEU A CA 1
ATOM 2852 C C . LEU A 1 372 ? -12.108 0.474 0.300 1.00 97.44 372 LEU A C 1
ATOM 2854 O O . LEU A 1 372 ? -12.854 1.427 0.515 1.00 97.44 372 LEU A O 1
ATOM 2858 N N . ALA A 1 373 ? -11.965 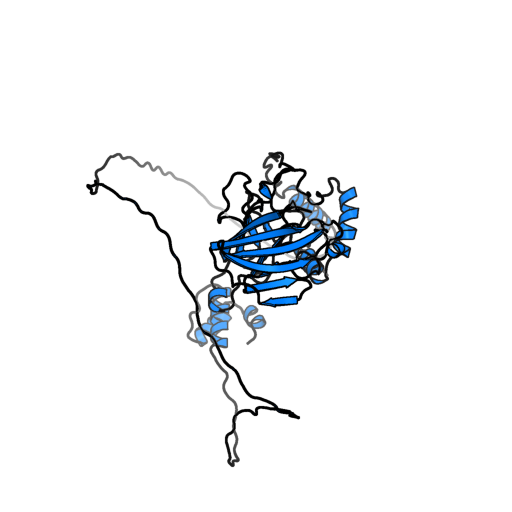-0.058 -0.916 1.00 96.00 373 ALA A N 1
ATOM 2859 C CA . ALA A 1 373 ? -12.707 0.412 -2.085 1.00 96.00 373 ALA A CA 1
ATOM 2860 C C . ALA A 1 373 ? -14.231 0.278 -1.912 1.00 96.00 373 ALA A C 1
ATOM 2862 O O . ALA A 1 373 ? -14.975 1.173 -2.299 1.00 96.00 373 ALA A O 1
ATOM 2863 N N . ALA A 1 374 ? -14.688 -0.801 -1.271 1.00 95.38 374 ALA A N 1
ATOM 2864 C CA . ALA A 1 374 ? -16.101 -1.109 -1.052 1.00 95.38 374 ALA A CA 1
ATOM 2865 C C . ALA A 1 374 ? -16.705 -0.451 0.210 1.00 95.38 374 ALA A C 1
ATOM 2867 O O . ALA A 1 374 ? -17.869 -0.695 0.531 1.00 95.38 374 ALA A O 1
ATOM 2868 N N . LEU A 1 375 ? -15.943 0.369 0.947 1.00 95.94 375 LEU A N 1
ATOM 2869 C CA . LEU A 1 375 ? -16.507 1.239 1.983 1.00 95.94 375 LEU A CA 1
ATOM 2870 C C . LEU A 1 375 ? -17.305 2.388 1.353 1.00 95.94 375 LEU A C 1
ATOM 2872 O O . LEU A 1 375 ? -16.986 2.850 0.262 1.00 95.94 375 LEU A O 1
ATOM 2876 N N . SER A 1 376 ? -18.316 2.891 2.062 1.00 94.38 376 SER A N 1
ATOM 2877 C CA . SER A 1 376 ? -18.997 4.126 1.651 1.00 94.38 376 SER A CA 1
ATOM 2878 C C . SER A 1 376 ? -18.143 5.365 1.954 1.00 94.38 376 SER A C 1
ATOM 2880 O O . SER A 1 376 ? -17.310 5.333 2.861 1.00 94.38 376 SER A O 1
ATOM 2882 N N . ALA A 1 377 ? -18.387 6.468 1.236 1.00 91.75 377 ALA A N 1
ATOM 2883 C CA . ALA A 1 377 ? -17.681 7.747 1.380 1.00 91.75 377 ALA A CA 1
ATOM 2884 C C . ALA A 1 377 ? -17.433 8.154 2.846 1.00 91.75 377 ALA A C 1
ATOM 2886 O O . ALA A 1 377 ? -16.294 8.327 3.264 1.00 91.75 377 ALA A O 1
ATOM 2887 N N . GLY A 1 378 ? -18.492 8.198 3.666 1.00 91.81 378 GLY A N 1
ATOM 2888 C CA . GLY A 1 378 ? -18.433 8.583 5.087 1.00 91.81 378 GLY A CA 1
ATOM 2889 C C . GLY A 1 378 ? -17.776 7.566 6.035 1.00 91.81 378 GLY A C 1
ATOM 2890 O O . GLY A 1 378 ? -17.861 7.724 7.251 1.00 91.81 378 GLY A O 1
ATOM 2891 N N . GLN A 1 379 ? -17.166 6.503 5.506 1.00 94.12 379 GLN A N 1
ATOM 2892 C CA . GLN A 1 379 ? -16.326 5.547 6.240 1.00 94.12 379 GLN A CA 1
ATOM 2893 C C . GLN A 1 379 ? -14.847 5.631 5.817 1.00 94.12 379 GLN A C 1
ATOM 2895 O O . GLN A 1 379 ? -14.024 4.893 6.360 1.00 94.12 379 GLN A O 1
ATOM 2900 N N . ARG A 1 380 ? -14.514 6.506 4.859 1.00 95.56 380 ARG A N 1
ATOM 2901 C CA . ARG A 1 380 ? -13.165 6.763 4.347 1.00 95.56 380 ARG A CA 1
ATOM 2902 C C . ARG A 1 380 ? -12.742 8.193 4.662 1.00 95.56 380 ARG A C 1
ATOM 2904 O O . ARG A 1 380 ? -13.556 9.106 4.672 1.00 95.56 380 ARG A O 1
ATOM 2911 N N . GLU A 1 381 ? -11.444 8.387 4.838 1.00 95.19 381 GLU A N 1
ATOM 2912 C CA . GLU A 1 381 ? -10.829 9.697 5.045 1.00 95.19 381 GLU A CA 1
ATOM 2913 C C . GLU A 1 381 ? -9.990 10.056 3.817 1.00 95.19 381 GLU A C 1
ATOM 2915 O O . GLU A 1 381 ? -8.982 9.401 3.540 1.00 95.19 381 GLU A O 1
ATOM 2920 N N . ARG A 1 382 ? -10.410 11.067 3.048 1.00 94.25 382 ARG A N 1
ATOM 2921 C CA . ARG A 1 382 ? -9.693 11.532 1.849 1.00 94.25 382 ARG A CA 1
ATOM 2922 C C . ARG A 1 382 ? -8.401 12.251 2.259 1.00 94.25 382 ARG A C 1
ATOM 2924 O O . ARG A 1 382 ? -8.398 13.105 3.143 1.00 94.25 382 ARG A O 1
ATOM 2931 N N . ALA A 1 383 ? -7.295 11.934 1.591 1.00 91.94 383 ALA A N 1
ATOM 2932 C CA . ALA A 1 383 ? -6.027 12.636 1.761 1.00 91.94 383 ALA A CA 1
ATOM 2933 C C . ALA A 1 383 ? -6.158 14.117 1.355 1.00 91.94 383 ALA A C 1
ATOM 2935 O O . ALA A 1 383 ? -6.915 14.462 0.446 1.00 91.94 383 ALA A O 1
ATOM 2936 N N . ALA A 1 384 ? -5.395 15.004 2.002 1.00 84.50 384 ALA A N 1
ATOM 2937 C CA . ALA A 1 384 ? -5.501 16.447 1.785 1.00 84.50 384 ALA A CA 1
ATOM 2938 C C . ALA A 1 384 ? -5.176 16.843 0.329 1.00 84.50 384 ALA A C 1
ATOM 2940 O O . ALA A 1 384 ? -3.999 16.894 -0.060 1.00 84.50 384 ALA A O 1
ATOM 2941 N N . LEU A 1 385 ? -6.229 17.166 -0.436 1.00 77.94 385 LEU A N 1
ATOM 2942 C CA . LEU A 1 385 ? -6.197 17.548 -1.854 1.00 77.94 385 LEU A CA 1
ATOM 2943 C C . LEU A 1 385 ? -5.108 18.591 -2.165 1.00 77.94 385 LEU A C 1
ATOM 2945 O O . LEU A 1 385 ? -4.771 19.408 -1.296 1.00 77.94 385 LEU A O 1
ATOM 2949 N N . PRO A 1 386 ? -4.534 18.589 -3.383 1.00 70.06 386 PRO A N 1
ATOM 2950 C CA . PRO A 1 386 ? -3.556 19.593 -3.778 1.00 70.06 386 PRO A CA 1
ATOM 2951 C C . PRO A 1 386 ? -4.153 21.010 -3.682 1.00 70.06 386 PRO A C 1
ATOM 2953 O O . PRO A 1 386 ? -5.345 21.208 -3.920 1.00 70.06 386 PRO A O 1
ATOM 2956 N N . PRO A 1 387 ? -3.341 22.022 -3.334 1.00 68.69 387 PRO A N 1
ATOM 2957 C CA . PRO A 1 387 ? -3.806 23.400 -3.249 1.00 68.69 387 PRO A CA 1
ATOM 2958 C C . PRO A 1 387 ? -4.252 23.902 -4.629 1.00 68.69 387 PRO A C 1
ATOM 2960 O O . PRO A 1 387 ? -3.437 24.009 -5.544 1.00 68.69 387 PRO A O 1
ATOM 2963 N N . THR A 1 388 ? -5.529 24.268 -4.763 1.00 71.00 388 THR A N 1
ATOM 2964 C CA . THR A 1 388 ? -6.173 24.652 -6.037 1.00 71.00 388 THR A CA 1
ATOM 2965 C C . THR A 1 388 ? -5.712 26.006 -6.588 1.00 71.00 388 THR A C 1
ATOM 2967 O O . THR A 1 388 ? -6.184 26.471 -7.623 1.00 71.00 388 THR A O 1
ATOM 2970 N N . SER A 1 389 ? -4.763 26.662 -5.917 1.00 66.19 389 SER A N 1
ATOM 2971 C CA . SER A 1 389 ? -4.128 27.890 -6.382 1.00 66.19 389 SER A CA 1
ATOM 2972 C C . SER A 1 389 ? -2.665 27.971 -5.949 1.00 66.19 389 SER A C 1
ATOM 2974 O O . SER A 1 389 ? -2.278 27.542 -4.859 1.00 66.19 389 SER A O 1
ATOM 2976 N N . ARG A 1 390 ? -1.839 28.620 -6.777 1.00 56.62 390 ARG A N 1
ATOM 2977 C CA . ARG A 1 390 ? -0.409 28.840 -6.502 1.00 56.62 390 ARG A CA 1
ATOM 2978 C C . ARG A 1 390 ? -0.145 29.519 -5.150 1.00 56.62 390 ARG A C 1
ATOM 2980 O O . ARG A 1 390 ? 0.813 29.162 -4.473 1.00 56.62 390 ARG A O 1
ATOM 2987 N N . ALA A 1 391 ? -1.010 30.447 -4.735 1.00 54.22 391 ALA A N 1
ATOM 2988 C CA . ALA A 1 391 ? -0.889 31.147 -3.455 1.00 54.22 391 ALA A CA 1
ATOM 2989 C C . ALA A 1 391 ? -1.073 30.216 -2.239 1.00 54.22 391 ALA A C 1
ATOM 2991 O O . ALA A 1 391 ? -0.398 30.389 -1.229 1.00 54.22 391 ALA A O 1
ATOM 2992 N N . GLN A 1 392 ? -1.939 29.201 -2.341 1.00 50.84 392 GLN A N 1
ATOM 2993 C CA . GLN A 1 392 ? -2.051 28.139 -1.334 1.00 50.84 392 GLN A CA 1
ATOM 2994 C C . GLN A 1 392 ? -0.863 27.158 -1.427 1.00 50.84 392 GLN A C 1
ATOM 2996 O O . GLN A 1 392 ? -0.366 26.682 -0.405 1.00 50.84 392 GLN A O 1
ATOM 3001 N N . GLY A 1 393 ? -0.359 26.906 -2.642 1.00 49.56 393 GLY A N 1
ATOM 3002 C CA . GLY A 1 393 ? 0.836 26.093 -2.900 1.00 49.56 393 GLY A CA 1
ATOM 3003 C C . GLY A 1 393 ? 2.084 26.592 -2.173 1.00 49.56 393 GLY A C 1
ATOM 3004 O O . GLY A 1 393 ? 2.722 25.825 -1.456 1.00 49.56 393 GLY A O 1
ATOM 3005 N N . GLU A 1 394 ? 2.384 27.888 -2.271 1.00 47.78 394 GLU A N 1
ATOM 3006 C CA . GLU A 1 394 ? 3.570 28.502 -1.649 1.00 47.78 394 GLU A CA 1
ATOM 3007 C C . GLU A 1 394 ? 3.559 28.454 -0.101 1.00 47.78 394 GLU A C 1
ATOM 3009 O O . GLU A 1 394 ? 4.604 28.643 0.525 1.00 47.78 394 GLU A O 1
ATOM 3014 N N . VAL A 1 395 ? 2.413 28.151 0.527 1.00 48.09 395 VAL A N 1
ATOM 3015 C CA . VAL A 1 395 ? 2.299 27.896 1.977 1.00 48.09 395 VAL A CA 1
ATOM 3016 C C . VAL A 1 395 ? 2.562 26.420 2.312 1.00 48.09 395 VAL A C 1
ATOM 3018 O O . VAL A 1 395 ? 3.323 26.140 3.239 1.00 48.09 395 VAL A O 1
ATOM 3021 N N . ARG A 1 396 ? 1.985 25.476 1.552 1.00 43.69 396 ARG A N 1
ATOM 3022 C CA . ARG A 1 396 ? 2.138 24.020 1.775 1.00 43.69 396 ARG A CA 1
ATOM 3023 C C . ARG A 1 396 ? 3.525 23.496 1.391 1.00 43.69 396 ARG A C 1
ATOM 3025 O O . ARG A 1 396 ? 4.049 22.623 2.073 1.00 43.69 396 ARG A O 1
ATOM 3032 N N . ASP A 1 397 ? 4.152 24.045 0.354 1.00 46.47 397 ASP A N 1
ATOM 3033 C CA . ASP A 1 397 ? 5.508 23.644 -0.050 1.00 46.47 397 ASP A CA 1
ATOM 3034 C C . ASP A 1 397 ? 6.547 23.997 1.035 1.00 46.47 397 ASP A C 1
ATOM 3036 O O . ASP A 1 397 ? 7.429 23.205 1.368 1.00 46.47 397 ASP A O 1
ATOM 3040 N N . ARG A 1 398 ? 6.374 25.142 1.714 1.00 38.59 398 ARG A N 1
ATOM 3041 C CA . ARG A 1 398 ? 7.244 25.558 2.830 1.00 38.59 398 ARG A CA 1
ATOM 3042 C C . ARG A 1 398 ? 7.179 24.614 4.032 1.00 38.59 398 ARG A C 1
ATOM 3044 O O . ARG A 1 398 ? 8.211 24.400 4.668 1.00 38.59 398 ARG A O 1
ATOM 3051 N N . SER A 1 399 ? 6.018 24.030 4.340 1.00 40.38 399 SER A N 1
ATOM 3052 C CA . SER A 1 399 ? 5.921 23.000 5.383 1.00 40.38 399 SER A CA 1
ATOM 3053 C C . SER A 1 399 ? 6.406 21.633 4.886 1.00 40.38 399 SER A C 1
ATOM 3055 O O . SER A 1 399 ? 7.182 20.984 5.590 1.00 40.38 399 SER A O 1
ATOM 3057 N N . TRP A 1 400 ? 6.071 21.228 3.658 1.00 38.50 400 TRP A N 1
ATOM 3058 C CA . TRP A 1 400 ? 6.494 19.943 3.083 1.00 38.50 400 TRP A CA 1
ATOM 3059 C C . TRP A 1 400 ? 8.019 19.817 2.903 1.00 38.50 400 TRP A C 1
ATOM 3061 O O . TRP A 1 400 ? 8.606 18.782 3.226 1.00 38.50 400 TRP A O 1
ATOM 3071 N N . VAL A 1 401 ? 8.703 20.885 2.477 1.00 44.72 401 VAL A N 1
ATOM 3072 C CA . VAL A 1 401 ? 10.175 20.923 2.381 1.00 44.72 401 VAL A CA 1
ATOM 3073 C C . VAL A 1 401 ? 10.836 20.893 3.764 1.00 44.72 401 VAL A C 1
ATOM 3075 O O . VAL A 1 401 ? 11.909 20.299 3.919 1.00 44.72 401 VAL A O 1
ATOM 3078 N N . SER A 1 402 ? 10.205 21.480 4.791 1.00 38.38 402 SER A N 1
ATOM 3079 C CA . SER A 1 402 ? 10.718 21.463 6.172 1.00 38.38 402 SER A CA 1
ATOM 3080 C C . SER A 1 402 ? 10.690 20.059 6.787 1.00 38.38 402 SER A C 1
ATOM 3082 O O . SER A 1 402 ? 11.655 19.680 7.450 1.00 38.38 402 SER A O 1
ATOM 3084 N N . SER A 1 403 ? 9.663 19.265 6.464 1.00 41.66 403 SER A N 1
ATOM 3085 C CA . SER A 1 403 ? 9.444 17.911 6.995 1.00 41.66 403 SER A CA 1
ATOM 3086 C C . SER A 1 403 ? 10.277 16.803 6.328 1.00 41.66 403 SER A C 1
ATOM 3088 O O . SER A 1 403 ? 10.284 15.673 6.808 1.00 41.66 403 SER A O 1
ATOM 3090 N N . GLN A 1 404 ? 10.970 17.084 5.219 1.00 40.91 404 GLN A N 1
ATOM 3091 C CA . GLN A 1 404 ? 11.753 16.079 4.488 1.00 40.91 404 GLN A CA 1
ATOM 3092 C C . GLN A 1 404 ? 13.159 15.833 5.046 1.00 40.91 404 GLN A C 1
ATOM 3094 O O . GLN A 1 404 ? 13.903 16.759 5.385 1.00 40.91 404 GLN A O 1
ATOM 3099 N N . SER A 1 405 ? 13.563 14.562 5.004 1.00 45.66 405 SER A N 1
ATOM 3100 C CA . SER A 1 405 ? 14.932 14.114 5.251 1.00 45.66 405 SER A CA 1
ATOM 3101 C C . SER A 1 405 ? 15.920 14.669 4.210 1.00 45.66 405 SER A C 1
ATOM 3103 O O . SER A 1 405 ? 15.567 15.026 3.081 1.00 45.66 405 SER A O 1
ATOM 3105 N N . HIS A 1 406 ? 17.202 14.726 4.582 1.00 41.50 406 HIS A N 1
ATOM 3106 C CA . HIS A 1 406 ? 18.256 15.275 3.720 1.00 41.50 406 HIS A CA 1
ATOM 3107 C C . HIS A 1 406 ? 18.422 14.513 2.392 1.00 41.50 406 HIS A C 1
ATOM 3109 O O . HIS A 1 406 ? 18.799 15.121 1.393 1.00 41.50 406 HIS A O 1
ATOM 3115 N N . THR A 1 407 ? 18.112 13.215 2.347 1.00 37.34 407 THR A N 1
ATOM 3116 C CA . THR A 1 407 ? 18.189 12.391 1.130 1.00 37.34 407 THR A CA 1
ATOM 3117 C C . THR A 1 407 ? 17.078 12.710 0.130 1.00 37.34 407 THR A C 1
ATOM 3119 O O . THR A 1 407 ? 17.379 12.899 -1.049 1.00 37.34 407 THR A O 1
ATOM 3122 N N . CYS A 1 408 ? 15.824 12.856 0.577 1.00 38.34 408 CYS A N 1
ATOM 3123 C CA . CYS A 1 408 ? 14.716 13.262 -0.299 1.00 38.34 408 CYS A CA 1
ATOM 3124 C C . CYS A 1 408 ? 14.976 14.645 -0.914 1.00 38.34 408 CYS A C 1
ATOM 3126 O O . CYS A 1 408 ? 14.856 14.805 -2.128 1.00 38.34 408 CYS A O 1
ATOM 3128 N N . ARG A 1 409 ? 15.469 15.610 -0.118 1.00 38.12 409 ARG A N 1
ATOM 3129 C CA . ARG A 1 409 ? 15.855 16.946 -0.613 1.00 38.12 409 ARG A CA 1
ATOM 3130 C C . ARG A 1 409 ? 16.858 16.885 -1.774 1.00 38.12 409 ARG A C 1
ATOM 3132 O O . ARG A 1 409 ? 16.696 17.623 -2.740 1.00 38.12 409 ARG A O 1
ATOM 3139 N N . VAL A 1 410 ? 17.864 16.004 -1.720 1.00 41.09 410 VAL A N 1
ATOM 3140 C CA . VAL A 1 410 ? 18.863 15.861 -2.801 1.00 41.09 410 VAL A CA 1
ATOM 3141 C C . VAL A 1 410 ? 18.246 15.292 -4.082 1.00 41.09 410 VAL A C 1
ATOM 3143 O O . VAL A 1 410 ? 18.544 15.797 -5.163 1.00 41.09 410 VAL A O 1
ATOM 3146 N N . ILE A 1 411 ? 17.372 14.284 -3.984 1.00 44.41 411 ILE A N 1
ATOM 3147 C CA . ILE A 1 411 ? 16.723 13.670 -5.157 1.00 44.41 411 ILE A CA 1
ATOM 3148 C C . ILE A 1 411 ? 15.734 14.649 -5.801 1.00 44.41 411 ILE A C 1
ATOM 3150 O O . ILE A 1 411 ? 15.794 14.860 -7.012 1.00 44.41 411 ILE A O 1
ATOM 3154 N N . THR A 1 412 ? 14.899 15.318 -5.000 1.00 42.78 412 THR A N 1
ATOM 3155 C CA . THR A 1 412 ? 13.982 16.364 -5.477 1.00 42.78 412 THR A CA 1
ATOM 3156 C C . THR A 1 412 ? 14.751 17.488 -6.172 1.00 42.78 412 THR A C 1
ATOM 3158 O O . THR A 1 412 ? 14.387 17.873 -7.278 1.00 42.78 412 THR A O 1
ATOM 3161 N N . VAL A 1 413 ? 15.871 17.956 -5.603 1.00 45.84 413 VAL A N 1
ATOM 3162 C CA . VAL A 1 413 ? 16.751 18.946 -6.251 1.00 45.84 413 VAL A CA 1
ATOM 3163 C C . VAL A 1 413 ? 17.315 18.430 -7.580 1.00 45.84 413 VAL A C 1
ATOM 3165 O O . VAL A 1 413 ? 17.294 19.178 -8.556 1.00 45.84 413 VAL A O 1
ATOM 3168 N N . PHE A 1 414 ? 17.779 17.179 -7.659 1.00 40.62 414 PHE A N 1
ATOM 3169 C CA . PHE A 1 414 ? 18.340 16.612 -8.894 1.00 40.62 414 PHE A CA 1
ATOM 3170 C C . PHE A 1 414 ? 17.306 16.393 -10.009 1.00 40.62 414 PHE A C 1
ATOM 3172 O O . PHE A 1 414 ? 17.660 16.523 -11.179 1.00 40.62 414 PHE A O 1
ATOM 3179 N N . LEU A 1 415 ? 16.052 16.077 -9.672 1.00 41.88 415 LEU A N 1
ATOM 3180 C CA . LEU A 1 415 ? 14.971 15.893 -10.650 1.00 41.88 415 LEU A CA 1
ATOM 3181 C C . LEU A 1 415 ? 14.311 17.224 -11.059 1.00 41.88 415 LEU A C 1
ATOM 3183 O O . LEU A 1 415 ? 13.941 17.383 -12.218 1.00 41.88 415 LEU A O 1
ATOM 3187 N N . MET A 1 416 ? 14.225 18.202 -10.150 1.00 36.94 416 MET A N 1
ATOM 3188 C CA . MET A 1 416 ? 13.661 19.539 -10.412 1.00 36.94 416 MET A CA 1
ATOM 3189 C C . MET A 1 416 ? 14.637 20.522 -11.085 1.00 36.94 416 MET A C 1
ATOM 3191 O O . MET A 1 416 ? 14.255 21.659 -11.354 1.00 36.94 416 MET A O 1
ATOM 3195 N N . HIS A 1 417 ? 15.888 20.134 -11.365 1.00 33.81 417 HIS A N 1
ATOM 3196 C CA . HIS A 1 417 ? 16.856 20.978 -12.082 1.00 33.81 417 HIS A CA 1
ATOM 3197 C C . HIS A 1 417 ? 16.903 20.660 -13.591 1.00 33.81 417 HIS A C 1
ATOM 3199 O O . HIS A 1 417 ? 17.718 19.834 -14.014 1.00 33.81 417 HIS A O 1
ATOM 3205 N N . PRO A 1 418 ? 16.144 21.368 -14.456 1.00 37.81 418 PRO A N 1
ATOM 3206 C CA . PRO A 1 418 ? 16.486 21.432 -15.873 1.00 37.81 418 PRO A CA 1
ATOM 3207 C C . PRO A 1 418 ? 17.858 22.105 -16.002 1.00 37.81 418 PRO A C 1
ATOM 3209 O O . PRO A 1 418 ? 18.059 23.207 -15.485 1.00 37.81 418 PRO A O 1
ATOM 3212 N N . CYS A 1 419 ? 18.803 21.422 -16.657 1.00 39.84 419 CYS A N 1
ATOM 3213 C CA . CYS A 1 419 ? 20.245 21.691 -16.629 1.00 39.84 419 CYS A CA 1
ATOM 3214 C C . CYS A 1 419 ? 20.637 23.180 -16.676 1.00 39.84 419 CYS A C 1
ATOM 3216 O O . CYS A 1 419 ? 20.906 23.734 -17.742 1.00 39.84 419 CYS A O 1
ATOM 3218 N N . HIS A 1 420 ? 20.782 23.805 -15.504 1.00 33.94 420 HIS A N 1
ATOM 3219 C CA . HIS A 1 420 ? 21.431 25.107 -15.362 1.00 33.94 420 HIS A CA 1
ATOM 3220 C C . HIS A 1 420 ? 22.946 24.911 -15.426 1.00 33.94 420 HIS A C 1
ATOM 3222 O O . HIS A 1 420 ? 23.657 24.941 -14.420 1.00 33.94 420 HIS A O 1
ATOM 3228 N N . GLY A 1 421 ? 23.426 24.666 -16.646 1.00 29.59 421 GLY A N 1
ATOM 3229 C CA . GLY A 1 421 ? 24.843 24.661 -16.969 1.00 29.59 421 GLY A CA 1
ATOM 3230 C C . GLY A 1 421 ? 25.432 26.033 -16.674 1.00 29.59 421 GLY A C 1
ATOM 3231 O O . GLY A 1 421 ? 25.234 26.976 -17.438 1.00 29.59 421 GLY A O 1
ATOM 3232 N N . LYS A 1 422 ? 26.150 26.145 -15.554 1.00 35.03 422 LYS A N 1
ATOM 3233 C CA . LYS A 1 422 ? 26.949 27.327 -15.240 1.00 35.03 422 LYS A CA 1
ATOM 3234 C C . LYS A 1 422 ? 28.083 27.429 -16.260 1.00 35.03 422 LYS A C 1
ATOM 3236 O O . LYS A 1 422 ? 29.070 26.704 -16.158 1.00 35.03 422 LYS A O 1
ATOM 3241 N N . CYS A 1 423 ? 27.936 28.325 -17.230 1.00 34.19 423 CYS A N 1
ATOM 3242 C CA . CYS A 1 423 ? 29.101 28.950 -17.845 1.00 34.19 423 CYS A CA 1
ATOM 3243 C C . CYS A 1 423 ? 29.840 29.772 -16.774 1.00 34.19 423 CYS A C 1
ATOM 3245 O O . CYS A 1 423 ? 29.207 30.219 -15.816 1.00 34.19 423 CYS A O 1
ATOM 3247 N N . CYS A 1 424 ? 31.160 29.882 -16.943 1.00 34.69 424 CYS A N 1
ATOM 3248 C CA . CYS A 1 424 ? 32.146 30.315 -15.945 1.00 34.69 424 CYS A CA 1
ATOM 3249 C C . CYS A 1 424 ? 31.775 31.576 -15.148 1.00 34.69 424 CYS A C 1
ATOM 3251 O O . CYS A 1 424 ? 31.511 32.611 -15.800 1.00 34.69 424 CYS A O 1
#

Foldseek 3Di:
DDLVVLLVDDLVVLLVLQVVVVHDSDDDSVVSSVSNVVSVVVDDDDDDDDDDDDDDDDDDDDDDDDDDDDDDDDDDDDDDDDDDDDDDDDDDDDDDDDDDDDDDYDDDDDDDDDDDDDDDDDDDDDDDDDDDDDDDDDDDDDDDDPPDDVVVVVVVVVVVVVVPPDDPPCPDPPCPVPDLLAKAWDCPQWDVQWDDDPVSFKIDGNCCVPCLVDKIKIWIQWFFQAFKEKWKKAQADFQDDPVVVVVPDRSKKKWKEWAFSLDDRPAQCEQRHWIDIQCQWIGHVRDTDHWAHHDDHGKMKMWMWHADPQQKIFIWIDIQQHTRDGPDIGHNVRCVRGTIIIMMMIGRTMMGMDRPLPDDDSYDDDPRYHYPNVDDSVRIDGDDDDDPDVVVVVVVVVVVVVSDDPVSVVVCVVVPDPDPPDDD

Radius of gyration: 35.9 Å; chains: 1; bounding box: 93×90×108 Å

pLDDT: mean 70.03, std 28.52, range [22.33, 98.81]

Secondary structure (DSSP, 8-state):
--HHHHTTS-HHHHHHHHHHTT----S-HHHHHHHHHHHHHT-------------------PPPP---------------------------------------------------------------------------------TTSHHHHHHHHHHHHHHHSPPPP----------TT---EEEEEE-TTEEE-TTSSEEEETTTTT-TT--EEEEESEEBSSSEEEEEEEEEEE---HHHHTS-S---EEEEEEE-TTS-SSTTSSTTEEEEETTTEEEETTEEEE-S----TT-EEEEEEEE-TTS-EEEEEEETTEEEEEEEEE-HHHHTTPPBEEEEEEESEEEEE---SSSPPSSPPPTT-EEGGGS-GGGSEE--PPPSSHHHHHHHHHHHHHTS-HHHHHHHHHHS--------

InterPro domains:
  IPR001870 B30.2/SPRY domain [PS50188] (162-362)
  IPR003034 SAP domain [PF02037] (5-32)
  IPR003034 SAP domain [PS50800] (6-40)
  IPR003034 SAP domain [SM00513] (6-40)
  IPR003877 SPRY domain [PF00622] (250-355)
  IPR003877 SPRY domain [SM00449] (226-357)
  IPR013320 Concanavalin A-like lectin/glucanase domain superfamily [SSF49899] (182-355)
  IPR035778 Heterogeneous nuclear ribonucleoprotein U, SPRY domain [cd12884] (183-353)
  IPR036361 SAP domain superfamily [G3DSA:1.10.720.30] (1-52)
  IPR036361 SAP domain superfamily [SSF68906] (5-42)
  IPR043136 B30.2/SPRY domain superfamily [G3DSA:2.60.120.920] (179-394)

Sequence (424 aa):
MKLTDMKKLKVAELRSRLKDLGLDNKGLKAELLGKLWSALEARPSQQYGDEKEDKPNLLNCRPMTLLASPETVDTHPPPPSPPTGVLTDTATQTEAPPGLASPQHGSAESVVSGCQAGEGEVEHLLGGAEGPEEERGALPSEESMSKGRAFYEFKEEIRYVRAKSPQPAVEREETEEESEDEVRLNPYDGHLHFKEGPDGACGQPWFWARFPSLWSDCRLTHGVLQGRVGFEVRLEKKLTTQLQEQEHVDPCGLRVGWSVAHSSLLLGVDELSFAYDARGKKVSGGKEEEFGEPFSVGDIVGCYASFSSDGAVALSFHKNGRLMGQAFSLDASLLLAQPLFPHVLCKGCSVRFLLDPTAPPWYPGPPGFTALAALSAGQRERAALPPTSRAQGEVRDRSWVSSQSHTCRVITVFLMHPCHGKCC